Protein AF-A0AA36MFB1-F1 (afdb_monomer)

Nearest PDB structures (foldseek):
  4dep-assembly2_E  TM=4.625E-01  e=3.811E-05  Homo sapiens
  5gry-assembly1_A  TM=3.915E-01  e=4.025E-05  Homo sapiens
  3wcy-assembly1_A  TM=2.639E-01  e=1.997E-06  Mus musculus
  4dep-assembly1_B  TM=3.992E-01  e=5.585E-05  Homo sapiens
  8a1f-assembly1_A  TM=2.644E-01  e=3.576E-04  Homo sapiens

Secondary structure (DSSP, 8-state):
-EEE-PPPSS-GGG--EEEEEEE-SS-EEEEEESSSEEE--SPPTT-EEEEEEEEE-SSTT-BPPPPP-EEEE---TT--S-SEEEEEEE-TT---EEEEEEEE--S-S-EEEEEEETTEEEE--STTEEEEEEEEE-TTTSPEEEEEEEEESS--TTT-EEEEEEETTEEEEEEEEEEEE--TTTSPPPSSPPPPHHHHHHHH---HHHHHHH-TTSTTTS--TT------TT-GGGHHHHHHHHSS--B-HHHHHHTT--GGGGGGTBTTS---HHHHHHHGGGHHHHHHHHHHHHTTSPPPPSS-EEEEETTEEEEE-PPPTT-SEEEEEEESTT---EEEEESSSEEEEES-SEEEEEEEETTEE-PPEEEEEETTEEEE---

InterPro domains:
  IPR002602 Domain of unknown function DB [PF01682] (200-293)
  IPR003961 Fibronectin type III [PF00041] (2-65)
  IPR003961 Fibronectin type III [PS50853] (1-77)
  IPR003961 Fibronectin type III [cd00063] (1-74)
  IPR007110 Immunoglobulin-like domain [PS50835] (60-165)
  IPR013783 Immunoglobulin-like fold [G3DSA:2.60.40.10] (1-76)
  IPR013783 Immunoglobulin-like fold [G3DSA:2.60.40.10] (82-183)
  IPR036116 Fibronectin type III superfamily [SSF49265] (2-373)
  IPR036179 Immunoglobulin-like domain superfamily [SSF48726] (95-168)

Structure (mmCIF, N/CA/C/O backbone):
data_AF-A0AA36MFB1-F1
#
_entry.id   AF-A0AA36MFB1-F1
#
loop_
_atom_site.group_PDB
_atom_site.id
_atom_site.type_symbol
_atom_site.label_atom_id
_atom_site.label_alt_id
_atom_site.label_comp_id
_atom_site.label_asym_id
_atom_site.label_entity_id
_atom_site.label_seq_id
_atom_site.pdbx_PDB_ins_code
_atom_site.Cartn_x
_atom_site.Cartn_y
_atom_site.Cartn_z
_atom_site.occupancy
_atom_site.B_iso_or_equiv
_atom_site.auth_seq_id
_atom_site.auth_comp_id
_atom_site.auth_asym_id
_atom_site.auth_atom_id
_atom_site.pdbx_PDB_model_num
ATOM 1 N N . MET A 1 1 ? 32.145 14.485 -15.230 1.00 77.75 1 MET A N 1
ATOM 2 C CA . MET A 1 1 ? 31.358 14.833 -16.444 1.00 77.75 1 MET A CA 1
ATOM 3 C C . MET A 1 1 ? 32.182 15.760 -17.329 1.00 77.75 1 MET A C 1
ATOM 5 O O . MET A 1 1 ? 32.662 16.763 -16.817 1.00 77.75 1 MET A O 1
ATOM 9 N N . LYS A 1 2 ? 32.370 15.450 -18.620 1.00 87.75 2 LYS A N 1
ATOM 10 C CA . LYS A 1 2 ? 33.104 16.311 -19.568 1.00 87.75 2 LYS A CA 1
ATOM 11 C C . LYS A 1 2 ? 32.120 17.074 -20.448 1.00 87.75 2 LYS A C 1
ATOM 13 O O . LYS A 1 2 ? 31.250 16.461 -21.055 1.00 87.75 2 LYS A O 1
ATOM 18 N N . ILE A 1 3 ? 32.293 18.386 -20.547 1.00 86.69 3 ILE A N 1
ATOM 19 C CA . ILE A 1 3 ? 31.541 19.242 -21.468 1.00 86.69 3 ILE A CA 1
ATOM 20 C C . ILE A 1 3 ? 32.483 19.875 -22.490 1.00 86.69 3 ILE A C 1
ATOM 22 O O . ILE A 1 3 ? 33.661 20.111 -22.204 1.00 86.69 3 ILE A O 1
ATOM 26 N N . GLN A 1 4 ? 31.969 20.122 -23.690 1.00 91.75 4 GLN A N 1
ATOM 27 C CA . GLN A 1 4 ? 32.709 20.705 -24.808 1.00 91.75 4 GLN A CA 1
ATOM 28 C C . GLN A 1 4 ? 31.820 21.714 -25.531 1.00 91.75 4 GLN A C 1
ATOM 30 O O . GLN A 1 4 ? 30.605 21.535 -25.584 1.00 91.75 4 GLN A O 1
ATOM 35 N N . TRP A 1 5 ? 32.420 22.767 -26.076 1.00 91.81 5 TRP A N 1
ATOM 36 C CA . TRP A 1 5 ? 31.703 23.817 -26.796 1.00 91.81 5 TRP A CA 1
ATOM 37 C C . TRP A 1 5 ? 32.530 24.364 -27.960 1.00 91.81 5 TRP A C 1
ATOM 39 O O . TRP A 1 5 ? 33.751 24.223 -28.013 1.00 91.81 5 TRP A O 1
ATOM 49 N N . SER A 1 6 ? 31.856 25.018 -28.901 1.00 92.19 6 SER A N 1
ATOM 50 C CA . SER A 1 6 ? 32.515 25.730 -29.999 1.00 92.19 6 SER A CA 1
ATOM 51 C C . SER A 1 6 ? 32.817 27.174 -29.599 1.00 92.19 6 SER A C 1
ATOM 53 O O . SER A 1 6 ? 32.155 27.731 -28.723 1.00 92.19 6 SER A O 1
ATOM 55 N N . SER A 1 7 ? 33.828 27.782 -30.222 1.00 90.75 7 SER A N 1
ATOM 56 C CA . SER A 1 7 ? 34.133 29.203 -30.012 1.00 90.75 7 SER A CA 1
ATOM 57 C C . SER A 1 7 ? 32.969 30.094 -30.483 1.00 90.75 7 SER A C 1
ATOM 59 O O . SER A 1 7 ? 32.198 29.660 -31.342 1.00 90.75 7 SER A O 1
ATOM 61 N N . PRO A 1 8 ? 32.834 31.331 -29.960 1.00 90.56 8 PRO A N 1
ATOM 62 C CA . PRO A 1 8 ? 31.782 32.254 -30.381 1.00 90.56 8 PRO A CA 1
ATOM 63 C C . PRO A 1 8 ? 31.761 32.454 -31.900 1.00 90.56 8 PRO A C 1
ATOM 65 O O . PRO A 1 8 ? 32.817 32.583 -32.523 1.00 90.56 8 PRO A O 1
ATOM 68 N N . ALA A 1 9 ? 30.561 32.490 -32.485 1.00 86.81 9 ALA A N 1
ATOM 69 C CA . ALA A 1 9 ? 30.384 32.683 -33.925 1.00 86.81 9 ALA A CA 1
ATOM 70 C C . ALA A 1 9 ? 30.936 34.041 -34.394 1.00 86.81 9 ALA A C 1
ATOM 72 O O . ALA A 1 9 ? 31.508 34.147 -35.477 1.00 86.81 9 ALA A O 1
ATOM 73 N N . GLU A 1 10 ? 30.821 35.060 -33.541 1.00 86.50 10 GLU A N 1
ATOM 74 C CA . GLU A 1 10 ? 31.342 36.401 -33.781 1.00 86.50 10 GLU A CA 1
ATOM 75 C C . GLU A 1 10 ? 32.609 36.649 -32.960 1.00 86.50 10 GLU A C 1
ATOM 77 O O . GLU A 1 10 ? 32.685 36.336 -31.772 1.00 86.50 10 GLU A O 1
ATOM 82 N N . HIS A 1 11 ? 33.618 37.228 -33.612 1.00 87.88 11 HIS A N 1
ATOM 83 C CA . HIS A 1 11 ? 34.893 37.619 -33.003 1.00 87.88 11 HIS A CA 1
ATOM 84 C C . HIS A 1 11 ? 35.610 36.533 -32.157 1.00 87.88 11 HIS A C 1
ATOM 86 O O . HIS A 1 11 ? 36.138 36.843 -31.085 1.00 87.88 11 HIS A O 1
ATOM 92 N N . PRO A 1 12 ? 35.763 35.281 -32.639 1.00 87.50 12 PRO A N 1
ATOM 93 C CA . PRO A 1 12 ? 36.380 34.192 -31.866 1.00 87.50 12 PRO A CA 1
ATOM 94 C C . PRO A 1 12 ? 37.837 34.465 -31.457 1.00 87.50 12 PRO A C 1
ATOM 96 O O . PRO A 1 12 ? 38.323 33.910 -30.476 1.00 87.50 12 PRO A O 1
ATOM 99 N N . LYS A 1 13 ? 38.540 35.338 -32.192 1.00 88.69 13 LYS A N 1
ATOM 100 C CA . LYS A 1 13 ? 39.937 35.722 -31.924 1.00 88.69 13 LYS A CA 1
ATOM 101 C C . LYS A 1 13 ? 40.103 36.592 -30.675 1.00 88.69 13 LYS A C 1
ATOM 103 O O . LYS A 1 13 ? 41.219 36.718 -30.186 1.00 88.69 13 LYS A O 1
ATOM 108 N N . LEU A 1 14 ? 39.023 37.206 -30.186 1.00 89.81 14 LEU A N 1
ATOM 109 C CA . LEU A 1 14 ? 39.061 38.060 -28.998 1.00 89.81 14 LEU A CA 1
ATOM 110 C C . LEU A 1 14 ? 38.937 37.265 -27.698 1.00 89.81 14 LEU A C 1
ATOM 112 O O . LEU A 1 14 ? 39.132 37.836 -26.630 1.00 89.81 14 LEU A O 1
ATOM 116 N N . VAL A 1 15 ? 38.622 35.968 -27.760 1.00 91.31 15 VAL A N 1
ATOM 117 C CA . VAL A 1 15 ? 38.461 35.147 -26.560 1.00 91.31 15 VAL A CA 1
ATOM 118 C C . VAL A 1 15 ? 39.811 34.939 -25.880 1.00 91.31 15 VAL A C 1
ATOM 120 O O . VAL A 1 15 ? 40.707 34.296 -26.419 1.00 91.31 15 VAL A O 1
ATOM 123 N N . HIS A 1 16 ? 39.932 35.454 -24.662 1.00 92.81 16 HIS A N 1
ATOM 124 C CA . HIS A 1 16 ? 41.100 35.270 -23.811 1.00 92.81 16 HIS A CA 1
ATOM 125 C C . HIS A 1 16 ? 40.914 34.093 -22.845 1.00 92.81 16 HIS A C 1
ATOM 127 O O . HIS A 1 16 ? 41.838 33.299 -22.652 1.00 92.81 16 HIS A O 1
ATOM 133 N N . VAL A 1 17 ? 39.721 33.961 -22.251 1.00 95.12 17 VAL A N 1
ATOM 134 C CA . VAL A 1 17 ? 39.340 32.852 -21.357 1.00 95.12 17 VAL A CA 1
ATOM 135 C C . VAL A 1 17 ? 37.840 32.560 -21.441 1.00 95.12 17 VAL A C 1
ATOM 137 O O . VAL A 1 17 ? 37.041 33.435 -21.764 1.00 95.12 17 VAL A O 1
ATOM 140 N N . TYR A 1 18 ? 37.444 31.343 -21.081 1.00 95.69 18 TYR A N 1
ATOM 141 C CA . TYR A 1 18 ? 36.056 30.958 -20.845 1.00 95.69 18 TYR A CA 1
ATOM 142 C C . TYR A 1 18 ? 35.786 30.849 -19.346 1.00 95.69 18 TYR A C 1
ATOM 144 O O . TYR A 1 18 ? 36.586 30.266 -18.610 1.00 95.69 18 TYR A O 1
ATOM 152 N N . LYS A 1 19 ? 34.634 31.361 -18.909 1.00 95.69 19 LYS A N 1
ATOM 153 C CA . LYS A 1 19 ? 34.061 31.100 -17.588 1.00 95.69 19 LYS A CA 1
ATOM 154 C C . LYS A 1 19 ? 32.896 30.131 -17.728 1.00 95.69 19 LYS A C 1
ATOM 156 O O . LYS A 1 19 ? 31.920 30.409 -18.420 1.00 95.69 19 LYS A O 1
ATOM 161 N N . VAL A 1 20 ? 33.025 28.982 -17.085 1.00 95.81 20 VAL A N 1
ATOM 162 C CA . VAL A 1 20 ? 32.041 27.905 -17.064 1.00 95.81 20 VAL A CA 1
ATOM 163 C C . VAL A 1 20 ? 31.295 27.983 -15.739 1.00 95.81 20 VAL A C 1
ATOM 165 O O . VAL A 1 20 ? 31.897 27.808 -14.679 1.00 95.81 20 VAL A O 1
ATOM 168 N N . HIS A 1 21 ? 29.998 28.255 -15.803 1.00 94.12 21 HIS A N 1
ATOM 169 C CA . HIS A 1 21 ? 29.125 28.370 -14.641 1.00 94.12 21 HIS A CA 1
ATOM 170 C C . HIS A 1 21 ? 28.415 27.040 -14.409 1.00 94.12 21 HIS A C 1
ATOM 172 O O . HIS A 1 21 ? 27.767 26.532 -15.319 1.00 94.12 21 HIS A O 1
ATOM 178 N N . LEU A 1 22 ? 28.535 26.482 -13.207 1.00 91.94 22 LEU A N 1
ATOM 179 C CA . LEU A 1 22 ? 27.859 25.269 -12.754 1.00 91.94 22 LEU A CA 1
ATOM 180 C C . LEU A 1 22 ? 26.938 25.629 -11.589 1.00 91.94 22 LEU A C 1
ATOM 182 O O . LEU A 1 22 ? 27.408 26.099 -10.556 1.00 91.94 22 LEU A O 1
ATOM 186 N N . LEU A 1 23 ? 25.642 25.387 -11.751 1.00 88.81 23 LEU A N 1
ATOM 187 C CA . LEU A 1 23 ? 24.619 25.699 -10.762 1.00 88.81 23 LEU A CA 1
ATOM 188 C C . LEU A 1 23 ? 23.925 24.415 -10.312 1.00 88.81 23 LEU A C 1
ATOM 190 O O . LEU A 1 23 ? 23.438 23.661 -11.158 1.00 88.81 23 LEU A O 1
ATOM 194 N N . ASP A 1 24 ? 23.834 24.209 -9.001 1.00 84.00 24 ASP A N 1
ATOM 195 C CA . ASP A 1 24 ? 22.842 23.324 -8.380 1.00 84.00 24 ASP A CA 1
ATOM 196 C C . ASP A 1 24 ? 21.818 24.150 -7.576 1.00 84.00 24 ASP A C 1
ATOM 198 O O . ASP A 1 24 ? 21.799 25.380 -7.676 1.00 84.00 24 ASP A O 1
ATOM 202 N N . ASP A 1 25 ? 20.915 23.497 -6.843 1.00 74.75 25 ASP A N 1
ATOM 203 C CA . ASP A 1 25 ? 19.854 24.179 -6.084 1.00 74.75 25 ASP A CA 1
ATOM 204 C C . ASP A 1 25 ? 20.370 24.970 -4.862 1.00 74.75 25 ASP A C 1
ATOM 206 O O . ASP A 1 25 ? 19.603 25.702 -4.241 1.00 74.75 25 ASP A O 1
ATOM 210 N N . GLU A 1 26 ? 21.660 24.861 -4.518 1.00 73.00 26 GLU A N 1
ATOM 211 C CA . GLU A 1 26 ? 22.245 25.481 -3.322 1.00 73.00 26 GLU A CA 1
ATOM 212 C C . GLU A 1 26 ? 23.387 26.459 -3.632 1.00 73.00 26 GLU A C 1
ATOM 214 O O . GLU A 1 26 ? 23.539 27.458 -2.929 1.00 73.00 26 GLU A O 1
ATOM 219 N N . ILE A 1 27 ? 24.238 26.164 -4.624 1.00 80.19 27 ILE A N 1
ATOM 220 C CA . ILE A 1 27 ? 25.510 26.864 -4.846 1.00 80.19 27 ILE A CA 1
ATOM 221 C C . ILE A 1 27 ? 25.796 27.037 -6.347 1.00 80.19 27 ILE A C 1
ATOM 223 O O . ILE A 1 27 ? 25.648 26.117 -7.153 1.00 80.19 27 ILE A O 1
ATOM 227 N N . GLU A 1 28 ? 26.309 28.214 -6.713 1.00 87.88 28 GLU A N 1
ATOM 228 C CA . GLU A 1 28 ? 26.949 28.468 -8.006 1.00 87.88 28 GLU A CA 1
ATOM 229 C C . GLU A 1 28 ? 28.475 28.320 -7.892 1.00 87.88 28 GLU A C 1
ATOM 231 O O . GLU A 1 28 ? 29.113 28.891 -7.005 1.00 87.88 28 GLU A O 1
ATOM 236 N N . ARG A 1 29 ? 29.077 27.562 -8.812 1.00 91.62 29 ARG A N 1
ATOM 237 C CA . ARG A 1 29 ? 30.531 27.404 -8.948 1.00 91.62 29 ARG A CA 1
ATOM 238 C C . ARG A 1 29 ? 30.982 27.890 -10.318 1.00 91.62 29 ARG A C 1
ATOM 240 O O . ARG A 1 29 ? 30.377 27.546 -11.331 1.00 91.62 29 ARG A O 1
ATOM 247 N N . ILE A 1 30 ? 32.070 28.658 -10.356 1.00 93.19 30 ILE A N 1
ATOM 248 C CA . ILE A 1 30 ? 32.609 29.237 -11.592 1.00 93.19 30 ILE A CA 1
ATOM 249 C C . ILE A 1 30 ? 34.014 28.691 -11.833 1.00 93.19 30 ILE A C 1
ATOM 251 O O . ILE A 1 30 ? 34.904 28.850 -11.000 1.00 93.19 30 ILE A O 1
ATOM 255 N N . HIS A 1 31 ? 34.222 28.092 -13.002 1.00 92.75 31 HIS A N 1
ATOM 256 C CA . HIS A 1 31 ? 35.506 27.545 -13.429 1.00 92.75 31 HIS A CA 1
ATOM 257 C C . HIS A 1 31 ? 36.052 28.346 -14.610 1.00 92.75 31 HIS A C 1
ATOM 259 O O . HIS A 1 31 ? 35.314 28.668 -15.537 1.00 92.75 31 HIS A O 1
ATOM 265 N N . THR A 1 32 ? 37.347 28.665 -14.600 1.00 94.44 32 THR A N 1
ATOM 266 C CA . THR A 1 32 ? 37.994 29.404 -15.697 1.00 94.44 32 THR A CA 1
ATOM 267 C C . THR A 1 32 ? 38.901 28.471 -16.492 1.00 94.44 32 THR A C 1
ATOM 269 O O . THR A 1 32 ? 39.707 27.752 -15.909 1.00 94.44 32 THR A O 1
ATOM 272 N N . THR A 1 33 ? 38.789 28.477 -17.821 1.00 93.38 33 THR A N 1
ATOM 273 C CA . THR A 1 33 ? 39.626 27.657 -18.712 1.00 93.38 33 THR A CA 1
ATOM 274 C C . THR A 1 33 ? 39.933 28.385 -20.020 1.00 93.38 33 THR A C 1
ATOM 276 O O . THR A 1 33 ? 39.143 29.201 -20.486 1.00 93.38 33 THR A O 1
ATOM 279 N N . LYS A 1 34 ? 41.085 28.088 -20.630 1.00 92.31 34 LYS A N 1
ATOM 280 C CA . LYS A 1 34 ? 41.431 28.534 -21.995 1.00 92.31 34 LYS A CA 1
ATOM 281 C C . LYS A 1 34 ? 41.034 27.519 -23.068 1.00 92.31 34 LYS A C 1
ATOM 283 O O . LYS A 1 34 ? 41.113 27.815 -24.254 1.00 92.31 34 LYS A O 1
ATOM 288 N N . HIS A 1 35 ? 40.621 26.325 -22.656 1.00 92.94 35 HIS A N 1
ATOM 289 C CA . HIS A 1 35 ? 40.225 25.256 -23.561 1.00 92.94 35 HIS A CA 1
ATOM 290 C C . HIS A 1 35 ? 38.723 25.299 -23.832 1.00 92.94 35 HIS A C 1
ATOM 292 O O . HIS A 1 35 ? 37.935 25.648 -22.959 1.00 92.94 35 HIS A O 1
ATOM 298 N N . ASN A 1 36 ? 38.323 24.821 -25.007 1.00 92.19 36 ASN A N 1
ATOM 299 C CA . ASN A 1 36 ? 36.930 24.642 -25.427 1.00 92.19 36 ASN A CA 1
ATOM 300 C C . ASN A 1 36 ? 36.240 23.428 -24.761 1.00 92.19 36 ASN A C 1
ATOM 302 O O . ASN A 1 36 ? 35.312 22.825 -25.302 1.00 92.19 36 ASN A O 1
ATOM 306 N N . SER A 1 37 ? 36.745 23.011 -23.603 1.00 90.56 37 SER A N 1
ATOM 307 C CA . SER A 1 37 ? 36.215 21.899 -22.831 1.00 90.56 37 SER A CA 1
ATOM 308 C C . SER A 1 37 ? 36.566 22.038 -21.362 1.00 90.56 37 SER A C 1
ATOM 310 O O . SER A 1 37 ? 37.629 22.563 -21.018 1.00 90.56 37 SER A O 1
ATOM 312 N N . HIS A 1 38 ? 35.712 21.488 -20.508 1.00 92.25 38 HIS A N 1
ATOM 313 C CA . HIS A 1 38 ? 35.956 21.400 -19.077 1.00 92.25 38 HIS A CA 1
ATOM 314 C C . HIS A 1 38 ? 35.445 20.067 -18.529 1.00 92.25 38 HIS A C 1
ATOM 316 O O . HIS A 1 38 ? 34.426 19.545 -18.988 1.00 92.25 38 HIS A O 1
ATOM 322 N N . ILE A 1 39 ? 36.174 19.506 -17.566 1.00 89.06 39 ILE A N 1
ATOM 323 C CA . ILE A 1 39 ? 35.797 18.280 -16.867 1.00 89.06 39 ILE A CA 1
ATOM 324 C C . ILE A 1 39 ? 35.433 18.673 -15.443 1.00 89.06 39 ILE A C 1
ATOM 326 O O . ILE A 1 39 ? 36.264 19.195 -14.710 1.00 89.06 39 ILE A O 1
ATOM 330 N N . PHE A 1 40 ? 34.185 18.414 -15.069 1.00 86.06 40 PHE A N 1
ATOM 331 C CA . PHE A 1 40 ? 33.739 18.528 -13.691 1.00 86.06 40 PHE A CA 1
ATOM 332 C C . PHE A 1 40 ? 34.024 17.225 -12.951 1.00 86.06 40 PHE A C 1
ATOM 334 O O . PHE A 1 40 ? 33.512 16.160 -13.331 1.00 86.06 40 PHE A O 1
ATOM 341 N N . GLU A 1 41 ? 34.806 17.346 -11.888 1.00 82.44 41 GLU A N 1
ATOM 342 C CA . GLU A 1 41 ? 35.143 16.290 -10.938 1.00 82.44 41 GLU A CA 1
ATOM 343 C C . GLU A 1 41 ? 34.412 16.548 -9.611 1.00 82.44 41 GLU A C 1
ATOM 345 O O . GLU A 1 41 ? 34.022 17.680 -9.317 1.00 82.44 41 GLU A O 1
ATOM 350 N N . HIS A 1 42 ? 34.189 15.496 -8.818 1.00 80.81 42 HIS A N 1
ATOM 351 C CA . HIS A 1 42 ? 33.562 15.588 -7.487 1.00 80.81 42 HIS A CA 1
ATOM 352 C C . HIS A 1 42 ? 32.183 16.280 -7.457 1.00 80.81 42 HIS A C 1
ATOM 354 O O . HIS A 1 42 ? 31.851 17.022 -6.526 1.00 80.81 42 HIS A O 1
ATOM 360 N N . LEU A 1 43 ? 31.364 16.047 -8.483 1.00 82.31 43 LEU A N 1
ATOM 361 C CA . LEU A 1 43 ? 29.957 16.441 -8.462 1.00 82.31 43 LEU A CA 1
ATOM 362 C C . LEU A 1 43 ? 29.217 15.621 -7.395 1.00 82.31 43 LEU A C 1
ATOM 364 O O . LEU A 1 43 ? 29.486 14.430 -7.234 1.00 82.31 43 LEU A O 1
ATOM 368 N N . ARG A 1 44 ? 28.296 16.250 -6.661 1.00 81.19 44 ARG A N 1
ATOM 369 C CA . ARG A 1 44 ? 27.501 15.550 -5.641 1.00 81.19 44 ARG A CA 1
ATOM 370 C C . ARG A 1 44 ? 26.572 14.553 -6.336 1.00 81.19 44 ARG A C 1
ATOM 372 O O . ARG A 1 44 ? 26.043 14.918 -7.383 1.00 81.19 44 ARG A O 1
ATOM 379 N N . PRO A 1 45 ? 26.372 13.340 -5.804 1.00 77.44 45 PRO A N 1
ATOM 380 C CA . PRO A 1 45 ? 25.429 12.379 -6.372 1.00 77.44 45 PRO A CA 1
ATOM 381 C C . PRO A 1 45 ? 23.983 12.871 -6.227 1.00 77.44 45 PRO A C 1
ATOM 383 O O . PRO A 1 45 ? 23.697 13.724 -5.386 1.00 77.44 45 PRO A O 1
ATOM 386 N N . ASP A 1 46 ? 23.102 12.341 -7.075 1.00 77.19 46 ASP A N 1
ATOM 387 C CA . ASP A 1 46 ? 21.648 12.562 -7.075 1.00 77.19 46 ASP A CA 1
ATOM 388 C C . ASP A 1 46 ? 21.238 14.036 -7.104 1.00 77.19 46 ASP A C 1
ATOM 390 O O . ASP A 1 46 ? 20.256 14.461 -6.492 1.00 77.19 46 ASP A O 1
ATOM 394 N N . ARG A 1 47 ? 22.010 14.841 -7.840 1.00 78.44 47 ARG A N 1
ATOM 395 C CA . ARG A 1 47 ? 21.752 16.269 -8.009 1.00 78.44 47 ARG A CA 1
ATOM 396 C C . ARG A 1 47 ? 21.551 16.640 -9.458 1.00 78.44 47 ARG A C 1
ATOM 398 O O . ARG A 1 47 ? 22.232 16.148 -10.355 1.00 78.44 47 ARG A O 1
ATOM 405 N N . SER A 1 48 ? 20.633 17.576 -9.666 1.00 84.38 48 SER A N 1
ATOM 406 C CA . SER A 1 48 ? 20.445 18.234 -10.951 1.00 84.38 48 SER A CA 1
ATOM 407 C C . SER A 1 48 ? 21.367 19.441 -11.054 1.00 84.38 48 SER A C 1
ATOM 409 O O . SER A 1 48 ? 21.387 20.307 -10.183 1.00 84.38 48 SER A O 1
ATOM 411 N N . TYR A 1 49 ? 22.112 19.502 -12.150 1.00 86.81 49 TYR A N 1
ATOM 412 C CA . TYR A 1 49 ? 23.048 20.566 -12.465 1.00 86.81 49 TYR A CA 1
ATOM 413 C C . TYR A 1 49 ? 22.629 21.300 -13.737 1.00 86.81 49 TYR A C 1
ATOM 415 O O . TYR A 1 49 ? 22.126 20.719 -14.705 1.00 86.81 49 TYR A O 1
ATOM 423 N N . ARG A 1 50 ? 22.878 22.608 -13.743 1.00 91.44 50 ARG A N 1
ATOM 424 C CA . ARG A 1 50 ? 22.720 23.495 -14.898 1.00 91.44 50 ARG A CA 1
ATOM 425 C C . ARG A 1 50 ? 24.071 24.113 -15.224 1.00 91.44 50 ARG A C 1
ATOM 427 O O . ARG A 1 50 ? 24.722 24.645 -14.329 1.00 91.44 50 ARG A O 1
ATOM 434 N N . VAL A 1 51 ? 24.483 24.054 -16.488 1.00 93.00 51 VAL A N 1
ATOM 435 C CA . VAL A 1 51 ? 25.762 24.608 -16.942 1.00 93.00 51 VAL A CA 1
ATOM 436 C C .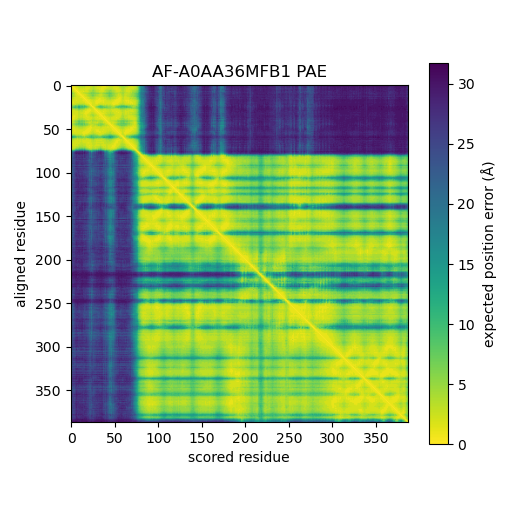 VAL A 1 51 ? 25.593 25.505 -18.150 1.00 93.00 51 VAL A C 1
ATOM 438 O O . VAL A 1 51 ? 24.894 25.150 -19.093 1.00 93.00 51 VAL A O 1
ATOM 441 N N . TYR A 1 52 ? 26.279 26.642 -18.136 1.00 93.31 52 TYR A N 1
ATOM 442 C CA . TYR A 1 52 ? 26.461 27.499 -19.305 1.00 93.31 52 TYR A CA 1
ATOM 443 C C . TYR A 1 52 ? 27.869 28.101 -19.311 1.00 93.31 52 TYR A C 1
ATOM 445 O O . TYR A 1 52 ? 28.564 28.126 -18.290 1.00 93.31 52 TYR A O 1
ATOM 453 N N . VAL A 1 53 ? 28.304 28.579 -20.474 1.00 95.56 53 VAL A N 1
ATOM 454 C CA . VAL A 1 53 ? 29.649 29.122 -20.686 1.00 95.56 53 VAL A CA 1
ATOM 455 C C . VAL A 1 53 ? 29.563 30.562 -21.177 1.00 95.56 53 VAL A C 1
ATOM 457 O O . VAL A 1 53 ? 28.711 30.896 -21.998 1.00 95.56 53 VAL A O 1
ATOM 460 N N . VAL A 1 54 ? 30.467 31.406 -20.684 1.00 94.88 54 VAL A N 1
ATOM 461 C CA . VAL A 1 54 ? 30.649 32.794 -21.121 1.00 94.88 54 VAL A CA 1
ATOM 462 C C . VAL A 1 54 ? 32.093 32.981 -21.579 1.00 94.88 54 VAL A C 1
ATOM 464 O O . VAL A 1 54 ? 33.029 32.644 -20.852 1.00 94.88 54 VAL A O 1
ATOM 467 N N . ALA A 1 55 ? 32.296 33.517 -22.780 1.00 94.38 55 ALA A N 1
ATOM 468 C CA . ALA A 1 55 ? 33.617 33.887 -23.271 1.00 94.38 55 ALA A CA 1
ATOM 469 C C . ALA A 1 55 ? 33.976 35.300 -22.798 1.00 94.38 55 ALA A C 1
ATOM 471 O O . ALA A 1 55 ? 33.151 36.210 -22.851 1.00 94.38 55 ALA A O 1
ATOM 472 N N . HIS A 1 56 ? 35.211 35.489 -22.349 1.00 94.31 56 HIS A N 1
ATOM 473 C CA . HIS A 1 56 ? 35.743 36.771 -21.901 1.00 94.31 56 HIS A CA 1
ATOM 474 C C . HIS A 1 56 ? 36.935 37.167 -22.762 1.00 94.31 56 HIS A C 1
ATOM 476 O O . HIS A 1 56 ? 37.810 36.338 -23.038 1.00 94.31 56 HIS A O 1
ATOM 482 N N . ALA A 1 57 ? 36.982 38.438 -23.149 1.00 90.81 57 ALA A N 1
ATOM 483 C CA . ALA A 1 57 ? 38.158 39.013 -23.780 1.00 90.81 57 ALA A CA 1
ATOM 484 C C . ALA A 1 57 ? 39.262 39.302 -22.750 1.00 90.81 57 ALA A C 1
ATOM 486 O O . ALA A 1 57 ? 39.109 39.054 -21.552 1.00 90.81 57 ALA A O 1
ATOM 487 N N . SER A 1 58 ? 40.412 39.785 -23.223 1.00 87.12 58 SER A N 1
ATOM 488 C CA . SER A 1 58 ? 41.519 40.206 -22.353 1.00 87.12 58 SER A CA 1
ATOM 489 C C . SER A 1 58 ? 41.130 41.383 -21.456 1.00 87.12 58 SER A C 1
ATOM 491 O O . SER A 1 58 ? 41.645 41.502 -20.348 1.00 87.12 58 SER A O 1
ATOM 493 N N . ASP A 1 59 ? 40.196 42.215 -21.921 1.00 86.19 59 ASP A N 1
ATOM 494 C CA . ASP A 1 59 ? 39.541 43.244 -21.124 1.00 86.19 59 ASP A CA 1
ATOM 495 C C . ASP A 1 59 ? 38.392 42.644 -20.275 1.00 86.19 59 ASP A C 1
ATOM 497 O O . ASP A 1 59 ? 37.481 42.025 -20.834 1.00 86.19 59 ASP A O 1
ATOM 501 N N . PRO A 1 60 ? 38.383 42.833 -18.939 1.00 69.12 60 PRO A N 1
ATOM 502 C CA . PRO A 1 60 ? 37.376 42.249 -18.051 1.00 69.12 60 PRO A CA 1
ATOM 503 C C . PRO A 1 60 ? 35.928 42.686 -18.324 1.00 69.12 60 PRO A C 1
ATOM 505 O O . PRO A 1 60 ? 35.006 41.975 -17.912 1.00 69.12 60 PRO A O 1
ATOM 508 N N . SER A 1 61 ? 35.716 43.836 -18.975 1.00 79.25 61 SER A N 1
ATOM 509 C CA . SER A 1 61 ? 34.376 44.373 -19.260 1.00 79.25 61 SER A CA 1
ATOM 510 C C . SER A 1 61 ? 33.725 43.750 -20.502 1.00 79.25 61 SER A C 1
ATOM 512 O O . SER A 1 61 ? 32.498 43.718 -20.622 1.00 79.25 61 SER A O 1
ATOM 514 N N . SER A 1 62 ? 34.541 43.169 -21.381 1.00 86.88 62 SER A N 1
ATOM 515 C CA . SER A 1 62 ? 34.124 42.615 -22.665 1.00 86.88 62 SER A CA 1
ATOM 516 C C . SER A 1 62 ? 33.860 41.106 -22.558 1.00 86.88 62 SER A C 1
ATOM 518 O O . SER A 1 62 ? 34.785 40.296 -22.441 1.00 86.88 62 SER A O 1
ATOM 520 N N . LYS A 1 63 ? 32.580 40.713 -22.600 1.00 92.31 63 LYS A N 1
ATOM 521 C CA . LYS A 1 63 ? 32.126 39.315 -22.493 1.00 92.31 63 LYS A CA 1
ATOM 522 C C . LYS A 1 63 ? 31.043 38.973 -23.515 1.00 92.31 63 LYS A C 1
ATOM 524 O O . LYS A 1 63 ? 30.288 39.847 -23.935 1.00 92.31 63 LYS A O 1
ATOM 529 N N . SER A 1 64 ? 30.946 37.698 -23.879 1.00 91.94 64 SER A N 1
ATOM 530 C CA . SER A 1 64 ? 29.855 37.191 -24.713 1.00 91.94 64 SER A CA 1
ATOM 531 C C . SER A 1 64 ? 28.536 37.111 -23.938 1.00 91.94 64 SER A C 1
ATOM 533 O O . SER A 1 64 ? 28.502 37.165 -22.705 1.00 91.94 64 SER A O 1
ATOM 535 N N . VAL A 1 65 ? 27.440 36.891 -24.665 1.00 91.38 65 VAL A N 1
ATOM 536 C CA . VAL A 1 65 ? 26.219 36.338 -24.065 1.00 91.38 65 VAL A CA 1
ATOM 537 C C . VAL A 1 65 ? 26.473 34.905 -23.560 1.00 91.38 65 VAL A C 1
ATOM 539 O O . VAL A 1 65 ? 27.371 34.232 -24.085 1.00 91.38 65 VAL A O 1
ATOM 542 N N . PRO A 1 66 ? 25.733 34.433 -22.537 1.00 93.06 66 PRO A N 1
ATOM 543 C CA . PRO A 1 66 ? 25.790 33.040 -22.104 1.00 93.06 66 PRO A CA 1
ATOM 544 C C . PRO A 1 66 ? 25.395 32.071 -23.219 1.00 93.06 66 PRO A C 1
ATOM 546 O O . PRO A 1 66 ? 24.515 32.371 -24.024 1.00 93.06 66 PRO A O 1
ATOM 549 N N . SER A 1 67 ? 26.018 30.893 -23.234 1.00 92.50 67 SER A N 1
ATOM 550 C CA . SER A 1 67 ? 25.567 29.776 -24.066 1.00 92.50 67 SER A CA 1
ATOM 551 C C . SER A 1 67 ? 24.183 29.271 -23.648 1.00 92.50 67 SER A C 1
ATOM 553 O O . SER A 1 67 ? 23.703 29.559 -22.547 1.00 92.50 67 SER A O 1
ATOM 555 N N . ASP A 1 68 ? 23.604 28.396 -24.472 1.00 86.19 68 ASP A N 1
ATOM 556 C CA . ASP A 1 68 ? 22.482 27.561 -24.048 1.00 86.19 68 ASP A CA 1
ATOM 557 C C . ASP A 1 68 ? 22.824 26.801 -22.763 1.00 86.19 68 ASP A C 1
ATOM 559 O O . ASP A 1 68 ? 23.971 26.390 -22.535 1.00 86.19 68 ASP A O 1
ATOM 563 N N . ILE A 1 69 ? 21.813 26.631 -21.909 1.00 86.44 69 ILE A N 1
ATOM 564 C CA . ILE A 1 69 ? 22.001 25.992 -20.612 1.00 86.44 69 ILE A CA 1
ATOM 565 C C . ILE A 1 69 ? 21.866 24.480 -20.769 1.00 86.44 69 ILE A C 1
ATOM 567 O O . ILE A 1 69 ? 20.762 23.950 -20.917 1.00 86.44 69 ILE A O 1
ATOM 571 N N . LEU A 1 70 ? 22.982 23.776 -20.626 1.00 84.00 70 LEU A N 1
ATOM 572 C CA . LEU A 1 70 ? 23.018 22.325 -20.551 1.00 84.00 70 LEU A CA 1
ATOM 573 C C . LEU A 1 70 ? 22.503 21.860 -19.182 1.00 84.00 70 LEU A C 1
ATOM 575 O O . LEU A 1 70 ? 22.940 22.355 -18.142 1.00 84.00 70 LEU A O 1
ATOM 579 N N . ARG A 1 71 ? 21.573 20.903 -19.174 1.00 87.00 71 ARG A N 1
ATOM 580 C CA . ARG A 1 71 ? 21.062 20.259 -17.954 1.00 87.00 71 ARG A CA 1
ATOM 581 C C . ARG A 1 71 ? 21.554 18.829 -17.897 1.00 87.00 71 ARG A C 1
ATOM 583 O O . ARG A 1 71 ? 21.429 18.107 -18.880 1.00 87.00 71 ARG A O 1
ATOM 590 N N . PHE A 1 72 ? 22.083 18.426 -16.753 1.00 81.31 72 PHE A N 1
ATOM 591 C CA . PHE A 1 72 ? 22.407 17.030 -16.490 1.00 81.31 72 PHE A CA 1
ATOM 592 C C . PHE A 1 72 ? 22.189 16.729 -15.014 1.00 81.31 72 PHE A C 1
ATOM 594 O O . PHE A 1 72 ? 22.307 17.617 -14.175 1.00 81.31 72 PHE A O 1
ATOM 601 N N . SER A 1 73 ? 21.888 15.479 -14.695 1.00 80.19 73 SER A N 1
ATOM 602 C CA . SER A 1 73 ? 21.871 14.999 -13.321 1.00 80.19 73 SER A CA 1
ATOM 603 C C . SER A 1 73 ? 23.024 14.037 -13.099 1.00 80.19 73 SER A C 1
ATOM 605 O O . SER A 1 73 ? 23.391 13.253 -13.977 1.00 80.19 73 SER A O 1
ATOM 607 N N . THR A 1 74 ? 23.631 14.119 -11.927 1.00 73.38 74 THR A N 1
ATOM 608 C CA . THR A 1 74 ? 24.449 13.028 -11.419 1.00 73.38 74 THR A CA 1
ATOM 609 C C . THR A 1 74 ? 23.509 11.988 -10.835 1.00 73.38 74 THR A C 1
ATOM 611 O O . THR A 1 74 ? 22.614 12.307 -10.062 1.00 73.38 74 THR A O 1
ATOM 614 N N . SER A 1 75 ? 23.700 10.740 -11.230 1.00 63.12 75 SER A N 1
ATOM 615 C CA . SER A 1 75 ? 23.297 9.604 -10.406 1.00 63.12 75 SER A CA 1
ATOM 616 C C . SER A 1 75 ? 24.534 9.186 -9.626 1.00 63.12 75 SER A C 1
ATOM 618 O O . SER A 1 75 ? 25.656 9.421 -10.092 1.00 63.12 75 SER A O 1
ATOM 620 N N . SER A 1 76 ? 24.375 8.578 -8.457 1.00 55.62 76 SER A N 1
ATOM 621 C CA . SER A 1 76 ? 25.442 7.719 -7.954 1.00 55.62 76 SER A CA 1
ATOM 622 C C . SER A 1 76 ? 25.733 6.653 -9.021 1.00 55.62 76 SER A C 1
ATOM 624 O O . SER A 1 76 ? 25.002 5.672 -9.140 1.00 55.62 76 SER A O 1
ATOM 626 N N . SER A 1 77 ? 26.763 6.842 -9.849 1.00 52.28 77 SER A N 1
ATOM 627 C CA . SER A 1 77 ? 27.303 5.771 -10.687 1.00 52.28 77 SER A CA 1
ATOM 628 C C . SER A 1 77 ? 28.098 4.838 -9.774 1.00 52.28 77 SER A C 1
ATOM 630 O O . SER A 1 77 ? 29.316 4.951 -9.700 1.00 52.28 77 SER A O 1
ATOM 632 N N . ASP A 1 78 ? 27.336 4.091 -8.976 1.00 44.06 78 ASP A N 1
ATOM 633 C CA . ASP A 1 78 ? 27.643 2.889 -8.191 1.00 44.06 78 ASP A CA 1
ATOM 634 C C . ASP A 1 78 ? 26.461 2.623 -7.238 1.00 44.06 78 ASP A C 1
ATOM 636 O O . ASP A 1 78 ? 26.618 2.424 -6.035 1.00 44.06 78 ASP A O 1
ATOM 640 N N . SER A 1 79 ? 25.226 2.619 -7.751 1.00 47.31 79 SER A N 1
ATOM 641 C CA . SER A 1 79 ? 24.236 1.763 -7.107 1.00 47.31 79 SER A CA 1
ATOM 642 C C . SER A 1 79 ? 24.525 0.346 -7.593 1.00 47.31 79 SER A C 1
ATOM 644 O O . SER A 1 79 ? 23.988 -0.084 -8.608 1.00 47.31 79 SER A O 1
ATOM 646 N N . ASP A 1 80 ? 25.340 -0.410 -6.857 1.00 57.41 80 ASP A N 1
ATOM 647 C CA . ASP A 1 80 ? 25.459 -1.876 -7.010 1.00 57.41 80 ASP A CA 1
ATOM 648 C C . ASP A 1 80 ? 24.139 -2.598 -6.614 1.00 57.41 80 ASP A C 1
ATOM 650 O O . ASP A 1 80 ? 24.089 -3.779 -6.276 1.00 57.41 80 ASP A O 1
ATOM 654 N N . GLY A 1 81 ? 23.031 -1.854 -6.608 1.00 72.56 81 GLY A N 1
ATOM 655 C CA . GLY A 1 81 ? 21.716 -2.211 -6.117 1.00 72.56 81 GLY A CA 1
ATOM 656 C C . GLY A 1 81 ? 20.629 -1.899 -7.147 1.00 72.56 81 GLY A C 1
ATOM 657 O O . GLY A 1 81 ? 20.899 -1.307 -8.192 1.00 72.56 81 GLY A O 1
ATOM 658 N N . PRO A 1 82 ? 19.393 -2.322 -6.868 1.00 86.12 82 PRO A N 1
ATOM 659 C CA . PRO A 1 82 ? 18.294 -2.215 -7.815 1.00 86.12 82 PRO A CA 1
ATOM 660 C C . PRO A 1 82 ? 17.843 -0.759 -8.011 1.00 86.12 82 PRO A C 1
ATOM 662 O O . PRO A 1 82 ? 17.686 -0.015 -7.044 1.00 86.12 82 PRO A O 1
ATOM 665 N N . SER A 1 83 ? 17.530 -0.380 -9.252 1.00 88.06 83 SER A N 1
ATOM 666 C CA . SER A 1 83 ? 16.940 0.927 -9.596 1.00 88.06 83 SER A CA 1
ATOM 667 C C . SER A 1 83 ? 15.496 1.084 -9.122 1.00 88.06 83 SER A C 1
ATOM 669 O O . SER A 1 83 ? 14.968 2.193 -9.059 1.00 88.06 83 SER A O 1
ATOM 671 N N . PHE A 1 84 ? 14.844 -0.031 -8.803 1.00 89.69 84 PHE A N 1
ATOM 672 C CA . PHE A 1 84 ? 13.522 -0.078 -8.199 1.00 89.69 84 PHE A CA 1
ATOM 673 C C . PHE A 1 84 ? 13.503 -1.161 -7.127 1.00 89.69 84 PHE A C 1
ATOM 675 O O . PHE A 1 84 ? 13.866 -2.298 -7.409 1.00 89.69 84 PHE A O 1
ATOM 682 N N . ASN A 1 85 ? 13.049 -0.837 -5.920 1.00 92.06 85 ASN A N 1
ATOM 683 C CA . ASN A 1 85 ? 12.875 -1.820 -4.857 1.00 92.06 85 ASN A CA 1
ATOM 684 C C . ASN A 1 85 ? 11.456 -1.742 -4.292 1.00 92.06 85 ASN A C 1
ATOM 686 O O . ASN A 1 85 ? 10.935 -0.650 -4.064 1.00 92.06 85 ASN A O 1
ATOM 690 N N . SER A 1 86 ? 10.836 -2.893 -4.051 1.00 90.69 86 SER A N 1
ATOM 691 C CA . SER A 1 86 ? 9.531 -2.983 -3.407 1.00 90.69 86 SER A CA 1
ATOM 692 C C . SER A 1 86 ? 9.437 -4.215 -2.516 1.00 90.69 86 SER A C 1
ATOM 694 O O . SER A 1 86 ? 9.962 -5.280 -2.835 1.00 90.69 86 SER A O 1
ATOM 696 N N . THR A 1 87 ? 8.711 -4.086 -1.411 1.00 92.69 87 THR A N 1
ATOM 697 C CA . THR A 1 87 ? 8.434 -5.191 -0.495 1.00 92.69 87 THR A CA 1
ATOM 698 C C . THR A 1 87 ? 6.933 -5.383 -0.394 1.00 92.69 87 THR A C 1
ATOM 700 O O . THR A 1 87 ? 6.197 -4.445 -0.091 1.00 92.69 87 THR A O 1
ATOM 703 N N . LEU A 1 88 ? 6.477 -6.609 -0.643 1.00 91.62 88 LEU A N 1
ATOM 704 C CA . LEU A 1 88 ? 5.084 -7.008 -0.516 1.00 91.62 88 LEU A CA 1
ATOM 705 C C . LEU A 1 88 ? 4.952 -8.012 0.625 1.00 91.62 88 LEU A C 1
ATOM 707 O O . LEU A 1 88 ? 5.580 -9.071 0.620 1.00 91.62 88 LEU A O 1
ATOM 711 N N . HIS A 1 89 ? 4.087 -7.682 1.577 1.00 92.25 89 HIS A N 1
ATOM 712 C CA . HIS A 1 89 ? 3.731 -8.541 2.696 1.00 92.25 89 HIS A CA 1
ATOM 713 C C . HIS A 1 89 ? 2.425 -9.264 2.390 1.00 92.25 89 HIS A C 1
ATOM 715 O O . HIS A 1 89 ? 1.421 -8.623 2.081 1.00 92.25 89 HIS A O 1
ATOM 721 N N . LEU A 1 90 ? 2.435 -10.595 2.467 1.00 93.44 90 LEU A N 1
ATOM 722 C CA . LEU A 1 90 ? 1.249 -11.409 2.219 1.00 93.44 90 LEU A CA 1
ATOM 723 C C . LEU A 1 90 ? 1.149 -12.601 3.174 1.00 93.44 90 LEU A C 1
ATOM 725 O O . LEU A 1 90 ? 2.177 -13.201 3.499 1.00 93.44 90 LEU A O 1
ATOM 729 N N . PRO A 1 91 ? -0.072 -13.011 3.561 1.00 93.62 91 PRO A N 1
ATOM 730 C CA . PRO A 1 91 ? -0.289 -14.246 4.310 1.00 93.62 91 PRO A CA 1
ATOM 731 C C . PRO A 1 91 ? 0.261 -15.464 3.575 1.00 93.62 91 PRO A C 1
ATOM 733 O O . PRO A 1 91 ? 0.170 -15.547 2.348 1.00 93.62 91 PRO A O 1
ATOM 736 N N . LYS A 1 92 ? 0.773 -16.452 4.319 1.00 91.56 92 LYS A N 1
ATOM 737 C CA . LYS A 1 92 ? 1.279 -17.715 3.744 1.00 91.56 92 LYS A CA 1
ATOM 738 C C . LYS A 1 92 ? 0.205 -18.468 2.960 1.00 91.56 92 LYS A C 1
ATOM 740 O O . LYS A 1 92 ? 0.520 -19.221 2.044 1.00 91.56 92 LYS A O 1
ATOM 745 N N . GLU A 1 93 ? -1.051 -18.266 3.334 1.00 89.94 93 GLU A N 1
ATOM 746 C CA . GLU A 1 93 ? -2.235 -18.919 2.791 1.00 89.94 93 GLU A CA 1
ATOM 747 C C . GLU A 1 93 ? -2.803 -18.192 1.560 1.00 89.94 93 GLU A C 1
ATOM 749 O O . GLU A 1 93 ? -3.752 -18.689 0.941 1.00 89.94 93 GLU A O 1
ATOM 754 N N . ALA A 1 94 ? -2.247 -17.028 1.199 1.00 92.94 94 ALA A N 1
ATOM 755 C CA . ALA A 1 94 ? -2.674 -16.265 0.035 1.00 92.94 94 ALA A CA 1
ATOM 756 C C . ALA A 1 94 ? -2.586 -17.121 -1.236 1.00 92.94 94 ALA A C 1
ATOM 758 O O . ALA A 1 94 ? -1.630 -17.862 -1.444 1.00 92.94 94 ALA A O 1
ATOM 759 N N . LYS A 1 95 ? -3.608 -17.023 -2.095 1.00 93.44 95 LYS A N 1
ATOM 760 C CA . LYS A 1 95 ? -3.723 -17.836 -3.322 1.00 93.44 95 LYS A CA 1
ATOM 761 C C . LYS A 1 95 ? -3.210 -17.144 -4.572 1.00 93.44 95 LYS A C 1
ATOM 763 O O . LYS A 1 95 ? -2.968 -17.803 -5.577 1.00 93.44 95 LYS A O 1
ATOM 768 N N . ARG A 1 96 ? -3.072 -15.823 -4.529 1.00 94.44 96 ARG A N 1
ATOM 769 C CA . ARG A 1 96 ? -2.604 -15.026 -5.658 1.00 94.44 96 ARG A CA 1
ATOM 770 C C . ARG A 1 96 ? -1.902 -13.767 -5.184 1.00 94.44 96 ARG A C 1
ATOM 772 O O . ARG A 1 96 ? -2.224 -13.255 -4.114 1.00 94.44 96 ARG A O 1
ATOM 779 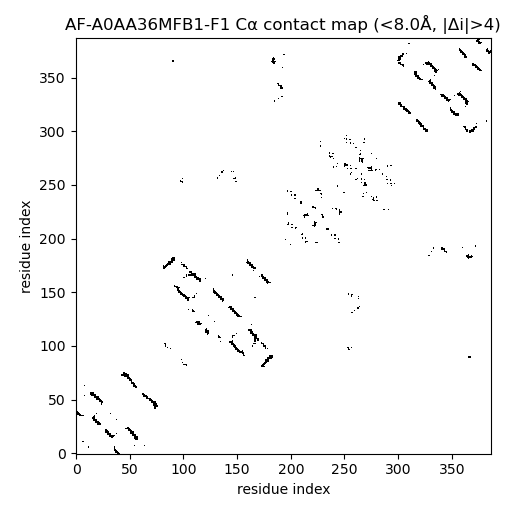N N . THR A 1 97 ? -0.998 -13.256 -6.006 1.00 94.88 97 THR A N 1
ATOM 780 C CA . THR A 1 97 ? -0.362 -11.950 -5.811 1.00 94.88 97 THR A CA 1
ATOM 781 C C . THR A 1 97 ? 0.033 -11.338 -7.146 1.00 94.88 97 THR A C 1
ATOM 783 O O . THR A 1 97 ? 0.140 -12.051 -8.144 1.00 94.88 97 THR A O 1
ATOM 786 N N . THR A 1 98 ? 0.268 -10.029 -7.147 1.00 95.50 98 THR A N 1
ATOM 787 C CA . THR A 1 98 ? 0.802 -9.299 -8.293 1.00 95.50 98 THR A CA 1
ATOM 788 C C . THR A 1 98 ? 2.003 -8.472 -7.851 1.00 95.50 98 THR A C 1
ATOM 790 O O . THR A 1 98 ? 1.856 -7.539 -7.062 1.00 95.50 98 THR A O 1
ATOM 793 N N . LEU A 1 99 ? 3.183 -8.779 -8.386 1.00 96.06 99 LEU A N 1
ATOM 794 C CA . LEU A 1 99 ? 4.414 -8.043 -8.104 1.00 96.06 99 LEU A CA 1
ATOM 795 C C . LEU A 1 99 ? 4.556 -6.866 -9.083 1.00 96.06 99 LEU A C 1
ATOM 797 O O . LEU A 1 99 ? 4.516 -7.103 -10.291 1.00 96.06 99 LEU A O 1
ATOM 801 N N . PRO A 1 100 ? 4.707 -5.613 -8.618 1.00 95.94 100 PRO A N 1
ATOM 802 C CA . PRO A 1 100 ? 4.928 -4.458 -9.485 1.00 95.94 100 PRO A CA 1
ATOM 803 C C . PRO A 1 100 ? 6.416 -4.262 -9.795 1.00 95.94 100 PRO A C 1
ATOM 805 O O . PRO A 1 100 ? 7.265 -4.555 -8.963 1.00 95.94 100 PRO A O 1
ATOM 808 N N . CYS A 1 101 ? 6.742 -3.713 -10.962 1.00 95.25 101 CYS A N 1
ATOM 809 C CA . CYS A 1 101 ? 8.079 -3.223 -11.282 1.00 95.25 101 CYS A CA 1
ATOM 810 C C . CYS A 1 101 ? 8.032 -2.107 -12.324 1.00 95.25 101 CYS A C 1
ATOM 812 O O . CYS A 1 101 ? 7.182 -2.100 -13.218 1.00 95.25 101 CYS A O 1
ATOM 814 N N . HIS A 1 102 ? 8.980 -1.177 -12.241 1.00 93.06 102 HIS A N 1
ATOM 815 C CA . HIS A 1 102 ? 9.235 -0.223 -13.306 1.00 93.06 102 HIS A CA 1
ATOM 816 C C . HIS A 1 102 ? 10.726 0.064 -13.438 1.00 93.06 102 HIS A C 1
ATOM 818 O O . HIS A 1 102 ? 11.450 0.076 -12.449 1.00 93.06 102 HIS A O 1
ATOM 824 N N . LEU A 1 103 ? 11.164 0.340 -14.661 1.00 91.00 103 LEU A N 1
ATOM 825 C CA . LEU A 1 103 ? 12.534 0.722 -14.986 1.00 91.00 103 LEU A CA 1
ATOM 826 C C . LEU A 1 103 ? 12.518 1.845 -16.014 1.00 91.00 103 LEU A C 1
ATOM 828 O O . LEU A 1 103 ? 11.504 2.084 -16.683 1.00 91.00 103 LEU A O 1
ATOM 832 N N . ARG A 1 104 ? 13.649 2.533 -16.166 1.00 87.31 104 ARG A N 1
ATOM 833 C CA . ARG A 1 104 ? 13.829 3.388 -17.339 1.00 87.31 104 ARG A CA 1
ATOM 834 C C . ARG A 1 104 ? 13.848 2.478 -18.558 1.00 87.31 104 ARG A C 1
ATOM 836 O O . ARG A 1 104 ? 14.487 1.430 -18.548 1.00 87.31 104 ARG A O 1
ATOM 843 N N . LYS A 1 105 ? 13.104 2.842 -19.598 1.00 84.44 105 LYS A N 1
ATOM 844 C CA . LYS A 1 105 ? 13.052 2.025 -20.804 1.00 84.44 105 LYS A CA 1
ATOM 845 C C . LYS A 1 105 ? 14.434 2.007 -21.448 1.00 84.44 105 LYS A C 1
ATOM 847 O O . LYS A 1 105 ? 14.971 3.062 -21.787 1.00 84.44 105 LYS A O 1
ATOM 852 N N . GLY A 1 106 ? 14.980 0.808 -21.610 1.00 77.81 106 GLY A N 1
ATOM 853 C CA . GLY A 1 106 ? 16.186 0.578 -22.376 1.00 77.81 106 GLY A CA 1
ATOM 854 C C . GLY A 1 106 ? 15.858 0.399 -23.854 1.00 77.81 106 GLY A C 1
ATOM 855 O O . GLY A 1 106 ? 15.113 1.169 -24.460 1.00 77.81 106 GLY A O 1
ATOM 856 N N . ILE A 1 107 ? 16.451 -0.632 -24.446 1.00 74.62 107 ILE A N 1
ATOM 857 C CA . ILE A 1 107 ? 16.317 -0.929 -25.875 1.00 74.62 107 ILE A CA 1
ATOM 858 C C . ILE A 1 107 ? 15.050 -1.756 -26.137 1.00 74.62 107 ILE A C 1
ATOM 860 O O . ILE A 1 107 ? 14.456 -1.646 -27.211 1.00 74.62 107 ILE A O 1
ATOM 864 N N . SER A 1 108 ? 14.619 -2.578 -25.172 1.00 81.12 108 SER A N 1
ATOM 865 C CA . SER A 1 108 ? 13.478 -3.473 -25.353 1.00 81.12 108 SER A CA 1
ATOM 866 C C . SER A 1 108 ? 12.145 -2.844 -24.950 1.00 81.12 108 SER A C 1
ATOM 868 O O . SER A 1 108 ? 12.048 -1.807 -24.295 1.00 81.12 108 SER A O 1
ATOM 870 N N . THR A 1 109 ? 11.076 -3.522 -25.351 1.00 84.44 109 THR A N 1
ATOM 871 C CA . THR A 1 109 ? 9.693 -3.257 -24.949 1.00 84.44 109 THR A CA 1
ATOM 872 C C . THR A 1 109 ? 9.145 -4.301 -23.975 1.00 84.44 109 THR A C 1
ATOM 874 O O . THR A 1 109 ? 8.003 -4.173 -23.541 1.00 84.44 109 THR A O 1
ATOM 877 N N . HIS A 1 110 ? 9.942 -5.313 -23.614 1.00 88.69 110 HIS A N 1
ATOM 878 C CA . HIS A 1 110 ? 9.531 -6.421 -22.752 1.00 88.69 110 HIS A CA 1
ATOM 879 C C . HIS A 1 110 ? 10.398 -6.501 -21.493 1.00 88.69 110 HIS A C 1
ATOM 881 O O . HIS A 1 110 ? 11.622 -6.369 -21.557 1.00 88.69 110 HIS A O 1
ATOM 887 N N . MET A 1 111 ? 9.750 -6.764 -20.357 1.00 93.25 111 MET A N 1
ATOM 888 C CA . MET A 1 111 ? 10.399 -6.998 -19.070 1.00 93.25 111 MET A CA 1
ATOM 889 C C . MET A 1 111 ? 10.529 -8.506 -18.841 1.00 93.25 111 MET A C 1
ATOM 891 O O . MET A 1 111 ? 9.572 -9.256 -19.042 1.00 93.25 111 MET A O 1
ATOM 895 N N . ILE A 1 112 ? 11.700 -8.957 -18.399 1.00 94.88 112 ILE A N 1
ATOM 896 C CA . ILE A 1 112 ? 11.915 -10.332 -17.942 1.00 94.88 112 ILE A CA 1
ATOM 897 C C . ILE A 1 112 ? 11.847 -10.353 -16.420 1.00 94.88 112 ILE A C 1
ATOM 899 O O . ILE A 1 112 ? 12.426 -9.494 -15.760 1.00 94.88 112 ILE A O 1
ATOM 903 N N . TRP A 1 113 ? 11.156 -11.358 -15.884 1.00 97.38 113 TRP A N 1
ATOM 904 C CA . TRP A 1 113 ? 11.094 -11.643 -14.457 1.00 97.38 113 TRP A CA 1
ATOM 905 C C . TRP A 1 113 ? 11.873 -12.912 -14.129 1.00 97.38 113 TRP A C 1
ATOM 907 O O . TRP A 1 113 ? 11.714 -13.949 -14.777 1.00 97.38 113 TRP A O 1
ATOM 917 N N . GLU A 1 114 ? 12.691 -12.839 -13.089 1.00 97.19 114 GLU A N 1
ATOM 918 C CA . GLU A 1 114 ? 13.468 -13.946 -12.555 1.00 97.19 114 GLU A CA 1
ATOM 919 C C . GLU A 1 114 ? 13.244 -14.050 -11.048 1.00 97.19 114 GLU A C 1
ATOM 921 O O . GLU A 1 114 ? 13.058 -13.055 -10.356 1.00 97.19 114 GLU A O 1
ATOM 926 N N . LYS A 1 115 ? 13.276 -15.263 -10.513 1.00 97.38 115 LYS A N 1
ATOM 927 C CA . LYS A 1 115 ? 13.177 -15.529 -9.086 1.00 97.38 115 LYS A CA 1
ATOM 928 C C . LYS A 1 115 ? 14.509 -16.039 -8.565 1.00 97.38 115 LYS A C 1
ATOM 930 O O . LYS A 1 115 ? 15.143 -16.892 -9.191 1.00 97.38 115 LYS A O 1
ATOM 935 N N . LYS A 1 116 ? 14.915 -15.554 -7.397 1.00 96.56 116 LYS A N 1
ATOM 936 C CA . LYS A 1 116 ? 16.103 -16.040 -6.701 1.00 96.56 116 LYS A CA 1
ATOM 937 C C . LYS A 1 116 ? 15.850 -17.443 -6.140 1.00 96.56 116 LYS A C 1
ATOM 939 O O . LYS A 1 116 ? 14.923 -17.656 -5.361 1.00 96.56 116 LYS A O 1
ATOM 944 N N . VAL A 1 117 ? 16.685 -18.402 -6.528 1.00 93.94 117 VAL A N 1
ATOM 945 C CA . VAL A 1 117 ? 16.682 -19.793 -6.058 1.00 93.94 117 VAL A CA 1
ATOM 946 C C . VAL A 1 117 ? 18.099 -20.135 -5.601 1.00 93.94 117 VAL A C 1
ATOM 948 O O . VAL A 1 117 ? 18.999 -20.355 -6.414 1.00 93.94 117 VAL A O 1
ATOM 951 N N . GLY A 1 118 ? 18.313 -20.141 -4.284 1.00 90.25 118 GLY A N 1
ATOM 952 C CA . GLY A 1 118 ? 19.657 -20.218 -3.708 1.00 90.25 118 GLY A CA 1
ATOM 953 C C . GLY A 1 118 ? 20.477 -18.974 -4.064 1.00 90.25 118 GLY A C 1
ATOM 954 O O . GLY A 1 118 ? 20.069 -17.850 -3.771 1.00 90.25 118 GLY A O 1
ATOM 955 N N . SER A 1 119 ? 21.625 -19.169 -4.712 1.00 88.31 119 SER A N 1
ATOM 956 C CA . SER A 1 119 ? 22.509 -18.093 -5.181 1.00 88.31 119 SER A CA 1
ATOM 957 C C . SER A 1 119 ? 22.216 -17.613 -6.608 1.00 88.31 119 SER A C 1
ATOM 959 O O . SER A 1 119 ? 22.815 -16.632 -7.042 1.00 88.31 119 SER A O 1
ATOM 961 N N . PHE A 1 120 ? 21.310 -18.268 -7.341 1.00 92.81 120 PHE A N 1
ATOM 962 C CA . PHE A 1 120 ? 21.066 -17.992 -8.759 1.00 92.81 120 PHE A CA 1
ATOM 963 C C . PHE A 1 120 ? 19.680 -17.403 -9.001 1.00 92.81 120 PHE A C 1
ATOM 965 O O . PHE A 1 120 ? 18.735 -17.684 -8.267 1.00 92.81 120 PHE A O 1
ATOM 972 N N . TYR A 1 121 ? 19.545 -16.634 -10.078 1.00 93.25 121 TYR A N 1
ATOM 973 C CA . TYR A 1 121 ? 18.254 -16.195 -10.594 1.00 93.25 121 TYR A CA 1
ATOM 974 C C . TYR A 1 121 ? 17.786 -17.146 -11.694 1.00 93.25 121 TYR A C 1
ATOM 976 O O . TYR A 1 121 ? 18.568 -17.562 -12.550 1.00 93.25 121 TYR A O 1
ATOM 984 N N . ARG A 1 122 ? 16.511 -17.531 -11.643 1.00 94.50 122 ARG A N 1
ATOM 985 C CA . ARG A 1 122 ? 15.865 -18.368 -12.656 1.00 94.50 122 ARG A CA 1
ATOM 986 C C . ARG A 1 122 ? 14.662 -17.644 -13.214 1.00 94.50 122 ARG A C 1
ATOM 988 O O . ARG A 1 122 ? 13.846 -17.143 -12.445 1.00 94.50 122 ARG A O 1
ATOM 995 N N . ARG A 1 123 ? 14.535 -17.627 -14.538 1.00 95.38 123 ARG A N 1
ATOM 996 C CA . ARG A 1 123 ? 13.383 -17.034 -15.212 1.00 95.38 123 ARG A CA 1
ATOM 997 C C . ARG A 1 123 ? 12.080 -17.618 -14.669 1.00 95.38 123 ARG A C 1
ATOM 999 O O . ARG A 1 123 ? 11.958 -18.830 -14.505 1.00 95.38 123 ARG A O 1
ATOM 1006 N N . VAL A 1 124 ? 11.136 -16.732 -14.384 1.00 94.88 124 VAL A N 1
ATOM 1007 C CA . VAL A 1 124 ? 9.772 -17.102 -14.030 1.00 94.88 124 VAL A CA 1
ATOM 1008 C C . VAL A 1 124 ? 9.048 -17.467 -15.320 1.00 94.88 124 VAL A C 1
ATOM 1010 O O . VAL A 1 124 ? 8.961 -16.651 -16.236 1.00 94.88 124 VAL A O 1
ATOM 1013 N N . ASP A 1 125 ? 8.580 -18.707 -15.400 1.00 90.00 125 ASP A N 1
ATOM 1014 C CA . ASP A 1 125 ? 7.884 -19.259 -16.559 1.00 90.00 125 ASP A CA 1
ATOM 1015 C C . ASP A 1 125 ? 6.882 -20.332 -16.101 1.00 90.00 125 ASP A C 1
ATOM 1017 O O . ASP A 1 125 ? 7.023 -20.906 -15.015 1.00 90.00 125 ASP A O 1
ATOM 1021 N N . GLY A 1 126 ? 5.862 -20.590 -16.914 1.00 92.62 126 GLY A N 1
ATOM 1022 C CA . GLY A 1 126 ? 4.791 -21.548 -16.653 1.00 92.62 126 GLY A CA 1
ATOM 1023 C C . GLY A 1 126 ? 3.399 -20.919 -16.566 1.00 92.62 126 GLY A C 1
ATOM 1024 O O . GLY A 1 126 ? 3.236 -19.715 -16.393 1.00 92.62 126 GLY A O 1
ATOM 1025 N N . SER A 1 127 ? 2.368 -21.765 -16.645 1.00 94.06 127 SER A N 1
ATOM 1026 C CA . SER A 1 127 ? 0.956 -21.354 -16.762 1.00 94.06 127 SER A CA 1
ATOM 1027 C C . SER A 1 127 ? 0.399 -20.581 -15.561 1.00 94.06 127 SER A C 1
ATOM 1029 O O . SER A 1 127 ? -0.596 -19.875 -15.692 1.00 94.06 127 SER A O 1
ATOM 1031 N N . ARG A 1 128 ? 1.030 -20.711 -14.390 1.00 96.00 128 ARG A N 1
ATOM 1032 C CA . ARG A 1 128 ? 0.665 -20.002 -13.152 1.00 96.00 128 ARG A CA 1
ATOM 1033 C C . ARG A 1 128 ? 1.175 -18.559 -13.096 1.00 96.00 128 ARG A C 1
ATOM 1035 O O . ARG A 1 128 ? 0.829 -17.844 -12.161 1.00 96.00 128 ARG A O 1
ATOM 1042 N N . TYR A 1 129 ? 2.020 -18.151 -14.041 1.00 96.69 129 TYR A N 1
ATOM 1043 C CA . TYR A 1 129 ? 2.631 -16.830 -14.073 1.00 96.69 129 TYR A CA 1
ATOM 1044 C C . TYR A 1 129 ? 2.125 -16.046 -15.279 1.00 96.69 129 TYR A C 1
ATOM 1046 O O . TYR A 1 129 ? 2.115 -16.556 -16.397 1.00 96.69 129 TYR A O 1
ATOM 1054 N N . HIS A 1 130 ? 1.729 -14.795 -15.067 1.00 96.75 130 HIS A N 1
ATOM 1055 C CA . HIS A 1 130 ? 1.307 -13.917 -16.153 1.00 96.75 130 HIS A CA 1
ATOM 1056 C C . HIS A 1 130 ? 2.008 -12.565 -16.040 1.00 96.75 130 HIS A C 1
ATOM 1058 O O . HIS A 1 130 ? 1.915 -11.878 -15.025 1.00 96.75 130 HIS A O 1
ATOM 1064 N N . VAL A 1 131 ? 2.743 -12.195 -17.090 1.00 96.19 131 VAL A N 1
ATOM 1065 C CA . VAL A 1 131 ? 3.513 -10.950 -17.141 1.00 96.19 131 VAL A CA 1
ATOM 1066 C C . VAL A 1 131 ? 2.770 -9.944 -18.003 1.00 96.19 131 VAL A C 1
ATOM 1068 O O . VAL A 1 131 ? 2.512 -10.189 -19.178 1.00 96.19 131 VAL A O 1
ATOM 1071 N N . THR A 1 132 ? 2.471 -8.783 -17.430 1.00 96.50 132 THR A N 1
ATOM 1072 C CA . THR A 1 132 ? 2.008 -7.613 -18.183 1.00 96.50 132 THR A CA 1
ATOM 1073 C C . THR A 1 132 ? 3.170 -6.642 -18.309 1.00 96.50 132 THR A C 1
ATOM 1075 O O . THR A 1 132 ? 3.831 -6.362 -17.309 1.00 96.50 132 THR A O 1
ATOM 1078 N N . THR A 1 133 ? 3.440 -6.119 -19.504 1.00 95.69 133 THR A N 1
ATOM 1079 C CA . THR A 1 133 ? 4.449 -5.073 -19.723 1.00 95.69 133 THR A CA 1
ATOM 1080 C C . THR A 1 133 ? 3.914 -4.029 -20.694 1.00 95.69 133 THR A C 1
ATOM 1082 O O . THR A 1 133 ? 3.356 -4.378 -21.731 1.00 95.69 133 THR A O 1
ATOM 1085 N N . TYR A 1 134 ? 4.119 -2.751 -20.387 1.00 94.62 134 TYR A N 1
ATOM 1086 C CA . TYR A 1 134 ? 3.866 -1.655 -21.319 1.00 94.62 134 TYR A CA 1
ATOM 1087 C C . TYR A 1 134 ? 4.896 -0.540 -21.151 1.00 94.62 134 TYR A C 1
ATOM 1089 O O . TYR A 1 134 ? 5.504 -0.354 -20.096 1.00 94.62 134 TYR A O 1
ATOM 1097 N N . THR A 1 135 ? 5.085 0.228 -22.222 1.00 92.06 135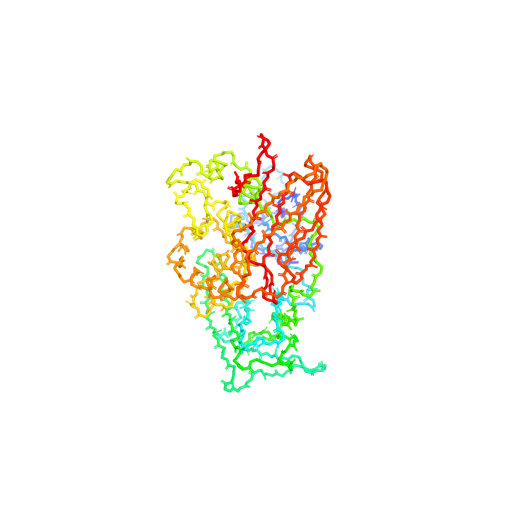 THR A N 1
ATOM 1098 C CA . THR A 1 135 ? 5.825 1.487 -22.157 1.00 92.06 135 THR A CA 1
ATOM 1099 C C . THR A 1 135 ? 4.870 2.606 -21.757 1.00 92.06 135 THR A C 1
ATOM 1101 O O . THR A 1 135 ? 3.819 2.779 -22.370 1.00 92.06 135 THR A O 1
ATOM 1104 N N . SER A 1 136 ? 5.250 3.397 -20.760 1.00 88.50 136 SER A N 1
ATOM 1105 C CA . SER A 1 136 ? 4.549 4.617 -20.379 1.00 88.50 136 SER A CA 1
ATOM 1106 C C . SER A 1 136 ? 5.393 5.832 -20.746 1.00 88.50 136 SER A C 1
ATOM 1108 O O . SER A 1 136 ? 6.497 6.010 -20.236 1.00 88.50 136 SER A O 1
ATOM 1110 N N . GLU A 1 137 ? 4.850 6.696 -21.597 1.00 80.38 137 GLU A N 1
ATOM 1111 C CA . GLU A 1 137 ? 5.509 7.933 -22.017 1.00 80.38 137 GLU A CA 1
ATOM 1112 C C . GLU A 1 137 ? 5.213 9.087 -21.051 1.00 80.38 137 GLU A C 1
ATOM 1114 O O . GLU A 1 137 ? 4.044 9.380 -20.749 1.00 80.38 137 GLU A O 1
ATOM 1119 N N . ASP A 1 138 ? 6.262 9.800 -20.631 1.00 64.06 138 ASP A N 1
ATOM 1120 C CA . ASP A 1 138 ? 6.121 11.164 -20.135 1.00 64.06 138 ASP A CA 1
ATOM 1121 C C . ASP A 1 138 ? 6.497 12.169 -21.232 1.00 64.06 138 ASP A C 1
ATOM 1123 O O . ASP A 1 138 ? 7.662 12.371 -21.575 1.00 64.06 138 ASP A O 1
ATOM 1127 N N . ARG A 1 139 ? 5.475 12.824 -21.794 1.00 56.47 139 ARG A N 1
ATOM 1128 C CA . ARG A 1 139 ? 5.627 13.799 -22.886 1.00 56.47 139 ARG A CA 1
ATOM 1129 C C . ARG A 1 139 ? 6.444 15.035 -22.497 1.00 56.47 139 ARG A C 1
ATOM 1131 O O . ARG A 1 139 ? 6.812 15.788 -23.392 1.00 56.47 139 ARG A O 1
ATOM 1138 N N . LYS A 1 140 ? 6.685 15.287 -21.204 1.00 54.31 140 LYS A N 1
ATOM 1139 C CA . LYS A 1 140 ? 7.465 16.447 -20.745 1.00 54.31 140 LYS A CA 1
ATOM 1140 C C . LYS A 1 140 ? 8.942 16.147 -20.502 1.00 54.31 140 LYS A C 1
ATOM 1142 O O . LYS A 1 140 ? 9.735 17.078 -20.587 1.00 54.31 140 LYS A O 1
ATOM 1147 N N . GLU A 1 141 ? 9.311 14.897 -20.232 1.00 54.84 141 GLU A N 1
ATOM 1148 C CA . GLU A 1 141 ? 10.667 14.558 -19.774 1.00 54.84 141 GLU A CA 1
ATOM 1149 C C . GLU A 1 141 ? 11.515 13.804 -20.803 1.00 54.84 141 GLU A C 1
ATOM 1151 O O . GLU A 1 141 ? 12.672 13.519 -20.520 1.00 54.84 141 GLU A O 1
ATOM 1156 N N . LEU A 1 142 ? 10.978 13.469 -21.987 1.00 58.06 142 LEU A N 1
ATOM 1157 C CA . LEU A 1 142 ? 11.637 12.610 -22.997 1.00 58.06 142 LEU A CA 1
ATOM 1158 C C . LEU A 1 142 ? 12.027 11.207 -22.477 1.00 58.06 142 LEU A C 1
ATOM 1160 O O . LEU A 1 142 ? 12.522 10.385 -23.245 1.00 58.06 142 LEU A O 1
ATOM 1164 N N . MET A 1 143 ? 11.765 10.908 -21.203 1.00 66.81 143 MET A N 1
ATOM 1165 C CA . MET A 1 143 ? 12.035 9.630 -20.562 1.00 66.81 143 MET A CA 1
ATOM 1166 C C . MET A 1 143 ? 10.824 8.712 -20.719 1.00 66.81 143 MET A C 1
ATOM 1168 O O . MET A 1 143 ? 9.693 9.051 -20.361 1.00 66.81 143 MET A O 1
ATOM 1172 N N . GLN A 1 144 ? 11.068 7.528 -21.274 1.00 82.94 144 GLN A N 1
ATOM 1173 C CA . GLN A 1 144 ? 10.083 6.458 -21.349 1.00 82.94 144 GLN A CA 1
ATOM 1174 C C . GLN A 1 144 ? 10.312 5.500 -20.184 1.00 82.94 144 GLN A C 1
ATOM 1176 O O . GLN A 1 144 ? 11.447 5.117 -19.904 1.00 82.94 144 GLN A O 1
ATOM 1181 N N . MET A 1 145 ? 9.233 5.100 -19.519 1.00 88.12 145 MET A N 1
ATOM 1182 C CA . MET A 1 145 ? 9.284 4.117 -18.440 1.00 88.12 145 MET A CA 1
ATOM 1183 C C . MET A 1 145 ? 8.776 2.778 -18.955 1.00 88.12 145 MET A C 1
ATOM 1185 O O . MET A 1 145 ? 7.719 2.717 -19.587 1.00 88.12 145 MET A O 1
ATOM 1189 N N . LEU A 1 146 ? 9.513 1.708 -18.676 1.00 92.38 146 LEU A N 1
ATOM 1190 C CA . LEU A 1 146 ? 9.052 0.344 -18.883 1.00 92.38 146 LEU A CA 1
ATOM 1191 C C . LEU A 1 146 ? 8.389 -0.127 -17.590 1.00 92.38 146 LEU A C 1
ATOM 1193 O O . LEU A 1 146 ? 9.044 -0.213 -16.555 1.00 92.38 146 LEU A O 1
ATOM 1197 N N . VAL A 1 147 ? 7.088 -0.401 -17.636 1.00 94.81 147 VAL A N 1
ATOM 1198 C CA . VAL A 1 147 ? 6.295 -0.793 -16.466 1.00 94.81 147 VAL A CA 1
ATOM 1199 C C . VAL A 1 147 ? 5.837 -2.229 -16.645 1.00 94.81 147 VAL A C 1
ATOM 1201 O O . VAL A 1 147 ? 5.392 -2.605 -17.730 1.00 94.81 147 VAL A O 1
ATOM 1204 N N . SER A 1 148 ? 5.944 -3.040 -15.596 1.00 96.06 148 SER A N 1
ATOM 1205 C CA . SER A 1 148 ? 5.519 -4.432 -15.641 1.00 96.06 148 SER A CA 1
ATOM 1206 C C . SER A 1 148 ? 4.927 -4.918 -14.329 1.00 96.06 148 SER A C 1
ATOM 1208 O O . SER A 1 148 ? 5.287 -4.452 -13.251 1.00 96.06 148 SER A O 1
ATOM 1210 N N . SER A 1 149 ? 4.015 -5.879 -14.430 1.00 96.69 149 SER A N 1
ATOM 1211 C CA . SER A 1 149 ? 3.533 -6.655 -13.299 1.00 96.69 149 SER A CA 1
ATOM 1212 C C . SER A 1 149 ? 3.685 -8.146 -13.559 1.00 96.69 149 SER A C 1
ATOM 1214 O O . SER A 1 149 ? 3.459 -8.600 -14.683 1.00 96.69 149 SER A O 1
ATOM 1216 N N . LEU A 1 150 ? 4.021 -8.897 -12.514 1.00 97.69 150 LEU A N 1
ATOM 1217 C CA . LEU A 1 150 ? 4.020 -10.356 -12.510 1.00 97.69 150 LEU A CA 1
ATOM 1218 C C . LEU A 1 150 ? 2.883 -10.864 -11.624 1.00 97.69 150 LEU A C 1
ATOM 1220 O O . LEU A 1 150 ? 2.949 -10.754 -10.401 1.00 97.69 150 LEU A O 1
ATOM 1224 N N . ASP A 1 151 ? 1.867 -11.449 -12.244 1.00 96.56 151 ASP A N 1
ATOM 1225 C CA . ASP A 1 151 ? 0.821 -12.186 -11.549 1.00 96.56 151 ASP A CA 1
ATOM 1226 C C . ASP A 1 151 ? 1.288 -13.601 -11.245 1.00 96.56 151 ASP A C 1
ATOM 1228 O O . ASP A 1 151 ? 1.822 -14.292 -12.114 1.00 96.56 151 ASP A O 1
ATOM 1232 N N . ILE A 1 152 ? 1.049 -14.032 -10.013 1.00 97.25 152 ILE A N 1
ATOM 1233 C CA . ILE A 1 152 ? 1.314 -15.386 -9.544 1.00 97.25 152 ILE A CA 1
ATOM 1234 C C . ILE A 1 152 ? -0.016 -15.974 -9.079 1.00 97.25 152 ILE A C 1
ATOM 1236 O O . ILE A 1 152 ? -0.569 -15.534 -8.069 1.00 97.25 152 ILE A O 1
ATOM 1240 N N . TYR A 1 153 ? -0.532 -16.952 -9.818 1.00 96.25 153 TYR A N 1
ATOM 1241 C CA . TYR A 1 153 ? -1.711 -17.745 -9.461 1.00 96.25 153 TYR A CA 1
ATOM 1242 C C . TYR A 1 153 ? -1.307 -18.991 -8.675 1.00 96.25 153 TYR A C 1
ATOM 1244 O O . TYR A 1 153 ? -0.155 -19.404 -8.736 1.00 96.25 153 TYR A O 1
ATOM 1252 N N . ASP A 1 154 ? -2.238 -19.592 -7.932 1.00 94.88 154 ASP A N 1
ATOM 1253 C CA . ASP A 1 154 ? -1.999 -20.768 -7.081 1.00 94.88 154 ASP A CA 1
ATOM 1254 C C . ASP A 1 154 ? -0.748 -20.620 -6.196 1.00 94.88 154 ASP A C 1
ATOM 1256 O O . ASP A 1 154 ? 0.113 -21.504 -6.138 1.00 94.88 154 ASP A O 1
ATOM 1260 N N . LEU A 1 155 ? -0.590 -19.448 -5.580 1.00 95.06 155 LEU A N 1
ATOM 1261 C CA . LEU A 1 155 ? 0.559 -19.089 -4.750 1.00 95.06 155 LEU A CA 1
ATOM 1262 C C . LEU A 1 155 ? 0.760 -20.115 -3.621 1.00 95.06 155 LEU A C 1
ATOM 1264 O O . LEU A 1 155 ? -0.199 -20.566 -2.990 1.00 95.06 155 LEU A O 1
ATOM 1268 N N . ASN A 1 156 ? 2.015 -20.496 -3.381 1.00 94.31 156 ASN A N 1
ATOM 1269 C CA . ASN A 1 156 ? 2.388 -21.416 -2.310 1.00 94.31 156 ASN A CA 1
ATOM 1270 C C . ASN A 1 156 ? 3.632 -20.935 -1.547 1.00 94.31 156 ASN A C 1
ATOM 1272 O O . ASN A 1 156 ? 4.284 -19.960 -1.917 1.00 94.31 156 ASN A O 1
ATOM 1276 N N . SER A 1 157 ? 3.983 -21.644 -0.472 1.00 92.50 157 SER A N 1
ATOM 1277 C CA . SER A 1 157 ? 5.088 -21.270 0.420 1.00 92.50 157 SER A CA 1
ATOM 1278 C C . SER A 1 157 ? 6.444 -21.157 -0.279 1.00 92.50 157 SER A C 1
ATOM 1280 O O . SER A 1 157 ? 7.288 -20.383 0.167 1.00 92.50 157 SER A O 1
ATOM 1282 N N . SER A 1 158 ? 6.657 -21.898 -1.370 1.00 92.94 158 SER A N 1
ATOM 1283 C CA . SER A 1 158 ? 7.909 -21.841 -2.114 1.00 92.94 158 SER A CA 1
ATOM 1284 C C . SER A 1 158 ? 8.045 -20.558 -2.919 1.00 92.94 158 SER A C 1
ATOM 1286 O O . SER A 1 158 ? 9.176 -20.182 -3.185 1.00 92.94 158 SER A O 1
ATOM 1288 N N . ASP A 1 159 ? 6.955 -19.876 -3.294 1.00 95.81 159 ASP A N 1
ATOM 1289 C CA . ASP A 1 159 ? 6.987 -18.647 -4.099 1.00 95.81 159 ASP A CA 1
ATOM 1290 C C . ASP A 1 159 ? 7.519 -17.433 -3.330 1.00 95.81 159 ASP A C 1
ATOM 1292 O O . ASP A 1 159 ? 8.092 -16.538 -3.939 1.00 95.81 159 ASP A O 1
ATOM 1296 N N . PHE A 1 160 ? 7.400 -17.408 -2.004 1.00 97.12 160 PHE A N 1
ATOM 1297 C CA . PHE A 1 160 ? 7.964 -16.327 -1.197 1.00 97.12 160 PHE A CA 1
ATOM 1298 C C . PHE A 1 160 ? 9.484 -16.221 -1.390 1.00 97.12 160 PHE A C 1
ATOM 1300 O O . PHE A 1 160 ? 10.195 -17.225 -1.480 1.00 97.12 160 PHE A O 1
ATOM 1307 N N . GLY A 1 161 ? 9.986 -14.990 -1.461 1.00 96.88 161 GLY A N 1
ATOM 1308 C CA . GLY A 1 161 ? 11.389 -14.698 -1.723 1.00 96.88 161 GLY A CA 1
ATOM 1309 C C . GLY A 1 161 ? 11.592 -13.476 -2.612 1.00 96.88 161 GLY A C 1
ATOM 1310 O O . GLY A 1 161 ? 10.704 -12.645 -2.790 1.00 96.88 161 GLY A O 1
ATOM 1311 N N . THR A 1 162 ? 12.799 -13.370 -3.157 1.00 97.69 162 THR A N 1
ATOM 1312 C CA . THR A 1 162 ? 13.219 -12.237 -3.983 1.00 97.69 162 THR A CA 1
ATOM 1313 C C . THR A 1 162 ? 12.983 -12.515 -5.462 1.00 97.69 162 THR A C 1
ATOM 1315 O O . THR A 1 162 ? 13.429 -13.535 -5.996 1.00 97.69 162 THR A O 1
ATOM 1318 N N . TYR A 1 163 ? 12.346 -11.562 -6.129 1.00 97.81 163 TYR A N 1
ATOM 1319 C CA . TYR A 1 163 ? 12.159 -11.512 -7.570 1.00 97.81 163 TYR A CA 1
ATOM 1320 C C . TYR A 1 163 ? 12.950 -10.347 -8.148 1.00 97.81 163 TYR A C 1
ATOM 1322 O O . TYR A 1 163 ? 13.072 -9.298 -7.525 1.00 97.81 163 TYR A O 1
ATOM 1330 N N . ARG A 1 164 ? 13.473 -10.531 -9.352 1.00 96.50 164 ARG A N 1
ATOM 1331 C CA . ARG A 1 164 ? 14.185 -9.523 -10.122 1.00 96.50 164 ARG A CA 1
ATOM 1332 C C . ARG A 1 164 ? 13.454 -9.290 -11.431 1.00 96.50 164 ARG A C 1
ATOM 1334 O O . ARG A 1 164 ? 13.102 -10.246 -12.117 1.00 96.50 164 ARG A O 1
ATOM 1341 N N . CYS A 1 165 ? 13.257 -8.032 -11.781 1.00 95.56 165 CYS A N 1
ATOM 1342 C CA . CYS A 1 165 ? 12.761 -7.611 -13.083 1.00 95.56 165 CYS A CA 1
ATOM 1343 C C . CYS A 1 165 ? 13.869 -6.851 -13.811 1.00 95.56 165 CYS A C 1
ATOM 1345 O O . CYS A 1 165 ? 14.581 -6.062 -13.195 1.00 95.56 165 CYS A O 1
ATOM 1347 N N . HIS A 1 166 ? 14.033 -7.077 -15.108 1.00 93.31 166 HIS A N 1
ATOM 1348 C CA . HIS A 1 166 ? 14.991 -6.325 -15.916 1.00 93.31 166 HIS A CA 1
ATOM 1349 C C . HIS A 1 166 ? 14.509 -6.189 -17.364 1.00 93.31 166 HIS A C 1
ATOM 1351 O O . HIS A 1 166 ? 13.665 -6.959 -17.833 1.00 93.31 166 HIS A O 1
ATOM 1357 N N . ASP A 1 167 ? 15.059 -5.214 -18.085 1.00 89.88 167 ASP A N 1
ATOM 1358 C CA . ASP A 1 167 ? 14.817 -5.041 -19.520 1.00 89.88 167 ASP A CA 1
ATOM 1359 C C . ASP A 1 167 ? 15.359 -6.267 -20.283 1.00 89.88 167 ASP A C 1
ATOM 1361 O O . ASP A 1 167 ? 16.453 -6.768 -20.007 1.00 89.88 167 ASP A O 1
ATOM 1365 N N . SER A 1 168 ? 14.610 -6.811 -21.246 1.00 86.31 168 SER A N 1
ATOM 1366 C CA . SER A 1 168 ? 15.081 -8.000 -21.971 1.00 86.31 168 SER A CA 1
ATOM 1367 C C . SER A 1 168 ? 16.327 -7.743 -22.835 1.00 86.31 168 SER A C 1
ATOM 1369 O O . SER A 1 168 ? 17.012 -8.693 -23.207 1.00 86.31 168 SER A O 1
ATOM 1371 N N . GLY A 1 169 ? 16.601 -6.485 -23.184 1.00 80.00 169 GLY A N 1
ATOM 1372 C CA . GLY A 1 169 ? 17.756 -6.031 -23.955 1.00 80.00 169 GLY A CA 1
ATOM 1373 C C . GLY A 1 169 ? 18.946 -5.570 -23.106 1.00 80.00 169 GLY A C 1
ATOM 1374 O O . GLY A 1 169 ? 20.018 -5.350 -23.664 1.00 80.00 169 GLY A O 1
ATOM 1375 N N . SER A 1 170 ? 18.798 -5.429 -21.783 1.00 75.31 170 SER A N 1
ATOM 1376 C CA . SER A 1 170 ? 19.895 -5.068 -20.873 1.00 75.31 170 SER A CA 1
ATOM 1377 C C . SER A 1 170 ? 19.646 -5.565 -19.449 1.00 75.31 170 SER A C 1
ATOM 1379 O O . SER A 1 170 ? 18.575 -5.363 -18.891 1.00 75.31 170 SER A O 1
ATOM 1381 N N . ARG A 1 171 ? 20.667 -6.169 -18.830 1.00 71.62 171 ARG A N 1
ATOM 1382 C CA . ARG A 1 171 ? 20.622 -6.635 -17.429 1.00 71.62 171 ARG A CA 1
ATOM 1383 C C . ARG A 1 171 ? 21.233 -5.652 -16.430 1.00 71.62 171 ARG A C 1
ATOM 1385 O O . ARG A 1 171 ? 21.210 -5.926 -15.236 1.00 71.62 171 ARG A O 1
ATOM 1392 N N . ASN A 1 172 ? 21.816 -4.558 -16.918 1.00 76.12 172 ASN A N 1
ATOM 1393 C CA . ASN A 1 172 ? 22.539 -3.608 -16.072 1.00 76.12 172 ASN A CA 1
ATOM 1394 C C . ASN A 1 172 ? 21.583 -2.789 -15.199 1.00 76.12 172 ASN A C 1
ATOM 1396 O O . ASN A 1 172 ? 21.939 -2.433 -14.084 1.00 76.12 172 ASN A O 1
ATOM 1400 N N . ASP A 1 173 ? 20.382 -2.513 -15.711 1.00 84.69 173 ASP A N 1
ATOM 1401 C CA . ASP A 1 173 ? 19.302 -1.885 -14.959 1.00 84.69 173 ASP A CA 1
ATOM 1402 C C . ASP A 1 173 ? 18.286 -2.959 -14.552 1.00 84.69 173 ASP A C 1
ATOM 1404 O O . ASP A 1 173 ? 17.810 -3.727 -15.396 1.00 84.6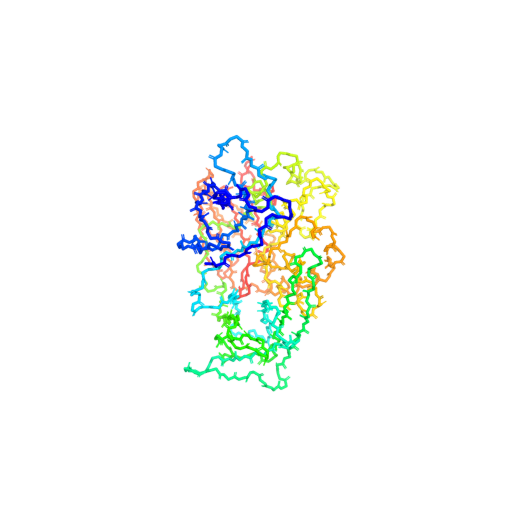9 173 ASP A O 1
ATOM 1408 N N . TYR A 1 174 ? 17.987 -3.049 -13.258 1.00 91.56 174 TYR A N 1
ATOM 1409 C CA . TYR A 1 174 ? 17.071 -4.043 -12.717 1.00 91.56 174 TYR A CA 1
ATOM 1410 C C . TYR A 1 174 ? 16.321 -3.513 -11.500 1.00 91.56 174 TYR A C 1
ATOM 1412 O O . TYR A 1 174 ? 16.805 -2.659 -10.760 1.00 91.56 174 TYR A O 1
ATOM 1420 N N . GLY A 1 175 ? 15.131 -4.061 -11.283 1.00 93.81 175 GLY A N 1
ATOM 1421 C CA . GLY A 1 175 ? 14.356 -3.875 -10.069 1.00 93.81 175 GLY A CA 1
ATOM 1422 C C . GLY A 1 175 ? 14.332 -5.158 -9.250 1.00 93.81 175 GLY A C 1
ATOM 1423 O O . GLY A 1 175 ? 14.471 -6.260 -9.790 1.00 93.81 175 GLY A O 1
ATOM 1424 N N . GLU A 1 176 ? 14.149 -5.019 -7.947 1.00 95.50 176 GLU A N 1
ATOM 1425 C CA . GLU A 1 176 ? 14.038 -6.117 -6.999 1.00 95.50 176 GLU A CA 1
ATOM 1426 C C . GLU A 1 176 ? 12.715 -6.009 -6.234 1.00 95.50 176 GLU A C 1
ATOM 1428 O O . GLU A 1 176 ? 12.299 -4.930 -5.819 1.00 95.50 176 GLU A O 1
ATOM 1433 N N . VAL A 1 177 ? 12.017 -7.133 -6.091 1.00 96.12 177 VAL A N 1
ATOM 1434 C CA . VAL A 1 177 ? 10.750 -7.215 -5.367 1.00 96.12 177 VAL A CA 1
ATOM 1435 C C . VAL A 1 177 ? 10.822 -8.348 -4.360 1.00 96.12 177 VAL A C 1
ATOM 1437 O O . VAL A 1 177 ? 11.029 -9.507 -4.724 1.00 96.12 177 VAL A O 1
ATOM 1440 N N . HIS A 1 178 ? 10.626 -8.026 -3.087 1.00 96.44 178 HIS A N 1
ATOM 1441 C CA . HIS A 1 178 ? 10.625 -8.992 -1.998 1.00 96.44 178 HIS A CA 1
ATOM 1442 C C . HIS A 1 178 ? 9.195 -9.396 -1.651 1.00 96.44 178 HIS A C 1
ATOM 1444 O O . HIS A 1 178 ? 8.427 -8.602 -1.112 1.00 96.44 178 HIS A O 1
ATOM 1450 N N . LEU A 1 179 ? 8.840 -10.649 -1.929 1.00 96.38 179 LEU A N 1
ATOM 1451 C CA . LEU A 1 179 ? 7.578 -11.243 -1.505 1.00 96.38 179 LEU A CA 1
ATOM 1452 C C . LEU A 1 179 ? 7.783 -11.951 -0.162 1.00 96.38 179 LEU A C 1
ATOM 1454 O O . LEU A 1 179 ? 8.381 -13.028 -0.105 1.00 96.38 179 LEU A O 1
ATOM 1458 N N . ILE A 1 180 ? 7.295 -11.343 0.918 1.00 95.75 180 ILE A N 1
ATOM 1459 C CA . ILE A 1 180 ? 7.535 -11.785 2.295 1.00 95.75 180 ILE A CA 1
ATOM 1460 C C . ILE A 1 180 ? 6.251 -12.342 2.900 1.00 95.75 180 ILE A C 1
ATOM 1462 O O . ILE A 1 180 ? 5.192 -11.715 2.857 1.00 95.75 180 ILE A O 1
ATOM 1466 N N . ALA A 1 181 ? 6.367 -13.524 3.503 1.00 95.31 181 ALA A N 1
ATOM 1467 C CA . ALA A 1 181 ? 5.263 -14.145 4.208 1.00 95.31 181 ALA A CA 1
ATOM 1468 C C . ALA A 1 181 ? 5.048 -13.446 5.556 1.00 95.31 181 ALA A C 1
ATOM 1470 O O . ALA A 1 181 ? 5.965 -13.399 6.375 1.00 95.31 181 ALA A O 1
ATOM 1471 N N . TYR A 1 182 ? 3.857 -12.904 5.779 1.00 94.12 182 TYR A N 1
ATOM 1472 C CA . TYR A 1 182 ? 3.557 -12.031 6.910 1.00 94.12 182 TYR A CA 1
ATOM 1473 C C . TYR A 1 182 ? 2.084 -12.141 7.314 1.00 94.12 182 TYR A C 1
ATOM 1475 O O . TYR A 1 182 ? 1.222 -12.314 6.456 1.00 94.12 182 TYR A O 1
ATOM 1483 N N . SER A 1 183 ? 1.789 -12.045 8.613 1.00 95.25 183 SER A N 1
ATOM 1484 C CA . SER A 1 183 ? 0.418 -12.058 9.133 1.00 95.25 183 SER A CA 1
ATOM 1485 C C . SER A 1 183 ? 0.238 -10.962 10.173 1.00 95.25 183 SER A C 1
ATOM 1487 O O . SER A 1 183 ? 0.787 -11.055 11.269 1.00 95.25 183 SER A O 1
ATOM 1489 N N . HIS A 1 184 ? -0.589 -9.961 9.864 1.00 93.19 184 HIS A N 1
ATOM 1490 C CA . HIS A 1 184 ? -0.875 -8.867 10.799 1.00 93.19 184 HIS A CA 1
ATOM 1491 C C . HIS A 1 184 ? -1.534 -9.346 12.105 1.00 93.19 184 HIS A C 1
ATOM 1493 O O . HIS A 1 184 ? -1.397 -8.686 13.129 1.00 93.19 184 HIS A O 1
ATOM 1499 N N . ALA A 1 185 ? -2.227 -10.490 12.095 1.00 95.00 185 ALA A N 1
ATOM 1500 C CA . ALA A 1 185 ? -2.885 -11.044 13.279 1.00 95.00 185 ALA A CA 1
ATOM 1501 C C . ALA A 1 185 ? -1.917 -11.673 14.297 1.00 95.00 185 ALA A C 1
ATOM 1503 O O . ALA A 1 185 ? -2.288 -11.870 15.455 1.00 95.00 185 ALA A O 1
ATOM 1504 N N . LEU A 1 186 ? -0.699 -12.024 13.871 1.00 94.06 186 LEU A N 1
ATOM 1505 C CA . LEU A 1 186 ? 0.331 -12.588 14.750 1.00 94.06 186 LEU A CA 1
ATOM 1506 C C . LEU A 1 186 ? 1.242 -11.515 15.351 1.00 94.06 186 LEU A C 1
ATOM 1508 O O . LEU A 1 186 ? 1.937 -11.778 16.332 1.00 94.06 186 LEU A O 1
ATOM 1512 N N . GLU A 1 187 ? 1.241 -10.322 14.766 1.00 91.62 187 GLU A N 1
ATOM 1513 C CA . GLU A 1 187 ? 2.124 -9.239 15.163 1.00 91.62 187 GLU A CA 1
ATOM 1514 C C . GLU A 1 187 ? 1.589 -8.473 16.366 1.00 91.62 187 GLU A C 1
ATOM 1516 O O . GLU A 1 187 ? 0.383 -8.383 16.622 1.00 91.62 187 GLU A O 1
ATOM 1521 N N . LYS A 1 188 ? 2.514 -7.882 17.122 1.00 90.81 188 LYS A N 1
ATOM 1522 C CA . LYS A 1 188 ? 2.135 -7.007 18.226 1.00 90.81 188 LYS A CA 1
ATOM 1523 C C . LYS A 1 188 ? 1.447 -5.756 17.655 1.00 90.81 188 LYS A C 1
ATOM 1525 O O . LYS A 1 188 ? 1.964 -5.182 16.694 1.00 90.81 188 LYS A O 1
ATOM 1530 N N . PRO A 1 189 ? 0.331 -5.288 18.248 1.00 93.12 189 PRO A N 1
ATOM 1531 C CA . PRO A 1 189 ? -0.283 -4.035 17.834 1.00 93.12 189 PRO A CA 1
ATOM 1532 C C . PRO A 1 189 ? 0.742 -2.889 17.870 1.00 93.12 189 PRO A C 1
ATOM 1534 O O . PRO A 1 189 ? 1.522 -2.823 18.829 1.00 93.12 189 PRO A O 1
ATOM 1537 N N . PRO A 1 190 ? 0.729 -1.971 16.882 1.00 92.38 190 PRO A N 1
ATOM 1538 C CA . PRO A 1 190 ? 1.488 -0.725 16.959 1.00 92.38 190 PRO A CA 1
ATOM 1539 C C . PRO A 1 190 ? 1.227 0.013 18.276 1.00 92.38 190 PRO A C 1
ATOM 1541 O O . PRO A 1 190 ? 0.180 -0.181 18.891 1.00 92.38 190 PRO A O 1
ATOM 1544 N N . GLU A 1 191 ? 2.158 0.863 18.711 1.00 92.31 191 GLU A N 1
ATOM 1545 C CA . GLU A 1 191 ? 2.034 1.607 19.976 1.00 92.31 191 GLU A CA 1
ATOM 1546 C C . GLU A 1 191 ? 0.795 2.514 19.997 1.00 92.31 191 GLU A C 1
ATOM 1548 O O . GLU A 1 191 ? 0.071 2.568 20.988 1.00 92.31 191 GLU A O 1
ATOM 1553 N N . ASN A 1 192 ? 0.513 3.163 18.868 1.00 93.62 192 ASN A N 1
ATOM 1554 C CA . ASN A 1 192 ? -0.639 4.036 18.685 1.00 93.62 192 ASN A CA 1
ATOM 1555 C C . ASN A 1 192 ? -1.670 3.368 17.761 1.00 93.62 192 ASN A C 1
ATOM 1557 O O . ASN A 1 192 ? -1.276 2.649 16.836 1.00 93.62 192 ASN A O 1
ATOM 1561 N N . PRO A 1 193 ? -2.980 3.596 17.970 1.00 92.62 193 PRO A N 1
ATOM 1562 C CA . PRO A 1 193 ? -3.983 3.203 16.990 1.00 92.62 193 PRO A CA 1
ATOM 1563 C C . PRO A 1 193 ? -3.761 3.976 15.679 1.00 92.62 193 PRO A C 1
ATOM 1565 O O . PRO A 1 193 ? -3.097 5.018 15.691 1.00 92.62 193 PRO A O 1
ATOM 1568 N N . PRO A 1 194 ? -4.336 3.519 14.551 1.00 90.56 194 PRO A N 1
ATOM 1569 C CA . PRO A 1 194 ? -4.345 4.310 13.322 1.00 90.56 194 PRO A CA 1
ATOM 1570 C C . PRO A 1 194 ? -4.860 5.730 13.588 1.00 90.56 194 PRO A C 1
ATOM 1572 O O . PRO A 1 194 ? -5.728 5.905 14.441 1.00 90.56 194 PRO A O 1
ATOM 1575 N N . GLU A 1 195 ? -4.347 6.734 12.883 1.00 87.94 195 GLU A N 1
ATOM 1576 C CA . GLU A 1 195 ? -4.844 8.115 12.982 1.00 87.94 195 GLU A CA 1
ATOM 1577 C C . GLU A 1 195 ? -6.288 8.216 12.451 1.00 87.94 195 GLU A C 1
ATOM 1579 O O . GLU A 1 195 ? -6.731 7.394 11.639 1.00 87.94 195 GLU A O 1
ATOM 1584 N N . THR A 1 196 ? -7.048 9.217 12.898 1.00 85.62 196 THR A N 1
ATOM 1585 C CA . THR A 1 196 ? -8.300 9.596 12.224 1.00 85.62 196 THR A CA 1
ATOM 1586 C C . THR A 1 196 ? -8.004 10.248 10.872 1.00 85.62 196 THR A C 1
ATOM 1588 O O . THR A 1 196 ? -6.890 10.707 10.593 1.00 85.62 196 THR A O 1
ATOM 1591 N N . LEU A 1 197 ? -9.022 10.330 10.011 1.00 80.94 197 LEU A N 1
ATOM 1592 C CA . LEU A 1 197 ? -8.896 11.029 8.731 1.00 80.94 197 LEU A CA 1
ATOM 1593 C C . LEU A 1 197 ? -8.492 12.497 8.936 1.00 80.94 197 LEU A C 1
ATOM 1595 O O . LEU A 1 197 ? -7.661 13.025 8.193 1.00 80.94 197 LEU A O 1
ATOM 1599 N N . LEU A 1 198 ? -9.064 13.139 9.958 1.00 81.19 198 LEU A N 1
ATOM 1600 C CA . LEU A 1 198 ? -8.778 14.521 10.323 1.00 81.19 198 LEU A CA 1
ATOM 1601 C C . LEU A 1 198 ? -7.342 14.690 10.832 1.00 81.19 198 LEU A C 1
ATOM 1603 O O . LEU A 1 198 ? -6.664 15.628 10.409 1.00 81.19 198 LEU A O 1
ATOM 1607 N N . GLU A 1 199 ? -6.871 13.786 11.695 1.00 87.00 199 GLU A N 1
ATOM 1608 C CA . GLU A 1 199 ? -5.498 13.780 12.214 1.00 87.00 199 GLU A CA 1
ATOM 1609 C C . GLU A 1 199 ? -4.483 13.638 11.074 1.00 87.00 199 GLU A C 1
ATOM 1611 O O . GLU A 1 199 ? -3.597 14.485 10.927 1.00 87.00 199 GLU A O 1
ATOM 1616 N N . CYS A 1 200 ? -4.669 12.640 10.200 1.00 86.38 200 CYS A N 1
ATOM 1617 C CA . CYS A 1 200 ? -3.794 12.443 9.047 1.00 86.38 200 CYS A CA 1
ATOM 1618 C C . CYS A 1 200 ? -3.806 13.665 8.122 1.00 86.38 200 CYS A C 1
ATOM 1620 O O . CYS A 1 200 ? -2.748 14.164 7.736 1.00 86.38 200 CYS A O 1
ATOM 1622 N N . CYS A 1 201 ? -4.992 14.181 7.781 1.00 83.56 201 CYS A N 1
ATOM 1623 C CA . CYS A 1 201 ? -5.128 15.304 6.856 1.00 83.56 201 CYS A CA 1
ATOM 1624 C C . CYS A 1 201 ? -4.473 16.578 7.404 1.00 83.56 201 CYS A C 1
ATOM 1626 O O . CYS A 1 201 ? -3.706 17.231 6.695 1.00 83.56 201 CYS A O 1
ATOM 1628 N N . SER A 1 202 ? -4.708 16.890 8.681 1.00 84.94 202 SER A N 1
ATOM 1629 C CA . SER A 1 202 ? -4.133 18.065 9.349 1.00 84.94 202 SER A CA 1
ATOM 1630 C C . SER A 1 202 ? -2.610 17.985 9.448 1.00 84.94 202 SER A C 1
ATOM 1632 O O . SER A 1 202 ? -1.930 19.003 9.352 1.00 84.94 202 SER A O 1
ATOM 1634 N N . ARG A 1 203 ? -2.059 16.774 9.602 1.00 86.88 203 ARG A N 1
ATOM 1635 C CA . ARG A 1 203 ? -0.611 16.533 9.590 1.00 86.88 203 ARG A CA 1
ATOM 1636 C C . ARG A 1 203 ? -0.016 16.615 8.180 1.00 86.88 203 ARG A C 1
ATOM 1638 O O . ARG A 1 203 ? 1.129 17.028 8.021 1.00 86.88 203 ARG A O 1
ATOM 1645 N N . ALA A 1 204 ? -0.765 16.189 7.166 1.00 81.81 204 ALA A N 1
ATOM 1646 C CA . ALA A 1 204 ? -0.286 16.065 5.792 1.00 81.81 204 ALA A CA 1
ATOM 1647 C C . ALA A 1 204 ? -0.384 17.369 4.975 1.00 81.81 204 ALA A C 1
ATOM 1649 O O . ALA A 1 204 ? 0.388 17.555 4.029 1.00 81.81 204 ALA A O 1
ATOM 1650 N N . VAL A 1 205 ? -1.317 18.263 5.320 1.00 78.38 205 VAL A N 1
ATOM 1651 C CA . VAL A 1 205 ? -1.598 19.502 4.583 1.00 78.38 205 VAL A CA 1
ATOM 1652 C C . VAL A 1 205 ? -1.174 20.729 5.382 1.00 78.38 205 VAL A C 1
ATOM 1654 O O . VAL A 1 205 ? -1.783 21.083 6.385 1.00 78.38 205 VAL A O 1
ATOM 1657 N N . PHE A 1 206 ? -0.169 21.444 4.876 1.00 77.12 206 PHE A N 1
ATOM 1658 C CA . PHE A 1 206 ? 0.319 22.689 5.486 1.00 77.12 206 PHE A CA 1
ATOM 1659 C C . PHE A 1 206 ? -0.327 23.945 4.889 1.00 77.12 206 PHE A C 1
ATOM 1661 O O . PHE A 1 206 ? -0.346 25.004 5.521 1.00 77.12 206 PHE A O 1
ATOM 1668 N N . ASN A 1 207 ? -0.859 23.854 3.666 1.00 75.00 207 ASN A N 1
ATOM 1669 C CA . ASN A 1 207 ? -1.504 24.984 3.015 1.00 75.00 207 ASN A CA 1
ATOM 1670 C C . ASN A 1 207 ? -2.841 25.294 3.702 1.00 75.00 207 ASN A C 1
ATOM 1672 O O . ASN A 1 207 ? -3.794 24.517 3.626 1.00 75.00 207 ASN A O 1
ATOM 1676 N N . ARG A 1 208 ? -2.939 26.475 4.325 1.00 71.81 208 ARG A N 1
ATOM 1677 C CA . ARG A 1 208 ? -4.149 26.916 5.035 1.00 71.81 208 ARG A CA 1
ATOM 1678 C C . ARG A 1 208 ? -5.395 26.956 4.150 1.00 71.81 208 ARG A C 1
ATOM 1680 O O . ARG A 1 208 ? -6.486 26.706 4.651 1.00 71.81 208 ARG A O 1
ATOM 1687 N N . ALA A 1 209 ? -5.249 27.209 2.848 1.00 72.06 209 ALA A N 1
ATOM 1688 C CA . ALA A 1 209 ? -6.372 27.166 1.911 1.00 72.06 209 ALA A CA 1
ATOM 1689 C C . ALA A 1 209 ? -6.958 25.745 1.769 1.00 72.06 209 ALA A C 1
ATOM 1691 O O . ALA A 1 209 ? -8.156 25.586 1.533 1.00 72.06 209 ALA A O 1
ATOM 1692 N N . CYS A 1 210 ? -6.128 24.720 1.979 1.00 75.19 210 CYS A N 1
ATOM 1693 C CA . CYS A 1 210 ? -6.478 23.308 1.846 1.00 75.19 210 CYS A CA 1
ATOM 1694 C C . CYS A 1 210 ? -6.860 22.632 3.165 1.00 75.19 210 CYS A C 1
ATOM 1696 O O . CYS A 1 210 ? -7.512 21.595 3.127 1.00 75.19 210 CYS A O 1
ATOM 1698 N N . LEU A 1 211 ? -6.573 23.237 4.324 1.00 76.31 211 LEU A N 1
ATOM 1699 C CA . LEU A 1 211 ? -7.065 22.745 5.623 1.00 76.31 211 LEU A CA 1
ATOM 1700 C C . LEU A 1 211 ? -8.595 22.645 5.668 1.00 76.31 211 LEU A C 1
ATOM 1702 O O . LEU A 1 211 ? -9.146 21.746 6.296 1.00 76.31 211 LEU A O 1
ATOM 1706 N N . SER A 1 212 ? -9.291 23.522 4.937 1.00 73.94 212 SER A N 1
ATOM 1707 C CA . SER A 1 212 ? -10.750 23.461 4.794 1.00 73.94 212 SER A CA 1
ATOM 1708 C C . SER A 1 212 ? -11.254 22.135 4.200 1.00 73.94 212 SER A C 1
ATOM 1710 O O . SER A 1 212 ? -12.396 21.757 4.456 1.00 73.94 212 SER A O 1
ATOM 1712 N N . VAL A 1 213 ? -10.407 21.403 3.463 1.00 76.19 213 VAL A N 1
ATOM 1713 C CA . VAL A 1 213 ? -10.706 20.067 2.924 1.00 76.19 213 VAL A CA 1
ATOM 1714 C C . VAL A 1 213 ? -10.717 19.011 4.030 1.00 76.19 213 VAL A C 1
ATOM 1716 O O . VAL A 1 213 ? -11.480 18.057 3.936 1.00 76.19 213 VAL A O 1
ATOM 1719 N N . CYS A 1 214 ? -9.931 19.183 5.096 1.00 76.31 214 CYS A N 1
ATOM 1720 C CA . CYS A 1 214 ? -9.837 18.215 6.190 1.00 76.31 214 CYS A CA 1
ATOM 1721 C C . CYS A 1 214 ? -11.089 18.175 7.079 1.00 76.31 214 CYS A C 1
ATOM 1723 O O . CYS A 1 214 ? -11.342 17.168 7.732 1.00 76.31 214 CYS A O 1
ATOM 1725 N N . HIS A 1 215 ? -11.889 19.245 7.111 1.00 70.00 215 HIS A N 1
ATOM 1726 C CA . HIS A 1 215 ? -13.066 19.309 7.973 1.00 70.00 215 HIS A CA 1
ATOM 1727 C C . HIS A 1 215 ? -14.276 18.594 7.345 1.00 70.00 215 HIS A C 1
ATOM 1729 O O . HIS A 1 215 ? -14.814 19.012 6.316 1.00 70.00 215 HIS A O 1
ATOM 1735 N N . ALA A 1 216 ? -14.770 17.557 8.031 1.00 54.62 216 ALA A N 1
ATOM 1736 C CA . ALA A 1 216 ? -15.940 16.755 7.654 1.00 54.62 216 ALA A CA 1
ATOM 1737 C C . ALA A 1 216 ? -17.275 17.545 7.579 1.00 54.62 216 ALA A C 1
ATOM 1739 O O . ALA A 1 216 ? -18.276 17.032 7.077 1.00 54.62 216 ALA A O 1
ATOM 1740 N N . GLY A 1 217 ? -17.297 18.809 8.024 1.00 46.16 217 GLY A N 1
ATOM 1741 C CA . GLY A 1 217 ? -18.507 19.628 8.193 1.00 46.16 217 GLY A CA 1
ATOM 1742 C C . GLY A 1 217 ? -19.102 20.255 6.924 1.00 46.16 217 GLY A C 1
ATOM 1743 O O . GLY A 1 217 ? -20.227 20.748 6.952 1.00 46.16 217 GLY A O 1
ATOM 1744 N N . SER A 1 218 ? -18.409 20.231 5.782 1.00 44.28 218 SER A N 1
ATOM 1745 C CA . SER A 1 218 ? -19.013 20.659 4.516 1.00 44.28 218 SER A CA 1
ATOM 1746 C C . SER A 1 218 ? -19.673 19.463 3.844 1.00 44.28 218 SER A C 1
ATOM 1748 O O . SER A 1 218 ? -19.002 18.641 3.215 1.00 44.28 218 SER A O 1
ATOM 1750 N N . ALA A 1 219 ? -21.003 19.384 3.940 1.00 50.31 219 ALA A N 1
ATOM 1751 C CA . ALA A 1 219 ? -21.841 18.294 3.434 1.00 50.31 219 ALA A CA 1
ATOM 1752 C C . ALA A 1 219 ? -21.609 17.909 1.947 1.00 50.31 219 ALA A C 1
ATOM 1754 O O . ALA A 1 219 ? -22.112 16.872 1.511 1.00 50.31 219 ALA A O 1
ATOM 1755 N N . LYS A 1 220 ? -20.824 18.689 1.183 1.00 52.09 220 LYS A N 1
ATOM 1756 C CA . LYS A 1 220 ? -20.486 18.447 -0.229 1.00 52.09 220 LYS A CA 1
ATOM 1757 C C . LYS A 1 220 ? -18.997 18.600 -0.612 1.00 52.09 220 LYS A C 1
ATOM 1759 O O . LYS A 1 220 ? -18.685 18.323 -1.765 1.00 52.09 220 LYS A O 1
ATOM 1764 N N . ARG A 1 221 ? -18.089 19.070 0.265 1.00 55.09 221 ARG A N 1
ATOM 1765 C CA . ARG A 1 221 ? -16.698 19.432 -0.133 1.00 55.09 221 ARG A CA 1
ATOM 1766 C C . ARG A 1 221 ? -15.564 18.932 0.782 1.00 55.09 221 ARG A C 1
ATOM 1768 O O . ARG A 1 221 ? -14.410 19.185 0.455 1.00 55.09 221 ARG A O 1
ATOM 1775 N N . GLY A 1 222 ? -15.865 18.263 1.896 1.00 61.25 222 GLY A N 1
ATOM 1776 C CA . GLY A 1 222 ? -14.843 17.732 2.812 1.00 61.25 222 GLY A CA 1
ATOM 1777 C C . GLY A 1 222 ? -14.281 16.367 2.393 1.00 61.25 222 GLY A C 1
ATOM 1778 O O . GLY A 1 222 ? -14.923 15.624 1.646 1.00 61.25 222 GLY A O 1
ATOM 1779 N N . LEU A 1 223 ? -13.093 16.035 2.900 1.00 69.25 223 LEU A N 1
ATOM 1780 C CA . LEU A 1 223 ? -12.493 14.704 2.829 1.00 69.25 223 LEU A CA 1
ATOM 1781 C C . LEU A 1 223 ? -13.352 13.725 3.640 1.00 69.25 223 LEU A C 1
ATOM 1783 O O . LEU A 1 223 ? -13.771 14.040 4.753 1.00 69.25 223 LEU A O 1
ATOM 1787 N N . ARG A 1 224 ? -13.643 12.548 3.080 1.00 69.50 224 ARG A N 1
ATOM 1788 C CA . ARG A 1 224 ? -14.445 11.509 3.741 1.00 69.50 224 ARG A CA 1
ATOM 1789 C C . ARG A 1 224 ? -13.839 10.130 3.515 1.00 69.50 224 ARG A C 1
ATOM 1791 O O . ARG A 1 224 ? -13.294 9.903 2.429 1.00 69.50 224 ARG A O 1
ATOM 1798 N N . PRO A 1 225 ? -13.989 9.195 4.470 1.00 66.75 225 PRO A N 1
ATOM 1799 C CA . PRO A 1 225 ? -13.615 7.805 4.247 1.00 66.75 225 PRO A CA 1
ATOM 1800 C C . PRO A 1 225 ? -14.321 7.243 3.004 1.00 66.75 225 PRO A C 1
ATOM 1802 O O . PRO A 1 225 ? -15.502 7.507 2.777 1.00 66.75 225 PRO A O 1
ATOM 1805 N N . GLY A 1 226 ? -13.591 6.504 2.166 1.00 63.97 226 GLY A N 1
ATOM 1806 C CA . GLY A 1 226 ? -14.138 5.860 0.963 1.00 63.97 226 GLY A CA 1
ATOM 1807 C C . GLY A 1 226 ? -14.426 6.784 -0.231 1.00 63.97 226 GLY A C 1
ATOM 1808 O O . GLY A 1 226 ? -14.757 6.294 -1.313 1.00 63.97 226 GLY A O 1
ATOM 1809 N N . VAL A 1 227 ? -14.268 8.106 -0.094 1.00 67.56 227 VAL A N 1
ATOM 1810 C CA . VAL A 1 227 ? -14.333 9.042 -1.226 1.00 67.56 227 VAL A CA 1
ATOM 1811 C C . VAL A 1 227 ? -12.927 9.247 -1.781 1.00 67.56 227 VAL A C 1
ATOM 1813 O O . VAL A 1 227 ? -12.016 9.618 -1.049 1.00 67.56 227 VAL A O 1
ATOM 1816 N N . PHE A 1 228 ? -12.761 9.028 -3.089 1.00 65.56 228 PHE A N 1
ATOM 1817 C CA . PHE A 1 228 ? -11.453 9.099 -3.747 1.00 65.56 228 PHE A CA 1
ATOM 1818 C C . PHE A 1 228 ? -10.807 10.485 -3.594 1.00 65.56 228 PHE A C 1
ATOM 1820 O O . PHE A 1 228 ? -9.660 10.570 -3.171 1.00 65.56 228 PHE A O 1
ATOM 1827 N N . TYR A 1 229 ? -11.547 11.566 -3.878 1.00 68.25 229 TYR A N 1
ATOM 1828 C CA . TYR A 1 229 ? -11.136 12.949 -3.606 1.00 68.25 229 TYR A CA 1
ATOM 1829 C C . TYR A 1 229 ? -12.281 13.943 -3.907 1.00 68.25 229 TYR A C 1
ATOM 1831 O O . TYR A 1 229 ? -12.965 13.760 -4.918 1.00 68.25 229 TYR A O 1
ATOM 1839 N N . PRO A 1 230 ? -12.502 15.010 -3.115 1.00 55.78 230 PRO A N 1
ATOM 1840 C CA . PRO A 1 230 ? -13.373 16.119 -3.513 1.00 55.78 230 PRO A CA 1
ATOM 1841 C C . PRO A 1 230 ? -12.668 17.028 -4.537 1.00 55.78 230 PRO A C 1
ATOM 1843 O O . PRO A 1 230 ? -11.548 17.462 -4.297 1.00 55.78 230 PRO A O 1
ATOM 1846 N N . ASP A 1 231 ? -13.315 17.349 -5.666 1.00 56.91 231 ASP A N 1
ATOM 1847 C CA . ASP A 1 231 ? -12.775 18.213 -6.738 1.00 56.91 231 ASP A CA 1
ATOM 1848 C C . ASP A 1 231 ? -12.385 19.610 -6.217 1.00 56.91 231 ASP A C 1
ATOM 1850 O O . ASP A 1 231 ? -13.176 20.555 -6.212 1.00 56.91 231 ASP A O 1
ATOM 1854 N N . THR A 1 232 ? -11.147 19.745 -5.742 1.00 58.19 232 THR A N 1
ATOM 1855 C CA . THR A 1 232 ? -10.588 21.020 -5.302 1.00 58.19 232 THR A CA 1
ATOM 1856 C C . THR A 1 232 ? -9.362 21.337 -6.145 1.00 58.19 232 THR A C 1
ATOM 1858 O O . THR A 1 232 ? -8.225 20.979 -5.849 1.00 58.19 232 THR A O 1
ATOM 1861 N N . LYS A 1 233 ? -9.592 22.077 -7.237 1.00 65.06 233 LYS A N 1
ATOM 1862 C CA . LYS A 1 233 ? -8.528 22.610 -8.109 1.00 65.06 233 LYS A CA 1
ATOM 1863 C C . LYS A 1 233 ? -7.431 23.378 -7.349 1.00 65.06 233 LYS A C 1
ATOM 1865 O O . LYS A 1 233 ? -6.347 23.540 -7.900 1.00 65.06 233 LYS A O 1
ATOM 1870 N N . LEU A 1 234 ? -7.726 23.841 -6.131 1.00 69.62 234 LEU A N 1
ATOM 1871 C CA . LEU A 1 234 ? -6.843 24.584 -5.229 1.00 69.62 234 LEU A CA 1
ATOM 1872 C C . LEU A 1 234 ? -5.819 23.704 -4.490 1.00 69.62 234 LEU A C 1
ATOM 1874 O O . LEU A 1 234 ? -4.796 24.228 -4.070 1.00 69.62 234 LEU A O 1
ATOM 1878 N N . CYS A 1 235 ? -6.061 22.396 -4.352 1.00 74.56 235 CYS A N 1
ATOM 1879 C CA . CYS A 1 235 ? -5.264 21.504 -3.497 1.00 74.56 235 CYS A CA 1
ATOM 1880 C C . CYS A 1 235 ? -4.560 20.388 -4.280 1.00 74.56 235 CYS A C 1
ATOM 1882 O O . CYS A 1 235 ? -4.267 19.319 -3.749 1.00 74.56 235 CYS A O 1
ATOM 1884 N N . LYS A 1 236 ? -4.269 20.649 -5.561 1.00 74.06 236 LYS A N 1
ATOM 1885 C CA . LYS A 1 236 ? -3.628 19.692 -6.478 1.00 74.06 236 LYS A CA 1
ATOM 1886 C C . LYS A 1 236 ? -2.257 19.226 -5.999 1.00 74.06 236 LYS A C 1
ATOM 1888 O O . LYS A 1 236 ? -1.926 18.064 -6.213 1.00 74.06 236 LYS A O 1
ATOM 1893 N N . ASP A 1 237 ? -1.494 20.114 -5.364 1.00 75.62 237 ASP A N 1
ATOM 1894 C CA . ASP A 1 237 ? -0.145 19.811 -4.872 1.00 75.62 237 ASP A CA 1
ATOM 1895 C C . ASP A 1 237 ? -0.166 18.863 -3.666 1.00 75.62 237 ASP A C 1
ATOM 1897 O O . ASP A 1 237 ? 0.760 18.082 -3.458 1.00 75.62 237 ASP A O 1
ATOM 1901 N N . ASP A 1 238 ? -1.264 18.876 -2.909 1.00 77.56 238 ASP A N 1
ATOM 1902 C CA . ASP A 1 238 ? -1.479 18.004 -1.758 1.00 77.56 238 ASP A CA 1
ATOM 1903 C C . ASP A 1 238 ? -2.330 16.774 -2.109 1.00 77.56 238 ASP A C 1
ATOM 1905 O O . ASP A 1 238 ? -2.640 15.975 -1.231 1.00 77.56 238 ASP A O 1
ATOM 1909 N N . PHE A 1 239 ? -2.685 16.572 -3.385 1.00 78.31 239 PHE A N 1
ATOM 1910 C CA . PHE A 1 239 ? -3.586 15.499 -3.813 1.00 78.31 239 PHE A CA 1
ATOM 1911 C C . PHE A 1 239 ? -3.102 14.114 -3.368 1.00 78.31 239 PHE A C 1
ATOM 1913 O O . PHE A 1 239 ? -3.852 13.384 -2.727 1.00 78.31 239 PHE A O 1
ATOM 1920 N N . GLN A 1 240 ? -1.840 13.759 -3.642 1.00 80.25 240 GLN A N 1
ATOM 1921 C CA . GLN A 1 240 ? -1.303 12.456 -3.231 1.00 80.25 240 GLN A CA 1
ATOM 1922 C C . GLN A 1 240 ? -1.255 12.320 -1.703 1.00 80.25 240 GLN A C 1
ATOM 1924 O O . GLN A 1 240 ? -1.524 11.248 -1.169 1.00 80.25 240 GLN A O 1
ATOM 1929 N N . LYS A 1 241 ? -0.942 13.406 -0.986 1.00 81.56 241 LYS A N 1
ATOM 1930 C CA . LYS A 1 241 ? -0.888 13.416 0.483 1.00 81.56 241 LYS A CA 1
ATOM 1931 C C . LYS A 1 241 ? -2.273 13.198 1.093 1.00 81.56 241 LYS A C 1
ATOM 1933 O O . LYS A 1 241 ? -2.422 12.398 2.005 1.00 81.56 241 LYS A O 1
ATOM 1938 N N . LEU A 1 242 ? -3.282 13.866 0.545 1.00 80.38 242 LEU A N 1
ATOM 1939 C CA . LEU A 1 242 ? -4.684 13.729 0.934 1.00 80.38 242 LEU A CA 1
ATOM 1940 C C . LEU A 1 242 ? -5.220 12.329 0.624 1.00 80.38 242 LEU A C 1
ATOM 1942 O O . LEU A 1 242 ? -5.906 11.735 1.452 1.00 80.38 242 LEU A O 1
ATOM 1946 N N . LEU A 1 243 ? -4.854 11.781 -0.536 1.00 79.69 243 LEU A N 1
ATOM 1947 C CA . LEU A 1 243 ? -5.217 10.428 -0.945 1.00 79.69 243 LEU A CA 1
ATOM 1948 C C . LEU A 1 243 ? -4.643 9.367 0.012 1.00 79.69 243 LEU A C 1
ATOM 1950 O O . LEU A 1 243 ? -5.323 8.403 0.339 1.00 79.69 243 LEU A O 1
ATOM 1954 N N . ARG A 1 244 ? -3.437 9.576 0.555 1.00 80.06 244 ARG A N 1
ATOM 1955 C CA . ARG A 1 244 ? -2.863 8.698 1.595 1.00 80.06 244 ARG A CA 1
ATOM 1956 C C . ARG A 1 244 ? -3.666 8.696 2.899 1.00 80.06 244 ARG A C 1
ATOM 1958 O O . ARG A 1 244 ? -3.598 7.722 3.634 1.00 80.06 244 ARG A O 1
ATOM 1965 N N . CYS A 1 245 ? -4.420 9.754 3.192 1.00 80.69 245 CYS A N 1
ATOM 1966 C CA . CYS A 1 245 ? -5.249 9.811 4.396 1.00 80.69 245 CYS A CA 1
ATOM 1967 C C . CYS A 1 245 ? -6.598 9.110 4.227 1.00 80.69 245 CYS A C 1
ATOM 1969 O O . CYS A 1 245 ? -7.124 8.563 5.192 1.00 80.69 245 CYS A O 1
ATOM 1971 N N . THR A 1 246 ? -7.163 9.095 3.017 1.00 73.44 246 THR A N 1
ATOM 1972 C CA . THR A 1 246 ? -8.412 8.364 2.735 1.00 73.44 246 THR A CA 1
ATOM 1973 C C . THR A 1 246 ? -8.191 6.879 2.481 1.00 73.44 246 THR A C 1
ATOM 1975 O O . THR A 1 246 ? -9.156 6.113 2.477 1.00 73.44 246 THR A O 1
ATOM 1978 N N . LEU A 1 247 ? -6.938 6.467 2.283 1.00 67.62 247 LEU A N 1
ATOM 1979 C CA . LEU A 1 247 ? -6.568 5.114 1.906 1.00 67.62 247 LEU A CA 1
ATOM 1980 C C . LEU A 1 247 ? -5.604 4.523 2.929 1.00 67.62 247 LEU A C 1
ATOM 1982 O O . LEU A 1 247 ? -4.409 4.813 2.930 1.00 67.62 247 LEU A O 1
ATOM 1986 N N . SER A 1 248 ? -6.132 3.653 3.787 1.00 58.22 248 SER A N 1
ATOM 1987 C CA . SER A 1 248 ? -5.312 2.839 4.680 1.00 58.22 248 SER A CA 1
ATOM 1988 C C . SER A 1 248 ? -4.472 1.867 3.842 1.00 58.22 248 SER A C 1
ATOM 1990 O O . SER A 1 248 ? -4.981 0.856 3.363 1.00 58.22 248 SER A O 1
ATOM 1992 N N . GLU A 1 249 ? -3.194 2.215 3.673 1.00 64.25 249 GLU A N 1
ATOM 1993 C CA . GLU A 1 249 ? -2.154 1.479 2.939 1.00 64.25 249 GLU A CA 1
ATOM 1994 C C . GLU A 1 249 ? -2.388 1.405 1.417 1.00 64.25 249 GLU A C 1
ATOM 1996 O O . GLU A 1 249 ? -3.068 0.532 0.884 1.00 64.25 249 GLU A O 1
ATOM 2001 N N . MET A 1 250 ? -1.781 2.344 0.686 1.00 65.44 250 MET A N 1
ATOM 2002 C CA . MET A 1 250 ? -1.754 2.345 -0.778 1.00 65.44 250 MET A CA 1
ATOM 2003 C C . MET A 1 250 ? -0.713 1.336 -1.285 1.00 65.44 250 MET A C 1
ATOM 2005 O O . MET A 1 250 ? 0.453 1.689 -1.433 1.00 65.44 250 MET A O 1
ATOM 2009 N N . ASN A 1 251 ? -1.115 0.091 -1.542 1.00 77.12 251 ASN A N 1
ATOM 2010 C CA . ASN A 1 251 ? -0.237 -0.970 -2.065 1.00 77.12 251 ASN A CA 1
ATOM 2011 C C . ASN A 1 251 ? -0.825 -1.676 -3.305 1.00 77.12 251 ASN A C 1
ATOM 2013 O O . ASN A 1 251 ? -0.626 -2.866 -3.538 1.00 77.12 251 ASN A O 1
ATOM 2017 N N . SER A 1 252 ? -1.598 -0.944 -4.110 1.00 88.81 252 SER A N 1
ATOM 2018 C CA . SER A 1 252 ? -2.358 -1.493 -5.241 1.00 88.81 252 SER A CA 1
ATOM 2019 C C . SER A 1 252 ? -1.639 -1.372 -6.593 1.00 88.81 252 SER A C 1
ATOM 2021 O O . SER A 1 252 ? -2.270 -1.556 -7.640 1.00 88.81 252 SER A O 1
ATOM 2023 N N . ALA A 1 253 ? -0.332 -1.071 -6.606 1.00 91.88 253 ALA A N 1
ATOM 2024 C CA . ALA A 1 253 ? 0.443 -0.867 -7.834 1.00 91.88 253 ALA A CA 1
ATOM 2025 C C . ALA A 1 253 ? 0.323 -2.042 -8.810 1.00 91.88 253 ALA A C 1
ATOM 2027 O O . ALA A 1 253 ? 0.028 -1.828 -9.983 1.00 91.88 253 ALA A O 1
ATOM 2028 N N . GLY A 1 254 ? 0.472 -3.280 -8.326 1.00 93.56 254 GLY A N 1
ATOM 2029 C CA . GLY A 1 254 ? 0.377 -4.475 -9.166 1.00 93.56 254 GLY A CA 1
ATOM 2030 C C . GLY A 1 254 ? -0.951 -4.561 -9.928 1.00 93.56 254 GLY A C 1
ATOM 2031 O O . GLY A 1 254 ? -0.967 -4.766 -11.141 1.00 93.56 254 GLY A O 1
ATOM 2032 N N . CYS A 1 255 ? -2.075 -4.314 -9.249 1.00 94.62 255 CYS A N 1
ATOM 2033 C CA . CYS A 1 255 ? -3.390 -4.271 -9.892 1.00 94.62 255 CYS A CA 1
ATOM 2034 C C . CYS A 1 255 ? -3.512 -3.122 -10.902 1.00 94.62 255 CYS A C 1
ATOM 2036 O O . CYS A 1 255 ? -3.994 -3.328 -12.014 1.00 94.62 255 CYS A O 1
ATOM 2038 N N . CYS A 1 256 ? -3.042 -1.924 -10.559 1.00 95.56 256 CYS A N 1
ATOM 2039 C CA . CYS A 1 256 ? -3.103 -0.776 -11.462 1.00 95.56 256 CYS A CA 1
ATOM 2040 C C . CYS A 1 256 ? -2.269 -0.961 -12.736 1.00 95.56 256 CYS A C 1
ATOM 2042 O O . CYS A 1 256 ? -2.688 -0.544 -13.816 1.00 95.56 256 CYS A O 1
ATOM 2044 N N . ILE A 1 257 ? -1.122 -1.631 -12.625 1.00 96.12 257 ILE A N 1
ATOM 2045 C CA . ILE A 1 257 ? -0.275 -1.980 -13.767 1.00 96.12 257 ILE A CA 1
ATOM 2046 C C . ILE A 1 257 ? -0.994 -2.986 -14.676 1.00 96.12 257 ILE A C 1
ATOM 2048 O O . ILE A 1 257 ? -1.049 -2.766 -15.883 1.00 96.12 257 ILE A O 1
ATOM 2052 N N . ARG A 1 258 ? -1.661 -4.016 -14.128 1.00 94.56 258 ARG A N 1
ATOM 2053 C CA . ARG A 1 258 ? -2.521 -4.917 -14.930 1.00 94.56 258 ARG A CA 1
ATOM 2054 C C . ARG A 1 258 ? -3.626 -4.180 -15.687 1.00 94.56 258 ARG A C 1
ATOM 2056 O O . ARG A 1 258 ? -4.033 -4.597 -16.767 1.00 94.56 258 ARG A O 1
ATOM 2063 N N . ARG A 1 259 ? -4.132 -3.085 -15.114 1.00 95.25 259 ARG A N 1
ATOM 2064 C CA . ARG A 1 259 ? -5.148 -2.211 -15.724 1.00 95.25 259 ARG A CA 1
ATOM 2065 C C . ARG A 1 259 ? -4.552 -1.217 -16.735 1.00 95.25 259 ARG A C 1
ATOM 2067 O O . ARG A 1 259 ? -5.288 -0.375 -17.238 1.00 95.25 259 ARG A O 1
ATOM 2074 N N . ASN A 1 260 ? -3.254 -1.305 -17.044 1.00 94.62 260 ASN A N 1
ATOM 2075 C CA . ASN A 1 260 ? -2.517 -0.408 -17.942 1.00 94.62 260 ASN A CA 1
ATOM 2076 C C . ASN A 1 260 ? -2.590 1.079 -17.540 1.00 94.62 260 ASN A C 1
ATOM 2078 O O . ASN A 1 260 ? -2.585 1.969 -18.393 1.00 94.62 260 ASN A O 1
ATOM 2082 N N . ILE A 1 261 ? -2.652 1.376 -16.236 1.00 94.62 261 ILE A N 1
ATOM 2083 C CA . ILE A 1 261 ? -2.638 2.764 -15.757 1.00 94.62 261 ILE A CA 1
ATOM 2084 C C . ILE A 1 261 ? -1.247 3.374 -16.014 1.00 94.62 261 ILE A C 1
ATOM 2086 O O . ILE A 1 261 ? -0.247 2.802 -15.583 1.00 94.62 261 ILE A O 1
ATOM 2090 N N . PRO A 1 262 ? -1.124 4.540 -16.675 1.00 92.81 262 PRO A N 1
ATOM 2091 C CA . PRO A 1 262 ? 0.175 5.140 -16.983 1.00 92.81 262 PRO A CA 1
ATOM 2092 C C . PRO A 1 262 ? 1.056 5.329 -15.745 1.00 92.81 262 PRO A C 1
ATOM 2094 O O . PRO A 1 262 ? 0.549 5.687 -14.684 1.00 92.81 262 PRO A O 1
ATOM 2097 N N . TYR A 1 263 ? 2.377 5.195 -15.902 1.00 91.38 263 TYR A N 1
ATOM 2098 C CA . TYR A 1 263 ? 3.358 5.287 -14.811 1.00 91.38 263 TYR A CA 1
ATOM 2099 C C . TYR A 1 263 ? 3.151 6.526 -13.926 1.00 91.38 263 TYR A C 1
ATOM 2101 O O . TYR A 1 263 ? 2.991 6.408 -12.715 1.00 91.38 263 TYR A O 1
ATOM 2109 N N . ARG A 1 264 ? 3.013 7.707 -14.546 1.00 88.12 264 ARG A N 1
ATOM 2110 C CA . ARG A 1 264 ? 2.772 8.995 -13.859 1.00 88.12 264 ARG A CA 1
ATOM 2111 C C . ARG A 1 264 ? 1.492 9.049 -13.010 1.00 88.12 264 ARG A C 1
ATOM 2113 O O . ARG A 1 264 ? 1.279 10.015 -12.288 1.00 88.12 264 ARG A O 1
ATOM 2120 N N . CYS A 1 265 ? 0.594 8.080 -13.181 1.00 90.25 265 CYS A N 1
ATOM 2121 C CA . CYS A 1 265 ? -0.674 7.961 -12.471 1.00 90.25 265 CYS A CA 1
ATOM 2122 C C . CYS A 1 265 ? -0.653 6.861 -11.399 1.00 90.25 265 CYS A C 1
ATOM 2124 O O . CYS A 1 265 ? -1.585 6.795 -10.598 1.00 90.25 265 CYS A O 1
ATOM 2126 N N . LEU A 1 266 ? 0.395 6.029 -11.338 1.00 91.25 266 LEU A N 1
ATOM 2127 C CA . LEU A 1 266 ? 0.514 4.949 -10.352 1.00 91.25 266 LEU A CA 1
ATOM 2128 C C . LEU A 1 266 ? 0.660 5.465 -8.918 1.00 91.25 266 LEU A C 1
ATOM 2130 O O . LEU A 1 266 ? 0.311 4.743 -7.988 1.00 91.25 266 LEU A O 1
ATOM 2134 N N . GLY A 1 267 ? 1.043 6.731 -8.722 1.00 88.50 267 GLY A N 1
ATOM 2135 C CA . GLY A 1 267 ? 1.025 7.364 -7.400 1.00 88.50 267 GLY A CA 1
ATOM 2136 C C . GLY A 1 267 ? -0.376 7.526 -6.791 1.00 88.50 267 GLY A C 1
ATOM 2137 O O . GLY A 1 267 ? -0.489 7.854 -5.613 1.00 88.50 267 GLY A O 1
ATOM 2138 N N . MET A 1 268 ? -1.448 7.265 -7.557 1.00 87.44 268 MET A N 1
ATOM 2139 C CA . MET A 1 268 ? -2.809 7.088 -7.022 1.00 87.44 268 MET A CA 1
ATOM 2140 C C . MET A 1 268 ? -3.071 5.687 -6.452 1.00 87.44 268 MET A C 1
ATOM 2142 O O . MET A 1 268 ? -4.049 5.485 -5.738 1.00 87.44 268 MET A O 1
ATOM 2146 N N . CYS A 1 269 ? -2.237 4.716 -6.808 1.00 88.88 269 CYS A N 1
ATOM 2147 C CA . CYS A 1 269 ? -2.388 3.311 -6.447 1.00 88.88 269 CYS A CA 1
ATOM 2148 C C . CYS A 1 269 ? -1.462 2.907 -5.308 1.00 88.88 269 CYS A C 1
ATOM 2150 O O . CYS A 1 269 ? -1.808 2.032 -4.515 1.00 88.88 269 CYS A O 1
ATOM 2152 N N . ASP A 1 270 ? -0.280 3.518 -5.260 1.00 87.19 270 ASP A N 1
ATOM 2153 C CA . ASP A 1 270 ? 0.778 3.137 -4.342 1.00 87.19 270 ASP A CA 1
ATOM 2154 C C . ASP A 1 270 ? 1.673 4.334 -4.010 1.00 87.19 270 ASP A C 1
ATOM 2156 O O . ASP A 1 270 ? 1.999 5.149 -4.876 1.00 87.19 270 ASP A O 1
ATOM 2160 N N . SER A 1 271 ? 2.043 4.472 -2.737 1.00 79.56 271 SER A N 1
ATOM 2161 C CA . SER A 1 271 ? 2.849 5.597 -2.258 1.00 79.56 271 SER A CA 1
ATOM 2162 C C . SER A 1 271 ? 4.299 5.579 -2.736 1.00 79.56 271 SER A C 1
ATOM 2164 O O . SER A 1 271 ? 4.947 6.622 -2.662 1.00 79.56 271 SER A O 1
ATOM 2166 N N . ASN A 1 272 ? 4.789 4.435 -3.222 1.00 80.38 272 ASN A N 1
ATOM 2167 C CA . ASN A 1 272 ? 6.129 4.281 -3.793 1.00 80.38 272 ASN A CA 1
ATOM 2168 C C . ASN A 1 272 ? 6.263 4.942 -5.173 1.00 80.38 272 ASN A C 1
ATOM 2170 O O . ASN A 1 272 ? 7.368 5.079 -5.686 1.00 80.38 272 ASN A O 1
ATOM 2174 N N . PHE A 1 273 ? 5.148 5.362 -5.775 1.00 84.44 273 PHE A N 1
ATOM 2175 C CA . PHE A 1 273 ? 5.130 6.089 -7.036 1.00 84.44 273 PHE A CA 1
ATOM 2176 C C . PHE A 1 273 ? 4.804 7.554 -6.770 1.00 84.44 273 PHE A C 1
ATOM 2178 O O . PHE A 1 273 ? 3.864 7.883 -6.041 1.00 84.44 273 PHE A O 1
ATOM 2185 N N . GLU A 1 274 ? 5.553 8.456 -7.388 1.00 80.19 274 GLU A N 1
ATOM 2186 C CA . GLU A 1 274 ? 5.264 9.882 -7.297 1.00 80.19 274 GLU A CA 1
ATOM 2187 C C . GLU A 1 274 ? 4.074 10.259 -8.182 1.00 80.19 274 GLU A C 1
ATOM 2189 O O . GLU A 1 274 ? 3.939 9.805 -9.321 1.00 80.19 274 GLU A O 1
ATOM 2194 N N . LEU A 1 275 ? 3.202 11.124 -7.662 1.00 77.69 275 LEU A N 1
ATOM 2195 C CA . LEU A 1 275 ? 2.119 11.723 -8.429 1.00 77.69 275 LEU A CA 1
ATOM 2196 C C . LEU A 1 275 ? 2.304 13.234 -8.478 1.00 77.69 275 LEU A C 1
ATOM 2198 O O . LEU A 1 275 ? 1.985 13.953 -7.531 1.00 77.69 275 LEU A O 1
ATOM 2202 N N . THR A 1 276 ? 2.792 13.724 -9.614 1.00 72.44 276 THR A N 1
ATOM 2203 C CA . THR A 1 276 ? 3.037 15.157 -9.781 1.00 72.44 276 THR A CA 1
ATOM 2204 C C . THR A 1 276 ? 1.722 15.947 -9.873 1.00 72.44 276 THR A C 1
ATOM 2206 O O . THR A 1 276 ? 0.730 15.446 -10.423 1.00 72.44 276 THR A O 1
ATOM 2209 N N . PRO A 1 277 ? 1.682 17.216 -9.425 1.00 67.19 277 PRO A N 1
ATOM 2210 C CA . PRO A 1 277 ? 0.444 18.006 -9.418 1.00 67.19 277 PRO A CA 1
ATOM 2211 C C . PRO A 1 277 ? -0.143 18.273 -10.810 1.00 67.19 277 PRO A C 1
ATOM 2213 O O . PRO A 1 277 ? -1.350 18.431 -10.990 1.00 67.19 277 PRO A O 1
ATOM 2216 N N . LEU A 1 278 ? 0.714 18.302 -11.832 1.00 65.62 278 LEU A N 1
ATOM 2217 C CA . LEU A 1 278 ? 0.308 18.413 -13.235 1.00 65.62 278 LEU A CA 1
ATOM 2218 C C . LEU A 1 278 ? -0.352 17.127 -13.756 1.00 65.62 278 LEU A C 1
ATOM 2220 O O . LEU A 1 278 ? -1.169 17.183 -14.681 1.00 65.62 278 LEU A O 1
ATOM 2224 N N . SER A 1 279 ? 0.015 15.981 -13.180 1.00 69.12 279 SER A N 1
ATOM 2225 C CA . SER A 1 279 ? -0.497 14.663 -13.551 1.00 69.12 279 SER A CA 1
ATOM 2226 C C . SER A 1 279 ? -1.794 14.333 -12.822 1.00 69.12 279 SER A C 1
ATOM 2228 O O . SER A 1 279 ? -2.681 13.762 -13.452 1.00 69.12 279 SER A O 1
ATOM 2230 N N . SER A 1 280 ? -1.957 14.760 -11.563 1.00 71.38 280 SER A N 1
ATOM 2231 C CA . SER A 1 280 ? -3.107 14.411 -10.709 1.00 71.38 280 SER A CA 1
ATOM 2232 C C . SER A 1 280 ? -4.460 14.613 -11.403 1.00 71.38 280 SER A C 1
ATOM 2234 O O . SER A 1 280 ? -5.242 13.671 -11.508 1.00 71.38 280 SER A O 1
ATOM 2236 N N . TYR A 1 281 ? -4.699 15.780 -12.013 1.00 75.75 281 TYR A N 1
ATOM 2237 C CA . TYR A 1 281 ? -5.953 16.046 -12.734 1.00 75.75 281 TYR A CA 1
ATOM 2238 C C . TYR A 1 281 ? -6.168 15.119 -13.942 1.00 75.75 281 TYR A C 1
ATOM 2240 O O . TYR A 1 281 ? -7.271 14.629 -14.166 1.00 75.75 281 TYR A O 1
ATOM 2248 N N . LYS A 1 282 ? -5.118 14.845 -14.728 1.00 81.44 282 LYS A N 1
ATOM 2249 C CA . LYS A 1 282 ? -5.210 13.951 -15.898 1.00 81.44 282 LYS A CA 1
ATOM 2250 C C . LYS A 1 282 ? -5.376 12.489 -15.496 1.00 81.44 282 LYS A C 1
ATOM 2252 O O . LYS A 1 282 ? -5.848 11.689 -16.299 1.00 81.44 282 LYS A O 1
ATOM 2257 N N . CYS A 1 283 ? -4.956 12.136 -14.289 1.00 87.44 283 CYS A N 1
ATOM 2258 C CA . CYS A 1 283 ? -5.057 10.788 -13.765 1.00 87.44 283 CYS A CA 1
ATOM 2259 C C . CYS A 1 283 ? -6.458 10.476 -13.219 1.00 87.44 283 CYS A C 1
ATOM 2261 O O . CYS A 1 283 ? -6.823 9.307 -13.178 1.00 87.44 283 CYS A O 1
ATOM 2263 N N . MET A 1 284 ? -7.290 11.488 -12.935 1.00 84.50 284 MET A N 1
ATOM 2264 C CA . MET A 1 284 ? -8.671 11.301 -12.459 1.00 84.50 284 MET A CA 1
ATOM 2265 C C . MET A 1 284 ? -9.549 10.441 -13.377 1.00 84.50 284 MET A C 1
ATOM 2267 O O . MET A 1 284 ? -10.504 9.835 -12.903 1.00 84.50 284 MET A O 1
ATOM 2271 N N . GLN A 1 285 ? -9.223 10.333 -14.669 1.00 88.06 285 GLN A N 1
ATOM 2272 C CA . GLN A 1 285 ? -9.915 9.412 -15.578 1.00 88.06 285 GLN A CA 1
ATOM 2273 C C . GLN A 1 285 ? -9.800 7.938 -15.148 1.00 88.06 285 GLN A C 1
ATOM 2275 O O . GLN A 1 285 ? -10.707 7.171 -15.435 1.00 88.06 285 GLN A O 1
ATOM 2280 N N . TYR A 1 286 ? -8.739 7.568 -14.418 1.00 91.38 286 TYR A N 1
ATOM 2281 C CA . TYR A 1 286 ? -8.497 6.208 -13.919 1.00 91.38 286 TYR A CA 1
ATOM 2282 C C . TYR A 1 286 ? -9.042 5.972 -12.499 1.00 91.38 286 TYR A C 1
ATOM 2284 O O . TYR A 1 286 ? -8.751 4.954 -11.873 1.00 91.38 286 TYR A O 1
ATOM 2292 N N . GLN A 1 287 ? -9.802 6.920 -11.935 1.00 87.69 287 GLN A N 1
ATOM 2293 C CA . GLN A 1 287 ? -10.293 6.825 -10.552 1.00 87.69 287 GLN A CA 1
ATOM 2294 C C . GLN A 1 287 ? -11.133 5.564 -10.292 1.00 87.69 287 GLN A C 1
ATOM 2296 O O . GLN A 1 287 ? -11.200 5.082 -9.163 1.00 87.69 287 GLN A O 1
ATOM 2301 N N . SER A 1 288 ? -11.829 5.047 -11.310 1.00 89.94 288 SER A N 1
ATOM 2302 C CA . SER A 1 288 ? -12.701 3.882 -11.150 1.00 89.94 288 SER A CA 1
ATOM 2303 C C . SER A 1 288 ? -11.875 2.610 -11.005 1.00 89.94 288 SER A C 1
ATOM 2305 O O . SER A 1 288 ? -12.101 1.819 -10.093 1.00 89.94 288 SER A O 1
ATOM 2307 N N . GLU A 1 289 ? -10.880 2.448 -11.867 1.00 93.12 289 GLU A N 1
ATOM 2308 C CA . GLU A 1 289 ? -9.938 1.338 -11.892 1.00 93.12 289 GLU A CA 1
ATOM 2309 C C . GLU A 1 289 ? -9.108 1.312 -10.610 1.00 93.12 289 GLU A C 1
ATOM 2311 O O . GLU A 1 289 ? -8.946 0.259 -9.998 1.00 93.12 289 GLU A O 1
ATOM 2316 N N . VAL A 1 290 ? -8.653 2.482 -10.152 1.00 90.81 290 VAL A N 1
ATOM 2317 C CA . VAL A 1 290 ? -7.903 2.601 -8.896 1.00 90.81 290 VAL A CA 1
ATOM 2318 C C . VAL A 1 290 ? -8.770 2.176 -7.710 1.00 90.81 290 VAL A C 1
ATOM 2320 O O . VAL A 1 290 ? -8.323 1.380 -6.888 1.00 90.81 290 VAL A O 1
ATOM 2323 N N . ARG A 1 291 ? -10.032 2.630 -7.642 1.00 88.31 291 ARG A N 1
ATOM 2324 C CA . ARG A 1 291 ? -10.967 2.207 -6.584 1.00 88.31 291 ARG A CA 1
ATOM 2325 C C . ARG A 1 291 ? -11.251 0.710 -6.612 1.00 88.31 291 ARG A C 1
ATOM 2327 O O . ARG A 1 291 ? -11.352 0.099 -5.555 1.00 88.31 291 ARG A O 1
ATOM 2334 N N . GLN A 1 292 ? -11.365 0.108 -7.795 1.00 90.88 292 GLN A N 1
ATOM 2335 C CA . GLN A 1 292 ? -11.530 -1.343 -7.915 1.00 90.88 292 GLN A CA 1
ATOM 2336 C C . GLN A 1 292 ? -10.309 -2.081 -7.361 1.00 90.88 292 GLN A C 1
ATOM 2338 O O . GLN A 1 292 ? -10.467 -3.005 -6.569 1.00 90.88 292 GLN A O 1
ATOM 2343 N N . CYS A 1 293 ? -9.101 -1.632 -7.706 1.00 91.38 293 CYS A N 1
ATOM 2344 C CA . CYS A 1 293 ? -7.870 -2.214 -7.180 1.00 91.38 293 CYS A CA 1
ATOM 2345 C C . CYS A 1 293 ? -7.754 -2.076 -5.653 1.00 91.38 293 CYS A C 1
ATOM 2347 O O . CYS A 1 293 ? -7.355 -3.021 -4.981 1.00 91.38 293 CYS A O 1
ATOM 2349 N N . GLN A 1 294 ? -8.173 -0.941 -5.091 1.00 87.12 294 GLN A N 1
ATOM 2350 C CA . GLN A 1 294 ? -8.226 -0.748 -3.639 1.00 87.12 294 GLN A CA 1
ATOM 2351 C C . GLN A 1 294 ? -9.245 -1.679 -2.979 1.00 87.12 294 GLN A C 1
ATOM 2353 O O . GLN A 1 294 ? -8.956 -2.295 -1.955 1.00 87.12 294 GLN A O 1
ATOM 2358 N N . ALA A 1 295 ? -10.429 -1.821 -3.579 1.00 87.69 295 ALA A N 1
ATOM 2359 C CA . ALA A 1 295 ? -11.460 -2.723 -3.083 1.00 87.69 295 ALA A CA 1
ATOM 2360 C C . ALA A 1 295 ? -10.988 -4.187 -3.079 1.00 87.69 295 ALA A C 1
ATOM 2362 O O . ALA A 1 295 ? -11.323 -4.916 -2.149 1.00 87.69 295 ALA A O 1
ATOM 2363 N N . GLU A 1 296 ? -10.172 -4.620 -4.053 1.00 88.12 296 GLU A N 1
ATOM 2364 C CA . GLU A 1 296 ? -9.577 -5.969 -4.057 1.00 88.12 296 GLU A CA 1
ATOM 2365 C C . GLU A 1 296 ? -8.764 -6.250 -2.780 1.00 88.12 296 GLU A C 1
ATOM 2367 O O . GLU A 1 296 ? -8.830 -7.365 -2.264 1.00 88.12 296 GLU A O 1
ATOM 2372 N N . VAL A 1 297 ? -8.053 -5.250 -2.243 1.00 85.12 297 VAL A N 1
ATOM 2373 C CA . VAL A 1 297 ? -7.272 -5.368 -0.999 1.00 85.12 297 VAL A CA 1
ATOM 2374 C C . VAL A 1 297 ? -8.165 -5.227 0.235 1.00 85.12 297 VAL A C 1
ATOM 2376 O O . VAL A 1 297 ? -8.105 -6.056 1.142 1.00 85.12 297 VAL A O 1
ATOM 2379 N N . LEU A 1 298 ? -9.033 -4.210 0.267 1.00 86.19 298 LEU A N 1
ATOM 2380 C CA . LEU A 1 298 ? -9.911 -3.939 1.412 1.00 86.19 298 LEU A CA 1
ATOM 2381 C C . LEU A 1 298 ? -10.883 -5.091 1.685 1.00 86.19 298 LEU A C 1
ATOM 2383 O O . LEU A 1 298 ? -11.122 -5.428 2.840 1.00 86.19 298 LEU A O 1
ATOM 2387 N N . ASN A 1 299 ? -11.374 -5.759 0.639 1.00 89.38 299 ASN A N 1
ATOM 2388 C CA . ASN A 1 299 ? -12.272 -6.906 0.769 1.00 89.38 299 ASN A CA 1
ATOM 2389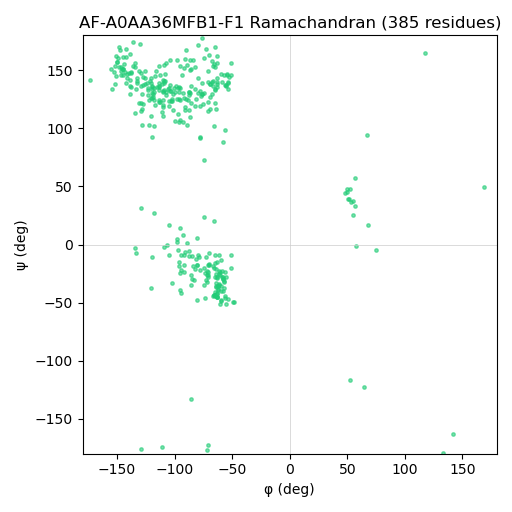 C C . ASN A 1 299 ? -11.616 -8.123 1.440 1.00 89.38 299 ASN A C 1
ATOM 2391 O O . ASN A 1 299 ? -12.331 -9.038 1.850 1.00 89.38 299 ASN A O 1
ATOM 2395 N N . LEU A 1 300 ? -10.286 -8.176 1.553 1.00 91.12 300 LEU A N 1
ATOM 2396 C CA . LEU A 1 300 ? -9.583 -9.244 2.271 1.00 91.12 300 LEU A CA 1
ATOM 2397 C C . LEU A 1 300 ? -9.508 -8.978 3.778 1.00 91.12 300 LEU A C 1
ATOM 2399 O O . LEU A 1 300 ? -9.289 -9.912 4.548 1.00 91.12 300 LEU A O 1
ATOM 2403 N N . ARG A 1 301 ? -9.708 -7.728 4.206 1.00 92.38 301 ARG A N 1
ATOM 2404 C CA . ARG A 1 301 ? -9.628 -7.318 5.608 1.00 92.38 301 ARG A CA 1
ATOM 2405 C C . ARG A 1 301 ? -10.970 -7.516 6.324 1.00 92.38 301 ARG A C 1
ATOM 2407 O O . ARG A 1 301 ? -12.012 -7.616 5.668 1.00 92.38 301 ARG A O 1
ATOM 2414 N N . PRO A 1 302 ? -10.970 -7.604 7.664 1.00 95.38 302 PRO A N 1
ATOM 2415 C CA . PRO A 1 302 ? -12.202 -7.636 8.435 1.00 95.38 302 PRO A CA 1
ATOM 2416 C C . PRO A 1 302 ? -12.954 -6.312 8.348 1.00 95.38 302 PRO A C 1
ATOM 2418 O O . PRO A 1 302 ? -12.360 -5.248 8.178 1.00 95.38 302 PRO A O 1
ATOM 2421 N N . GLU A 1 303 ? -14.267 -6.373 8.524 1.00 93.12 303 GLU A N 1
ATOM 2422 C CA . GLU A 1 303 ? -15.069 -5.172 8.743 1.00 93.12 303 GLU A CA 1
ATOM 2423 C C . GLU A 1 303 ? -14.857 -4.641 10.164 1.00 93.12 303 GLU A C 1
ATOM 2425 O O . GLU A 1 303 ? -14.406 -5.376 11.055 1.00 93.12 303 GLU A O 1
ATOM 2430 N N . ALA A 1 304 ? -15.199 -3.367 10.374 1.00 93.06 304 ALA A N 1
ATOM 2431 C CA . ALA A 1 304 ? -15.218 -2.771 11.704 1.00 93.06 304 ALA A CA 1
ATOM 2432 C C . ALA A 1 304 ? -16.096 -3.598 12.650 1.00 93.06 304 ALA A C 1
ATOM 2434 O O . ALA A 1 304 ? -17.119 -4.153 12.249 1.00 93.06 304 ALA A O 1
ATOM 2435 N N . VAL A 1 305 ? -15.713 -3.656 13.925 1.00 95.69 305 VAL A N 1
ATOM 2436 C CA . VAL A 1 305 ? -16.563 -4.296 14.932 1.00 95.69 305 VAL A CA 1
ATOM 2437 C C . VAL A 1 305 ? -17.884 -3.540 15.049 1.00 95.69 305 VAL A C 1
ATOM 2439 O O . VAL A 1 305 ? -17.903 -2.308 15.064 1.00 95.69 305 VAL A O 1
ATOM 2442 N N . SER A 1 306 ? -18.988 -4.270 15.148 1.00 94.56 306 SER A N 1
ATOM 2443 C CA . SER A 1 306 ? -20.314 -3.708 15.391 1.00 94.56 306 SER A CA 1
ATOM 2444 C C . SER A 1 306 ? -20.681 -3.806 16.873 1.00 94.56 306 SER A C 1
ATOM 2446 O O . SER A 1 306 ? -20.095 -4.583 17.632 1.00 94.56 306 SER A O 1
ATOM 2448 N N . ASN A 1 307 ? -21.632 -2.970 17.302 1.00 94.25 307 ASN A N 1
ATOM 2449 C CA . ASN A 1 307 ? -22.178 -2.968 18.665 1.00 94.25 307 ASN A CA 1
ATOM 2450 C C . ASN A 1 307 ? -21.112 -2.901 19.776 1.00 94.25 307 ASN A C 1
ATOM 2452 O O . ASN A 1 307 ? -21.245 -3.548 20.820 1.00 94.25 307 ASN A O 1
ATOM 2456 N N . LEU A 1 308 ? -20.060 -2.100 19.553 1.00 95.69 308 LEU A N 1
ATOM 2457 C CA . LEU A 1 308 ? -19.057 -1.800 20.569 1.00 95.69 308 LEU A CA 1
ATOM 2458 C C . LEU A 1 308 ? -19.714 -1.043 21.728 1.00 95.69 308 LEU A C 1
ATOM 2460 O O . LEU A 1 308 ? -20.223 0.063 21.566 1.00 95.69 308 LEU A O 1
ATOM 2464 N N . ARG A 1 309 ? -19.700 -1.665 22.903 1.00 94.69 309 ARG A N 1
ATOM 2465 C CA . ARG A 1 309 ? -20.303 -1.167 24.137 1.00 94.69 309 ARG A CA 1
ATOM 2466 C C . ARG A 1 309 ? -19.253 -1.113 25.230 1.00 94.69 309 ARG A C 1
ATOM 2468 O O . ARG A 1 309 ? -18.482 -2.061 25.397 1.00 94.69 309 ARG A O 1
ATOM 2475 N N . ALA A 1 310 ? -19.296 -0.038 26.005 1.00 95.56 310 ALA A N 1
ATOM 2476 C CA . ALA A 1 310 ? -18.498 0.135 27.204 1.00 95.56 310 ALA A CA 1
ATOM 2477 C C . ALA A 1 310 ? -19.396 0.464 28.395 1.00 95.56 310 ALA A C 1
ATOM 2479 O O . ALA A 1 310 ? -20.333 1.254 28.287 1.00 95.56 310 ALA A O 1
ATOM 2480 N N . LYS A 1 311 ? -19.095 -0.147 29.539 1.00 94.12 311 LYS A N 1
ATOM 2481 C CA . LYS A 1 311 ? -19.691 0.201 30.827 1.00 94.12 311 LYS A CA 1
ATOM 2482 C C . LYS A 1 311 ? -18.567 0.452 31.819 1.00 94.12 311 LYS A C 1
ATOM 2484 O O . LYS A 1 311 ? -17.754 -0.442 32.048 1.00 94.12 311 LYS A O 1
ATOM 2489 N N . THR A 1 312 ? -18.530 1.656 32.376 1.00 93.19 312 THR A N 1
ATOM 2490 C CA . THR A 1 312 ? -17.540 2.051 33.382 1.00 93.19 312 THR A CA 1
ATOM 2491 C C . THR A 1 312 ? -18.160 1.953 34.767 1.00 93.19 312 THR A C 1
ATOM 2493 O O . THR A 1 312 ? -19.264 2.447 34.986 1.00 93.19 312 THR A O 1
ATOM 2496 N N . GLU A 1 313 ? -17.450 1.308 35.683 1.00 91.56 313 GLU A N 1
ATOM 2497 C CA . GLU A 1 313 ? -17.751 1.256 37.110 1.00 91.56 313 GLU A CA 1
ATOM 2498 C C . GLU A 1 313 ? -16.461 1.633 37.849 1.00 91.56 313 GLU A C 1
ATOM 2500 O O . GLU A 1 313 ? -15.438 0.958 37.708 1.00 91.56 313 GLU A O 1
ATOM 2505 N N . ASP A 1 314 ? -16.482 2.770 38.548 1.00 88.44 314 ASP A N 1
ATOM 2506 C CA . ASP A 1 314 ? -15.296 3.433 39.103 1.00 88.44 314 ASP A CA 1
ATOM 2507 C C . ASP A 1 314 ? -14.189 3.661 38.049 1.00 88.44 314 ASP A C 1
ATOM 2509 O O . ASP A 1 314 ? -14.382 4.400 37.083 1.00 88.44 314 ASP A O 1
ATOM 2513 N N . ASP A 1 315 ? -13.022 3.033 38.220 1.00 89.62 315 ASP A N 1
ATOM 2514 C CA . ASP A 1 315 ? -11.891 3.094 37.286 1.00 89.62 315 ASP A CA 1
ATOM 2515 C C . ASP A 1 315 ? -11.837 1.878 36.329 1.00 89.62 315 ASP A C 1
ATOM 2517 O O . ASP A 1 315 ? -10.901 1.769 35.530 1.00 89.62 315 ASP A O 1
ATOM 2521 N N . LEU A 1 316 ? -12.796 0.947 36.398 1.00 95.06 316 LEU A N 1
ATOM 2522 C CA . LEU A 1 316 ? -12.830 -0.275 35.590 1.00 95.06 316 LEU A CA 1
ATOM 2523 C C . LEU A 1 316 ? -13.867 -0.165 34.465 1.00 95.06 316 LEU A C 1
ATOM 2525 O O . LEU A 1 316 ? -15.063 -0.007 34.705 1.00 95.06 316 LEU A O 1
ATOM 2529 N N . THR A 1 317 ? -13.421 -0.343 33.224 1.00 96.25 317 THR A N 1
ATOM 2530 C CA . THR A 1 317 ? -14.288 -0.328 32.041 1.00 96.25 317 THR A CA 1
ATOM 2531 C C . THR A 1 317 ? -14.406 -1.724 31.441 1.00 96.25 317 THR A C 1
ATOM 2533 O O . THR A 1 317 ? -13.411 -2.356 31.072 1.00 96.25 317 THR A O 1
ATOM 2536 N N . PHE A 1 318 ? -15.641 -2.199 31.302 1.00 97.00 318 PHE A N 1
ATOM 2537 C CA . PHE A 1 318 ? -15.984 -3.453 30.641 1.00 97.00 318 PHE A CA 1
ATOM 2538 C C . PHE A 1 318 ? -16.370 -3.193 29.190 1.00 97.00 318 PHE A C 1
ATOM 2540 O O . PHE A 1 318 ? -17.295 -2.428 28.923 1.00 97.00 318 PHE A O 1
ATOM 2547 N N . LEU A 1 319 ? -15.687 -3.864 28.266 1.00 97.69 319 LEU A N 1
ATOM 2548 C CA . LEU A 1 319 ? -15.897 -3.759 26.827 1.00 97.69 319 LEU A CA 1
ATOM 2549 C C . LEU A 1 319 ? -16.526 -5.028 26.272 1.00 97.69 319 LEU A C 1
ATOM 2551 O O . LEU A 1 319 ? -16.146 -6.136 26.659 1.00 97.69 319 LEU A O 1
ATOM 2555 N N . SER A 1 320 ? -17.446 -4.853 25.327 1.00 97.81 320 SER A N 1
ATOM 2556 C CA . SER A 1 320 ? -18.013 -5.936 24.523 1.00 97.81 320 SER A CA 1
ATOM 2557 C C . SER A 1 320 ? -18.338 -5.450 23.115 1.00 97.81 320 SER A C 1
ATOM 2559 O O . SER A 1 320 ? -18.728 -4.298 22.940 1.00 97.81 320 SER A O 1
ATOM 2561 N N . TRP A 1 321 ? -18.184 -6.314 22.121 1.00 97.75 321 TRP A N 1
ATOM 2562 C CA . TRP A 1 321 ? -18.544 -6.046 20.727 1.00 97.75 321 TRP A CA 1
ATOM 2563 C C . TRP A 1 321 ? -18.987 -7.335 20.037 1.00 97.75 321 TRP A C 1
ATOM 2565 O O . TRP A 1 321 ? -18.833 -8.432 20.581 1.00 97.75 321 TRP A O 1
ATOM 2575 N N . ASP A 1 322 ? -19.534 -7.208 18.835 1.00 97.75 322 ASP A N 1
ATOM 2576 C CA . ASP A 1 322 ? -19.927 -8.357 18.029 1.00 97.75 322 ASP A CA 1
ATOM 2577 C C . ASP A 1 322 ? -18.749 -8.879 17.200 1.00 97.75 322 ASP A C 1
ATOM 2579 O O . ASP A 1 322 ? -17.831 -8.147 16.817 1.00 97.75 322 ASP A O 1
ATOM 2583 N N . ARG A 1 323 ? -18.765 -10.185 16.922 1.00 96.88 323 ARG A N 1
ATOM 2584 C CA . ARG A 1 323 ? -17.713 -10.843 16.145 1.00 96.88 323 ARG A CA 1
ATOM 2585 C C . ARG A 1 323 ? -17.745 -10.356 14.690 1.00 96.88 323 ARG A C 1
ATOM 2587 O O . ARG A 1 323 ? -18.777 -10.450 14.040 1.00 96.88 323 ARG A O 1
ATOM 2594 N N . SER A 1 324 ? -16.593 -9.938 14.164 1.00 96.75 324 SER A N 1
ATOM 2595 C CA . SER A 1 324 ? -16.401 -9.655 12.732 1.00 96.75 324 SER A CA 1
ATOM 2596 C C . SER A 1 324 ? -15.987 -10.940 11.998 1.00 96.75 324 SER A C 1
ATOM 2598 O O . SER A 1 324 ? -15.107 -11.664 12.469 1.00 96.75 324 SER A O 1
ATOM 2600 N N . GLU A 1 325 ? -16.638 -11.265 10.874 1.00 94.00 325 GLU A N 1
ATOM 2601 C CA . GLU A 1 325 ? -16.545 -12.588 10.222 1.00 94.00 325 GLU A CA 1
ATOM 2602 C C . GLU A 1 325 ? -15.113 -13.006 9.866 1.00 94.00 325 GLU A C 1
ATOM 2604 O O . GLU A 1 325 ? -14.711 -14.141 10.125 1.00 94.00 325 GLU A O 1
ATOM 2609 N N . LYS A 1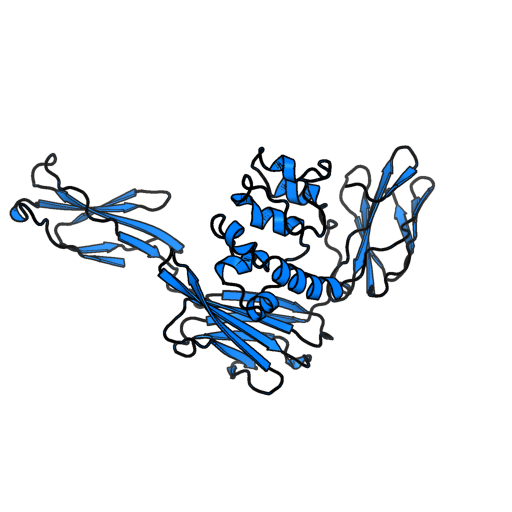 326 ? -14.327 -12.081 9.304 1.00 95.50 326 LYS A N 1
ATOM 2610 C CA . LYS A 1 326 ? -12.950 -12.338 8.851 1.00 95.50 326 LYS A CA 1
ATOM 2611 C C . LYS A 1 326 ? -11.905 -12.108 9.941 1.00 95.50 326 LYS A C 1
ATOM 2613 O O . LYS A 1 326 ? -10.723 -12.232 9.646 1.00 95.50 326 LYS A O 1
ATOM 2618 N N . ALA A 1 327 ? -12.305 -11.734 11.158 1.00 97.50 327 ALA A N 1
ATOM 2619 C CA . ALA A 1 327 ? -11.379 -11.389 12.230 1.00 97.50 327 ALA A CA 1
ATOM 2620 C C . ALA A 1 327 ? -10.727 -12.632 12.853 1.00 97.50 327 ALA A C 1
ATOM 2622 O O . ALA A 1 327 ? -11.404 -13.571 13.287 1.00 97.50 327 ALA A O 1
ATOM 2623 N N . GLU A 1 328 ? -9.401 -12.595 12.958 1.00 97.50 328 GLU A N 1
ATOM 2624 C CA . GLU A 1 328 ? -8.597 -13.591 13.670 1.00 97.50 328 GLU A CA 1
ATOM 2625 C C . GLU A 1 328 ? -8.304 -13.130 15.107 1.00 97.50 328 GLU A C 1
ATOM 2627 O O . GLU A 1 328 ? -8.367 -13.931 16.045 1.00 97.50 328 GLU A O 1
ATOM 2632 N N . VAL A 1 329 ? -8.029 -11.832 15.281 1.00 98.06 329 VAL A N 1
ATOM 2633 C CA . VAL A 1 329 ? -7.778 -11.163 16.567 1.00 98.06 329 VAL A CA 1
ATOM 2634 C C . VAL A 1 329 ? -8.397 -9.760 16.584 1.00 98.06 329 VAL A C 1
ATOM 2636 O O . VAL A 1 329 ? -8.801 -9.222 15.552 1.00 98.06 329 VAL A O 1
ATOM 2639 N N . TYR A 1 330 ? -8.457 -9.154 17.766 1.00 98.44 330 TYR A N 1
ATOM 2640 C CA . TYR A 1 330 ? -8.892 -7.781 17.987 1.00 98.44 330 TYR A CA 1
ATOM 2641 C C . TYR A 1 330 ? -7.788 -6.998 18.677 1.00 98.44 330 TYR A C 1
ATOM 2643 O O . TYR A 1 330 ? -7.333 -7.382 19.757 1.00 98.44 330 TYR A O 1
ATOM 2651 N N . HIS A 1 331 ? -7.382 -5.893 18.061 1.00 97.75 331 HIS A N 1
ATOM 2652 C CA . HIS A 1 331 ? -6.473 -4.937 18.676 1.00 97.75 331 HIS A CA 1
ATOM 2653 C C . HIS A 1 331 ? -7.312 -3.897 19.411 1.00 97.75 331 HIS A C 1
ATOM 2655 O O . HIS A 1 331 ? -8.117 -3.195 18.796 1.00 97.75 331 HIS A O 1
ATOM 2661 N N . VAL A 1 332 ? -7.140 -3.821 20.728 1.00 97.44 332 VAL A N 1
ATOM 2662 C CA . VAL A 1 332 ? -7.858 -2.888 21.596 1.00 97.44 332 VAL A CA 1
ATOM 2663 C C . VAL A 1 332 ? -6.869 -1.885 22.153 1.00 97.44 332 VAL A C 1
ATOM 2665 O O . VAL A 1 332 ? -5.907 -2.265 22.816 1.00 97.44 332 VAL A O 1
ATOM 2668 N N . TYR A 1 333 ? -7.131 -0.613 21.895 1.00 97.44 333 TYR A N 1
ATOM 2669 C CA . TYR A 1 333 ? -6.369 0.518 22.393 1.00 97.44 333 TYR A CA 1
ATOM 2670 C C . TYR A 1 333 ? -7.193 1.264 23.426 1.00 97.44 333 TYR A C 1
ATOM 2672 O O . TYR A 1 333 ? -8.388 1.468 23.222 1.00 97.44 333 TYR A O 1
ATOM 2680 N N . HIS A 1 334 ? -6.561 1.700 24.509 1.00 96.19 334 HIS A N 1
ATOM 2681 C CA . HIS A 1 334 ? -7.200 2.568 25.487 1.00 96.19 334 HIS A CA 1
ATOM 2682 C C . HIS A 1 334 ? -6.214 3.563 26.102 1.00 96.19 334 HIS A C 1
ATOM 2684 O O . HIS A 1 334 ? -5.019 3.279 26.221 1.00 96.19 334 HIS A O 1
ATOM 2690 N N . ARG A 1 335 ? -6.712 4.728 26.516 1.00 95.25 335 ARG A N 1
ATOM 2691 C CA . ARG A 1 335 ? -5.942 5.730 27.270 1.00 95.25 335 ARG A CA 1
ATOM 2692 C C . ARG A 1 335 ? -6.831 6.494 28.254 1.00 95.25 335 ARG A C 1
ATOM 2694 O O . ARG A 1 335 ? -8.051 6.384 28.185 1.00 95.25 335 ARG A O 1
ATOM 2701 N N . ARG A 1 336 ? -6.190 7.240 29.165 1.00 93.31 336 ARG A N 1
ATOM 2702 C CA . ARG A 1 336 ? -6.824 8.214 30.074 1.00 93.31 336 ARG A CA 1
ATOM 2703 C C . ARG A 1 336 ? -6.322 9.614 29.746 1.00 93.31 336 ARG A C 1
ATOM 2705 O O . ARG A 1 336 ? -5.108 9.785 29.644 1.00 93.31 336 ARG A O 1
ATOM 2712 N N . ARG A 1 337 ? -7.203 10.613 29.684 1.00 85.69 337 ARG A N 1
ATOM 2713 C CA . ARG A 1 337 ? -6.898 12.055 29.608 1.00 85.69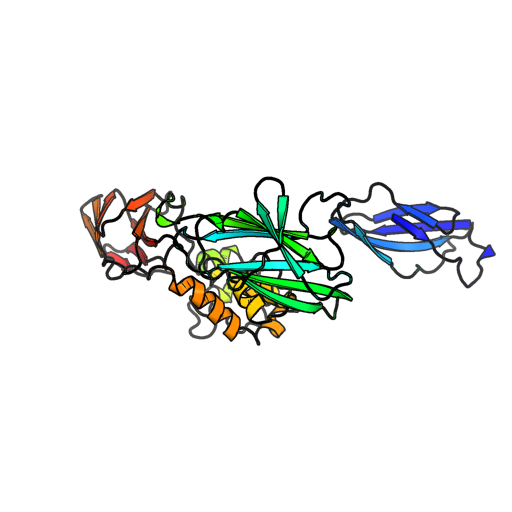 337 ARG A CA 1
ATOM 2714 C C . ARG A 1 337 ? -5.875 12.394 28.523 1.00 85.69 337 ARG A C 1
ATOM 2716 O O . ARG A 1 337 ? -4.922 13.127 28.781 1.00 85.69 337 ARG A O 1
ATOM 2723 N N . ARG A 1 338 ? -6.035 11.820 27.324 1.00 84.69 338 ARG A N 1
ATOM 2724 C CA . ARG A 1 338 ? -5.085 11.971 26.201 1.00 84.69 338 ARG A CA 1
ATOM 2725 C C . ARG A 1 338 ? -3.633 11.581 26.538 1.00 84.69 338 ARG A C 1
ATOM 2727 O O . ARG A 1 338 ? -2.697 12.065 25.907 1.00 84.69 338 ARG A O 1
ATOM 2734 N N . GLY A 1 339 ? -3.442 10.713 27.530 1.00 90.81 339 GLY A N 1
ATOM 2735 C CA . GLY A 1 339 ? -2.153 10.116 27.865 1.00 90.81 339 GLY A CA 1
ATOM 2736 C C . GLY A 1 339 ? -1.674 9.099 26.817 1.00 90.81 339 GLY A C 1
ATOM 2737 O O . GLY A 1 339 ? -2.293 8.951 25.759 1.00 90.81 339 GLY A O 1
ATOM 2738 N N . PRO A 1 340 ? -0.581 8.370 27.099 1.00 94.12 340 PRO A N 1
ATOM 2739 C CA . PRO A 1 340 ? -0.068 7.360 26.181 1.00 94.12 340 PRO A CA 1
ATOM 2740 C C . PRO A 1 340 ? -1.079 6.226 25.983 1.00 94.12 340 PRO A C 1
ATOM 2742 O O . PRO A 1 340 ? -1.762 5.808 26.926 1.00 94.12 340 PRO A O 1
ATOM 2745 N N . TRP A 1 341 ? -1.148 5.718 24.754 1.00 95.69 341 TRP A N 1
ATOM 2746 C CA . TRP A 1 341 ? -1.975 4.568 24.423 1.00 95.69 341 TRP A CA 1
ATOM 2747 C C . TRP A 1 341 ? -1.425 3.297 25.064 1.00 95.69 341 TRP A C 1
ATOM 2749 O O . TRP A 1 341 ? -0.226 3.028 25.067 1.00 95.69 341 TRP A O 1
ATOM 2759 N N . LYS A 1 342 ? -2.337 2.490 25.595 1.00 95.69 342 LYS A N 1
ATOM 2760 C CA . LYS A 1 342 ? -2.093 1.099 25.968 1.00 95.69 342 LYS A CA 1
ATOM 2761 C C . LYS A 1 342 ? -2.816 0.217 24.968 1.00 95.69 342 LYS A C 1
ATOM 2763 O O . LYS A 1 342 ? -3.936 0.543 24.577 1.00 95.69 342 LYS A O 1
ATOM 2768 N N . SER A 1 343 ? -2.199 -0.891 24.574 1.00 95.88 343 SER A N 1
ATOM 2769 C CA . SER A 1 343 ? -2.770 -1.805 23.590 1.00 95.88 343 SER A CA 1
ATOM 2770 C C . SER A 1 343 ? -2.736 -3.259 24.053 1.00 95.88 343 SER A C 1
ATOM 2772 O O . SER A 1 343 ? -1.849 -3.685 24.797 1.00 95.88 343 SER A O 1
ATOM 2774 N N . ALA A 1 344 ? -3.725 -4.024 23.604 1.00 95.12 344 ALA A N 1
ATOM 2775 C CA . ALA A 1 344 ? -3.810 -5.467 23.779 1.00 95.12 344 ALA A CA 1
ATOM 2776 C C . ALA A 1 344 ? -4.302 -6.122 22.483 1.00 95.12 344 ALA A C 1
ATOM 2778 O O . ALA A 1 344 ? -5.103 -5.534 21.756 1.00 95.12 344 ALA A O 1
ATOM 2779 N N . SER A 1 345 ? -3.844 -7.345 22.212 1.00 97.12 345 SER A N 1
ATOM 2780 C CA . SER A 1 345 ? -4.377 -8.194 21.141 1.00 97.12 345 SER A CA 1
ATOM 2781 C C . SER A 1 345 ? -5.063 -9.404 21.763 1.00 97.12 345 SER A C 1
ATOM 2783 O O . SER A 1 345 ? -4.450 -10.122 22.557 1.00 97.12 345 SER A O 1
ATOM 2785 N N . ILE A 1 346 ? -6.345 -9.608 21.455 1.00 97.12 346 ILE A N 1
ATOM 2786 C CA . ILE A 1 346 ? -7.150 -10.696 22.022 1.00 97.12 346 ILE A CA 1
ATOM 2787 C C . ILE A 1 346 ? -7.959 -11.426 20.949 1.00 97.12 346 ILE A C 1
ATOM 2789 O O . ILE A 1 346 ? -8.295 -10.860 19.918 1.00 97.12 346 ILE A O 1
ATOM 2793 N N . LYS A 1 347 ? -8.329 -12.686 21.202 1.00 96.94 347 LYS A N 1
ATOM 2794 C CA . LYS A 1 347 ? -9.207 -13.469 20.305 1.00 96.94 347 LYS A CA 1
ATOM 2795 C C . LYS A 1 347 ? -10.697 -13.358 20.649 1.00 96.94 347 LYS A C 1
ATOM 2797 O O . LYS A 1 347 ? -11.548 -13.621 19.802 1.00 96.94 347 LYS A O 1
ATOM 2802 N N . GLY A 1 348 ? -11.003 -13.027 21.904 1.00 96.81 348 GLY A N 1
ATOM 2803 C CA . GLY A 1 348 ? -12.370 -12.864 22.395 1.00 96.81 348 GLY A CA 1
ATOM 2804 C C . GLY A 1 348 ? -12.973 -11.515 22.010 1.00 96.81 348 GLY A C 1
ATOM 2805 O O . GLY A 1 348 ? -12.278 -10.630 21.523 1.00 96.81 348 GLY A O 1
ATOM 2806 N N . THR A 1 349 ? -14.267 -11.354 22.272 1.00 97.94 349 THR A N 1
ATOM 2807 C CA . THR A 1 349 ? -15.026 -10.129 21.969 1.00 97.94 349 THR A CA 1
ATOM 2808 C C . THR A 1 349 ? -15.334 -9.284 23.206 1.00 97.94 349 THR A C 1
ATOM 2810 O O . THR A 1 349 ? -16.218 -8.430 23.191 1.00 97.94 349 THR A O 1
ATOM 2813 N N . THR A 1 350 ? -14.625 -9.542 24.305 1.00 97.88 350 THR A N 1
ATOM 2814 C CA . THR A 1 350 ? -14.783 -8.830 25.574 1.00 97.88 350 THR A CA 1
ATOM 2815 C C . THR A 1 350 ? -13.427 -8.546 26.193 1.00 97.88 350 THR A C 1
ATOM 2817 O O . THR A 1 350 ? -12.556 -9.419 26.184 1.00 97.88 350 THR A O 1
ATOM 2820 N N . LEU A 1 351 ? -13.268 -7.371 26.799 1.00 97.62 351 LEU A N 1
ATOM 2821 C CA . LEU A 1 351 ? -12.050 -6.994 27.512 1.00 97.62 351 LEU A CA 1
ATOM 2822 C C . LEU A 1 351 ? -12.380 -6.107 28.711 1.00 97.62 351 LEU A C 1
ATOM 2824 O O . LEU A 1 351 ? -13.336 -5.339 28.683 1.00 97.62 351 LEU A O 1
ATOM 2828 N N . ARG A 1 352 ? -11.567 -6.202 29.760 1.00 97.06 352 ARG A N 1
ATOM 2829 C CA . ARG A 1 352 ? -11.594 -5.276 30.892 1.00 97.06 352 ARG A CA 1
ATOM 2830 C C . ARG A 1 352 ? -10.364 -4.390 30.827 1.00 97.06 352 ARG A C 1
ATOM 2832 O O . ARG A 1 352 ? -9.255 -4.909 30.713 1.00 97.06 352 ARG A O 1
ATOM 2839 N N . VAL A 1 353 ? -10.560 -3.082 30.910 1.00 95.88 353 VAL A N 1
ATOM 2840 C CA . VAL A 1 353 ? -9.473 -2.101 30.913 1.00 95.88 353 VAL A CA 1
ATOM 2841 C C . VAL A 1 353 ? -9.619 -1.176 32.110 1.00 95.88 353 VAL A C 1
ATOM 2843 O O . VAL A 1 353 ? -10.725 -0.842 32.519 1.00 95.88 353 VAL A O 1
ATOM 2846 N N . MET A 1 354 ? -8.491 -0.776 32.683 1.00 93.75 354 MET A N 1
ATOM 2847 C CA . MET A 1 354 ? -8.464 0.201 33.766 1.00 93.75 354 MET A CA 1
ATOM 2848 C C . MET A 1 354 ? -8.244 1.589 33.188 1.00 93.75 354 MET A C 1
ATOM 2850 O O . MET A 1 354 ? -7.423 1.742 32.275 1.00 93.75 354 MET A O 1
ATOM 2854 N N . ASN A 1 355 ? -8.852 2.598 33.812 1.00 91.50 355 ASN A N 1
ATOM 2855 C CA . ASN A 1 355 ? -8.522 3.999 33.591 1.00 91.50 355 ASN A CA 1
ATOM 2856 C C . ASN A 1 355 ? -8.655 4.381 32.107 1.00 91.50 355 ASN A C 1
ATOM 2858 O O . ASN A 1 355 ? -7.673 4.796 31.496 1.00 91.50 355 ASN A O 1
ATOM 2862 N N . ALA A 1 356 ? -9.833 4.182 31.513 1.00 93.19 356 ALA A N 1
ATOM 2863 C CA . ALA A 1 356 ? -10.072 4.454 30.098 1.00 93.19 356 ALA A CA 1
ATOM 2864 C C . ALA A 1 356 ? -11.174 5.502 29.906 1.00 93.19 356 ALA A C 1
ATOM 2866 O O . ALA A 1 356 ? -12.283 5.320 30.401 1.00 93.19 356 ALA A O 1
ATOM 2867 N N . ASP A 1 357 ? -10.865 6.561 29.159 1.00 93.25 357 ASP A N 1
ATOM 2868 C CA . ASP A 1 357 ? -11.837 7.530 28.635 1.00 93.25 357 ASP A CA 1
ATOM 2869 C C . ASP A 1 357 ? -11.835 7.605 27.103 1.00 93.25 357 ASP A C 1
ATOM 2871 O O . ASP A 1 357 ? -12.764 8.146 26.521 1.00 93.25 357 ASP A O 1
ATOM 2875 N N . GLU A 1 358 ? -10.855 6.996 26.435 1.00 94.81 358 GLU A N 1
ATOM 2876 C CA . GLU A 1 358 ? -10.843 6.811 24.985 1.00 94.81 358 GLU A CA 1
ATOM 2877 C C . GLU A 1 358 ? -10.465 5.374 24.653 1.00 94.81 358 GLU A C 1
ATOM 2879 O O . GLU A 1 358 ? -9.513 4.826 25.223 1.00 94.81 358 GLU A O 1
ATOM 2884 N N . ILE A 1 359 ? -11.216 4.760 23.738 1.00 96.00 359 ILE A N 1
ATOM 2885 C CA . ILE A 1 359 ? -11.067 3.354 23.363 1.00 96.00 359 ILE A CA 1
ATOM 2886 C C . ILE A 1 359 ? -11.194 3.205 21.851 1.00 96.00 359 ILE A C 1
ATOM 2888 O O . ILE A 1 359 ? -12.093 3.768 21.227 1.00 96.00 359 ILE A O 1
ATOM 2892 N N . VAL A 1 360 ? -10.304 2.404 21.266 1.00 96.31 360 VAL A N 1
ATOM 2893 C CA . VAL A 1 360 ? -10.338 2.041 19.846 1.00 96.31 360 VAL A CA 1
ATOM 2894 C C . VAL A 1 360 ? -10.260 0.530 19.717 1.00 96.31 360 VAL A C 1
ATOM 2896 O O . VAL A 1 360 ? -9.361 -0.093 20.278 1.00 96.31 360 VAL A O 1
ATOM 2899 N N . VAL A 1 361 ? -11.175 -0.063 18.956 1.00 97.06 361 VAL A N 1
ATOM 2900 C CA . VAL A 1 361 ? -11.170 -1.498 18.658 1.00 97.06 361 VAL A CA 1
ATOM 2901 C C . VAL A 1 361 ? -11.041 -1.702 17.156 1.00 97.06 361 VAL A C 1
ATOM 2903 O O . VAL A 1 361 ? -11.824 -1.160 16.376 1.00 97.06 361 VAL A O 1
ATOM 2906 N N . LEU A 1 362 ? -10.057 -2.506 16.753 1.00 96.25 362 LEU A N 1
ATOM 2907 C CA . LEU A 1 362 ? -9.871 -2.946 15.373 1.00 96.25 362 LEU A CA 1
ATOM 2908 C C . LEU A 1 362 ? -9.996 -4.462 15.294 1.00 96.25 362 LEU A C 1
ATOM 2910 O O . LEU A 1 362 ? -9.345 -5.185 16.047 1.00 96.25 362 LEU A O 1
ATOM 2914 N N . ALA A 1 363 ? -10.798 -4.941 14.349 1.00 97.62 363 ALA A N 1
ATOM 2915 C CA . ALA A 1 363 ? -10.764 -6.331 13.922 1.00 97.62 363 ALA A CA 1
ATOM 2916 C C . ALA A 1 363 ? -9.564 -6.538 12.988 1.00 97.62 363 ALA A C 1
ATOM 2918 O O . ALA A 1 363 ? -9.359 -5.744 12.073 1.00 97.62 363 ALA A O 1
ATOM 2919 N N . VAL A 1 364 ? -8.769 -7.584 13.207 1.00 97.19 364 VAL A N 1
ATOM 2920 C CA . VAL A 1 364 ? -7.526 -7.826 12.460 1.00 97.19 364 VAL A CA 1
ATOM 2921 C C . VAL A 1 364 ? -7.472 -9.271 11.989 1.00 97.19 364 VAL A C 1
ATOM 2923 O O . VAL A 1 364 ? -7.838 -10.197 12.716 1.00 97.19 364 VAL A O 1
ATOM 2926 N N . ASN A 1 365 ? -7.014 -9.466 10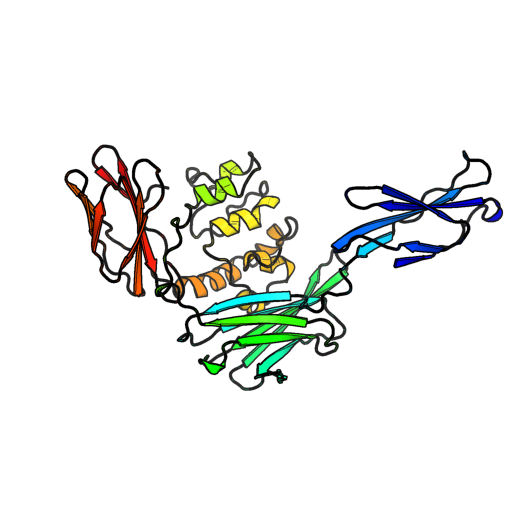.757 1.00 96.19 365 ASN A N 1
ATOM 2927 C CA . ASN A 1 365 ? -6.666 -10.776 10.223 1.00 96.19 365 ASN A CA 1
ATOM 2928 C C . ASN A 1 365 ? -5.272 -10.751 9.606 1.00 96.19 365 ASN A C 1
ATOM 2930 O O . ASN A 1 365 ? -4.574 -9.741 9.666 1.00 96.19 365 ASN A O 1
ATOM 2934 N N . SER A 1 366 ? -4.864 -11.857 9.003 1.00 95.25 366 SER A N 1
ATOM 2935 C CA . SER A 1 366 ? -3.566 -11.979 8.347 1.00 95.25 366 SER A CA 1
ATOM 2936 C C . SER A 1 366 ? -3.285 -10.921 7.262 1.00 95.25 366 SER A C 1
ATOM 2938 O O . SER A 1 366 ? -2.123 -10.556 7.093 1.00 95.25 366 SER A O 1
ATOM 2940 N N . TYR A 1 367 ? -4.304 -10.365 6.592 1.00 92.62 367 TYR A N 1
ATOM 2941 C CA . TYR A 1 367 ? -4.183 -9.323 5.554 1.00 92.62 367 TYR A CA 1
ATOM 2942 C C . TYR A 1 367 ? -4.173 -7.880 6.086 1.00 92.62 367 TYR A C 1
ATOM 2944 O O . TYR A 1 367 ? -3.946 -6.945 5.313 1.00 92.62 367 TYR A O 1
ATOM 2952 N N . GLY A 1 368 ? -4.462 -7.675 7.372 1.00 92.44 368 GLY A N 1
ATOM 2953 C CA . GLY A 1 368 ? -4.433 -6.355 7.998 1.00 92.44 368 GLY A CA 1
ATOM 2954 C C . GLY A 1 368 ? -5.649 -6.022 8.861 1.00 92.44 368 GLY A C 1
ATOM 2955 O O . GLY A 1 368 ? -6.562 -6.839 9.030 1.00 92.44 368 GLY A O 1
ATOM 2956 N N . PRO A 1 369 ? -5.653 -4.810 9.441 1.00 92.88 369 PRO A N 1
ATOM 2957 C CA . PRO A 1 369 ? -6.752 -4.318 10.258 1.00 92.88 369 PRO A CA 1
ATOM 2958 C C . PRO A 1 369 ? -7.916 -3.797 9.405 1.00 92.88 369 PRO A C 1
ATOM 2960 O O . PRO A 1 369 ? -7.720 -3.156 8.373 1.00 92.88 369 PRO A O 1
ATOM 2963 N N . GLY A 1 370 ? -9.139 -4.026 9.875 1.00 91.81 370 GLY A N 1
ATOM 2964 C CA . GLY A 1 370 ? -10.337 -3.338 9.406 1.00 91.81 370 GLY A CA 1
ATOM 2965 C C . GLY A 1 370 ? -10.395 -1.878 9.859 1.00 91.81 370 GLY A C 1
ATOM 2966 O O . GLY A 1 370 ? -9.488 -1.371 10.522 1.00 91.81 370 GLY A O 1
ATOM 2967 N N . SER A 1 371 ? -11.491 -1.191 9.534 1.00 89.62 371 SER A N 1
ATOM 2968 C CA . SER A 1 371 ? -11.707 0.180 10.006 1.00 89.62 371 SER A CA 1
ATOM 2969 C C . SER A 1 371 ? -11.825 0.236 11.540 1.00 89.62 371 SER A C 1
ATOM 2971 O O . SER A 1 371 ? -12.460 -0.640 12.136 1.00 89.62 371 SER A O 1
ATOM 2973 N N . PRO A 1 372 ? -11.231 1.252 12.196 1.00 92.00 372 PRO A N 1
ATOM 2974 C CA . PRO A 1 372 ? -11.305 1.400 13.644 1.00 92.00 372 PRO A CA 1
ATOM 2975 C C . PRO A 1 372 ? -12.718 1.776 14.097 1.00 92.00 372 PRO A C 1
ATOM 2977 O O . PRO A 1 372 ? -13.342 2.652 13.506 1.00 92.00 372 PRO A O 1
ATOM 2980 N N . ASN A 1 373 ? -13.184 1.171 15.190 1.00 93.75 373 ASN A N 1
ATOM 2981 C CA . ASN A 1 373 ? -14.359 1.633 15.926 1.00 93.75 373 ASN A CA 1
ATOM 2982 C C . ASN A 1 373 ? -13.891 2.377 17.185 1.00 93.75 373 ASN A C 1
ATOM 2984 O O . ASN A 1 373 ? -13.108 1.827 17.965 1.00 93.75 373 ASN A O 1
ATOM 2988 N N . ARG A 1 374 ? -14.317 3.634 17.351 1.00 93.62 374 ARG A N 1
ATOM 2989 C CA . ARG A 1 374 ? -13.842 4.545 18.402 1.00 93.62 374 ARG A CA 1
ATOM 2990 C C . ARG A 1 374 ? -14.983 4.937 19.321 1.00 93.62 374 ARG A C 1
ATOM 2992 O O . ARG A 1 374 ? -16.048 5.322 18.840 1.00 93.62 374 ARG A O 1
ATOM 2999 N N . ILE A 1 375 ? -14.729 4.900 20.624 1.00 94.44 375 ILE A N 1
ATOM 3000 C CA . ILE A 1 375 ? -15.636 5.428 21.642 1.00 94.44 375 ILE A CA 1
ATOM 3001 C C . ILE A 1 375 ? -14.862 6.296 22.638 1.00 94.44 375 ILE A C 1
ATOM 3003 O O . ILE A 1 375 ? -13.719 5.986 22.981 1.00 94.44 375 ILE A O 1
ATOM 3007 N N . ALA A 1 376 ? -15.486 7.376 23.093 1.00 93.44 376 ALA A N 1
ATOM 3008 C CA . ALA A 1 376 ? -14.959 8.261 24.125 1.00 93.44 376 ALA A CA 1
ATOM 3009 C C . ALA A 1 376 ? -15.978 8.420 25.253 1.00 93.44 376 ALA A C 1
ATOM 3011 O O . ALA A 1 376 ? -17.183 8.332 25.024 1.00 93.44 376 ALA A O 1
ATOM 3012 N N . PHE A 1 377 ? -15.495 8.624 26.473 1.00 92.69 377 PHE A N 1
ATOM 3013 C CA . PHE A 1 377 ? -16.323 8.870 27.642 1.00 92.69 377 PHE A CA 1
ATOM 3014 C C . PHE A 1 377 ? -16.437 10.375 27.876 1.00 92.69 377 PHE A C 1
ATOM 3016 O O . PHE A 1 377 ? -15.496 11.017 28.345 1.00 92.69 377 PHE A O 1
ATOM 3023 N N . GLU A 1 378 ? -17.598 10.937 27.555 1.00 89.50 378 GLU A N 1
ATOM 3024 C CA . GLU A 1 378 ? -17.892 12.364 27.669 1.00 89.50 378 GLU A CA 1
ATOM 3025 C C . GLU A 1 378 ? -19.239 12.564 28.365 1.00 89.50 378 GLU A C 1
ATOM 3027 O O . GLU A 1 378 ? -20.185 11.820 28.136 1.00 89.50 378 GLU A O 1
ATOM 3032 N N . ASN A 1 379 ? -19.346 13.575 29.233 1.00 87.38 379 ASN A N 1
ATOM 3033 C CA . ASN A 1 379 ? -20.597 13.916 29.931 1.00 87.38 379 ASN A CA 1
ATOM 3034 C C . ASN A 1 379 ? -21.285 12.724 30.629 1.00 87.38 379 ASN A C 1
ATOM 3036 O O . ASN A 1 379 ? -22.508 12.637 30.658 1.00 87.38 379 ASN A O 1
ATOM 3040 N N . ASN A 1 380 ? -20.484 11.838 31.233 1.00 85.88 380 ASN A N 1
ATOM 3041 C CA . ASN A 1 380 ? -20.935 10.631 31.931 1.00 85.88 380 ASN A CA 1
ATOM 3042 C C . ASN A 1 380 ? -21.548 9.542 31.025 1.00 85.88 380 ASN A C 1
ATOM 3044 O O . ASN A 1 380 ? -22.194 8.6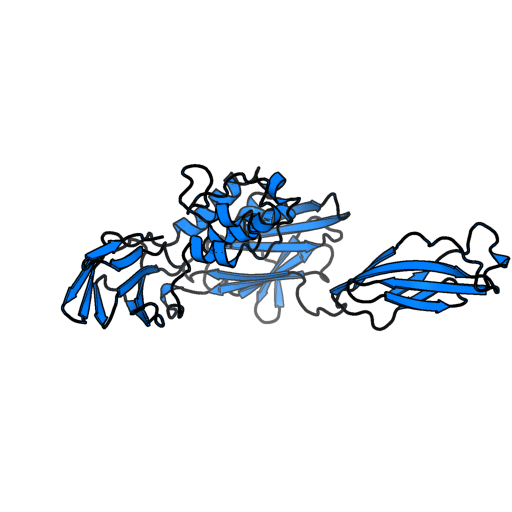21 31.523 1.00 85.88 380 ASN A O 1
ATOM 3048 N N . GLU A 1 381 ? -21.315 9.612 29.713 1.00 90.75 381 GLU A N 1
ATOM 3049 C CA . GLU A 1 381 ? -21.777 8.627 28.737 1.00 90.75 381 GLU A CA 1
ATOM 3050 C C . GLU A 1 381 ? -20.664 8.239 27.754 1.00 90.75 381 GLU A C 1
ATOM 3052 O O . GLU A 1 381 ? -19.734 8.998 27.484 1.00 90.75 381 GLU A O 1
ATOM 3057 N N . TRP A 1 382 ? -20.751 7.024 27.210 1.00 91.94 382 TRP A N 1
ATOM 3058 C CA . TRP A 1 382 ? -19.875 6.587 26.125 1.00 91.94 382 TRP A CA 1
ATOM 3059 C C . TRP A 1 382 ? -20.486 6.980 24.784 1.00 91.94 382 TRP A C 1
ATOM 3061 O O . TRP A 1 382 ? -21.535 6.463 24.400 1.00 91.94 382 TRP A O 1
ATOM 3071 N N . ILE A 1 383 ? -19.800 7.856 24.057 1.00 90.94 383 ILE A N 1
ATOM 3072 C CA . ILE A 1 383 ? -20.166 8.278 22.707 1.00 90.94 383 ILE A CA 1
ATOM 3073 C C . ILE A 1 383 ? -19.312 7.534 21.682 1.00 90.94 383 ILE A C 1
ATOM 3075 O O . ILE A 1 383 ? -18.105 7.381 21.858 1.00 90.94 383 ILE A O 1
ATOM 3079 N N . GLY A 1 384 ? -19.941 7.033 20.620 1.00 83.69 384 GLY A N 1
ATOM 3080 C CA . GLY A 1 384 ? -19.260 6.314 19.543 1.00 83.69 384 GLY A CA 1
ATOM 3081 C C . GLY A 1 384 ? -19.081 7.144 18.281 1.00 83.69 384 GLY A C 1
ATOM 3082 O O . GLY A 1 384 ? -19.823 8.096 18.054 1.00 83.69 384 GLY A O 1
ATOM 3083 N N . ASN A 1 385 ? -18.122 6.731 17.448 1.00 66.38 385 ASN A N 1
ATOM 3084 C CA . ASN A 1 385 ? -17.826 7.324 16.140 1.00 66.38 385 ASN A CA 1
ATOM 3085 C C . ASN A 1 385 ? -17.623 8.845 16.203 1.00 66.38 385 ASN A C 1
ATOM 3087 O O . ASN A 1 385 ? -18.197 9.591 15.410 1.00 66.38 385 ASN A O 1
ATOM 3091 N N . TYR A 1 386 ? -16.815 9.295 17.163 1.00 61.06 386 TYR A N 1
ATOM 3092 C CA . TYR A 1 386 ? -16.309 10.660 17.159 1.00 61.06 386 TYR A CA 1
ATOM 3093 C C . TYR A 1 386 ? -15.165 10.759 16.134 1.00 61.06 386 TYR A C 1
ATOM 3095 O O . TYR A 1 386 ? -14.249 9.932 16.145 1.00 61.06 386 TYR A O 1
ATOM 3103 N N . ASP A 1 387 ? -15.262 11.736 15.231 1.00 48.31 387 ASP A N 1
ATOM 3104 C CA . ASP A 1 387 ? -14.235 12.122 14.251 1.00 48.31 387 ASP A CA 1
ATOM 3105 C C . ASP A 1 387 ? -13.763 13.554 14.522 1.00 48.31 387 ASP A C 1
ATOM 3107 O O . ASP A 1 387 ? -14.635 14.424 14.779 1.00 48.31 387 ASP A O 1
#

Organism: Cylicocyclus nassatus (NCBI:txid53992)

Solvent-accessible surface area (backbone atoms only — not comparable to full-atom values): 21772 Å² total; per-residue (Å²): 93,78,50,74,59,79,75,56,92,69,68,53,87,50,57,57,37,34,41,39,40,41,35,48,98,84,53,80,46,80,44,80,38,81,56,62,52,52,72,54,73,91,71,66,60,73,35,62,37,40,33,34,42,29,44,25,31,83,51,92,88,46,62,55,73,72,47,77,73,47,74,53,66,39,62,60,94,74,64,95,58,58,84,26,78,50,78,46,77,38,36,66,82,41,50,60,53,52,48,57,48,53,45,76,47,68,86,43,78,48,70,44,49,26,35,57,57,89,94,42,76,42,74,69,78,57,94,50,50,48,78,44,61,44,77,28,80,40,93,88,70,84,52,44,32,34,38,34,20,42,35,36,48,79,41,47,75,80,71,51,40,48,33,37,37,27,42,68,68,41,78,88,56,33,23,37,33,37,39,41,73,38,43,53,49,79,48,81,74,64,72,61,76,83,74,53,57,48,56,41,29,59,72,60,45,83,54,73,87,47,46,65,33,39,42,69,82,44,96,87,56,26,52,46,83,85,49,82,71,58,97,48,90,88,39,42,82,45,42,55,53,50,40,54,40,47,34,89,75,51,75,25,38,18,52,38,44,71,69,68,53,50,62,60,44,35,19,79,27,14,74,92,35,69,49,50,50,84,37,49,72,72,37,55,82,48,51,64,62,44,49,51,34,47,47,66,57,56,70,66,28,11,51,45,48,46,76,73,43,74,50,73,55,93,58,42,31,43,38,37,40,48,87,37,92,59,39,64,25,30,40,40,34,34,21,41,91,88,48,76,59,42,72,47,77,40,76,66,54,62,53,79,45,68,53,63,39,37,38,36,39,24,20,16,12,44,78,26,65,22,52,74,37,40,38,36,59,52,99,95,40,77,46,67,74,79,129

Sequence (387 aa):
MKIQWSSPAEHPKLVHVYKVHLLDDEIERIHTTKHNSHIFEHLRPDRSYRVYVVAHASDPSSKSVPSDILRFSTSSSDSDGPSFNSTLHLPKEAKRTTLPCHLRKGISTHMIWEKKVGSFYRRVDGSRYHVTTYTSEDRKELMQMLVSSLDIYDLNSSDFGTYRCHDSGSRNDYGEVHLIAYSHALEKPPENPPETLLECCSRAVFNRACLSVCHAGSAKRGLRPGVFYPDTKLCKDDFQKLLRCTLSEMNSAGCCIRRNIPYRCLGMCDSNFELTPLSSYKCMQYQSEVRQCQAEVLNLRPEAVSNLRAKTEDDLTFLSWDRSEKAEVYHVYHRRRRGPWKSASIKGTTLRVMNADEIVVLAVNSYGPGSPNRIAFENNEWIGNYD

Foldseek 3Di:
DKDFDDADPPPSVQFPWKWKWKDWPPDIDIDIGPHRMDDDDPDDAFTKIKIWMKTDGPDRVDIDDIDPIDIDHHHPPDPPDAPAEEEDEFAQPDFKDKWKDKDFDDPAQDKWKWFDDPNDTHTDDDPQKDKDWGWFDDPPPRIIMIIMMIMGGRDHPVRFAKMKMDGPVDPPHIYIYGYDHFFPLVDDDDQDDDDALLRQQVVQDPDPVCNVQSDPPPPQRHQDAPDQHGPDLPCLQSNLSNNCSNADAQPLLRQCVVVVQHQLLSSSRHVSGDNHSVRSVVNVVCSVSSSVSSCVLLVLAWAEWAPWDWDDDPQKIKTFTDDTPNFQWKWKWFDAPPDGIDIDIGRDRIDMDGRGQKMWIWRGIRSGTHDIWIWGQDPNDIDTDDD

pLDDT: mean 86.65, std 11.56, range [44.06, 98.44]

Mean predicted aligned error: 12.71 Å

Radius of gyration: 27.8 Å; Cα contacts (8 Å, |Δi|>4): 793; chains: 1; bounding box: 64×66×73 Å